Protein 5DU2 (pdb70)

CATH classification: 3.40.50.2000 (+1 more: 3.40.50.2000)

Sequence (737 aa):
AAHRIALVNVANHGSVLPTLPVVSELARRGHDVGYVTSPEYAGMVERAGATAIPYVSGFADDDPARPHLLYLAENEAILRAAHAHYGEDAPDLVLYGEVPIIAGQALAAVWKRPACRINPGFASNHVYSYSREMIEETGGVDERTRGVVDARLADLLAGYGLRDRAGEFAERVEDLNLVLIPREFQIAQDTFDERFAFVGRSATWRPPEDGSPVVLISLGTTYRQCAEAFAGTPWHVVMALGPLPPNVEAHRWVSLPAVLEHARLLVTHGGIGAVMDALTAGRPMVVVPFTFDVKPMARRVGELGLGTVVPAAEFTGARLREAVEDLAGDRAALERVLRMREHAARAGGAARAADVLEAYLARERAAAHRIALVNVANHGSVLPTLPVVSELARRGHDVGYVTSPEYAGMVERAGATAIPYVSGASGAAEAFADDDPARPHLLYLAENEAILRAAHAHYGEDAPDLVLYGEVPIIAGQALAAVWKRPACRINPGFASNHVYSYSREMIEETGGVDERTRGVVDARLADLLAGYGLRDRAGEFAERVEDLNLVLIPREFQIAQDTFDERFAFVGRSGTWRPPEDGSPVVLISLGTTFYRQCAEAFAGTPWHVVMALGPLPPNVEAHRWVSLPAVLEHARLLVTHGGIGAVMDALTAGRPMVVVPFTFDVKPMARRVGELGLGTVVPAAEFTGARLREAVEDLAGDRAALERVLRMREHAARAGGAARAADVLEAYLAR

B-factor: mean 91.64, std 27.15, range [45.05, 197.42]

Secondary structure (DSSP, 8-state):
---EEEEE--SSHHHHGGGHHHHHHHHHTT-EEEEEE-TTTHHHHHHTT-EEEE------SS-TTHHHHHHHHHHHHHHHHHHHHHTTS--SEEEEESS-HHHHHHHHHHHT--EEEEESS----SS--HHHHHHHHTT---HHHHHHHHHHHHHHHHTTT-GGGHHHHHHPPPS-EEESS-GGGSTTGGG--TTEEE----------SS---EEEEE------HHHHHHTTSS-EEEEE-----TTEEEESS--HHHHHTT-SEEEE---HHHHHHHHHHT--EEE---SGGGHHHHHHHHHHTSEEE--TTT--HHHHHHHHHHHHT-HHHHHHHHHHHHHHHHT-HHHHHHHHHHHIIIII-/----EEEEE--SSHHHHGGGHHHHHHHHHTT-EEEEEE-TTTHHHHHHTT-EEEE----TTSSHHHHSSS-TTHHHHHHHHHHHHHHHHHHHHHTTS--SEEEEESSSHHHHHHHHHHHT--EEEEESS----SS--HHHHHHHHTT---TTHHHHHHHHHHHHHHTTT-GGGHHHHHHPPPS-EEESS-GGGSTTGGG--TTEEE----------SS---EEEEE--S---HHHHHHHTTSS-EEEEE-----TTEEEESS--HHHHHTT-SEEEE---HHHHHHHHHHT--EEE---SGGGHHHHHHHHHHTSEEE--TTT--HHHHHHHHHHHHT-HHHHHHHHHHHHHHHHT-HHHHHHHHHHHHHT-

Organism: Actinomadura verrucosospora (NCBI:txid46165)

InterPro domains:
  IPR002213 UDP-glucuronosyl/UDP-glucosyltransferase [cd03784] (8-377)
  IPR006326 UDP-glycosyltransferase, MGT-like [TIGR01426] (13-397)
  IPR010610 Erythromycin biosynthesis protein CIII-like, C-terminal domain [PF06722] (262-380)
  IPR050426 Glycosyltransferase 28 [PTHR48050] (227-396)

Radius of gyration: 31.07 Å; Cα contacts (8 Å, |Δi|>4): 1378; chains: 2; bounding box: 54×93×64 Å

Structure (mmCIF, N/CA/C/O backbone):
data_5DU2
#
_entry.id   5DU2
#
_cell.length_a   51.331
_cell.length_b   178.381
_cell.length_c   189.598
_cell.angle_alpha   90.00
_cell.angle_beta   90.00
_cell.angle_gamma   90.00
#
_symmetry.space_group_name_H-M   'I 21 21 21'
#
loop_
_entity.id
_entity.type
_entity.pdbx_description
1 polymer 'EspG2 glycosyltransferase'
2 water water
#
loop_
_atom_site.group_PDB
_atom_site.id
_atom_site.type_symbol
_atom_site.label_atom_id
_atom_site.label_alt_id
_atom_site.label_comp_id
_atom_site.label_asym_id
_atom_site.label_entity_id
_atom_site.label_seq_id
_atom_site.pdbx_PDB_ins_code
_atom_site.Cartn_x
_atom_site.Cartn_y
_atom_site.Cartn_z
_atom_site.occupancy
_atom_site.B_iso_or_equiv
_atom_site.auth_seq_id
_atom_site.auth_comp_id
_atom_site.auth_asym_id
_atom_site.auth_atom_id
_atom_site.pdbx_PDB_model_num
ATOM 1 N N . ALA A 1 25 ? -8.037 115.539 120.220 1.00 116.23 5 ALA A N 1
ATOM 2 C CA . ALA A 1 25 ? -8.196 114.158 120.670 1.00 116.82 5 ALA A CA 1
ATOM 3 C C . ALA A 1 25 ? -6.853 113.411 120.538 1.00 116.32 5 ALA A C 1
ATOM 4 O O . ALA A 1 25 ? -5.842 113.902 121.051 1.00 113.06 5 ALA A O 1
ATOM 6 N N . ALA A 1 26 ? -6.839 112.241 119.871 1.00 111.98 6 ALA A N 1
ATOM 7 C CA . ALA A 1 26 ? -5.621 111.480 119.635 1.00 107.87 6 ALA A CA 1
ATOM 8 C C . ALA A 1 26 ? -4.935 112.018 118.384 1.00 108.57 6 ALA A C 1
ATOM 9 O O . ALA A 1 26 ? -5.520 112.023 117.296 1.00 109.71 6 ALA A O 1
ATOM 11 N N . HIS A 1 27 ? -3.721 112.541 118.562 1.00 100.69 7 HIS A N 1
ATOM 12 C CA . HIS A 1 27 ? -2.935 113.148 117.498 1.00 97.47 7 HIS A CA 1
ATOM 13 C C . HIS A 1 27 ? -1.922 112.170 116.909 1.00 94.79 7 HIS A C 1
ATOM 14 O O . HIS A 1 27 ? -1.653 111.120 117.494 1.00 94.53 7 HIS A O 1
ATOM 21 N N . ARG A 1 28 ? -1.345 112.537 115.757 1.00 85.85 8 ARG A N 1
ATOM 22 C CA . ARG A 1 28 ? -0.291 111.776 115.104 1.00 82.08 8 ARG A CA 1
ATOM 23 C C . ARG A 1 28 ? 1.010 112.580 115.215 1.00 82.04 8 ARG A C 1
ATOM 24 O O . ARG A 1 28 ? 1.056 113.747 114.806 1.00 82.53 8 ARG A O 1
ATOM 32 N N . ILE A 1 29 ? 2.036 112.002 115.843 1.00 73.30 9 ILE A N 1
ATOM 33 C CA . ILE A 1 29 ? 3.298 112.716 116.011 1.00 68.79 9 ILE A CA 1
ATOM 34 C C . ILE A 1 29 ? 4.404 112.023 115.237 1.00 72.45 9 ILE A C 1
ATOM 35 O O . ILE A 1 29 ? 4.571 110.808 115.333 1.00 72.39 9 ILE A O 1
ATOM 40 N N . ALA A 1 30 ? 5.190 112.799 114.513 1.00 67.79 10 ALA A N 1
ATOM 41 C CA . ALA A 1 30 ? 6.373 112.273 113.863 1.00 66.52 10 ALA A CA 1
ATOM 42 C C . ALA A 1 30 ? 7.561 112.740 114.686 1.00 67.86 10 ALA A C 1
ATOM 43 O O . ALA A 1 30 ? 7.838 113.942 114.758 1.00 67.39 10 ALA A O 1
ATOM 45 N N . LEU A 1 31 ? 8.162 111.818 115.428 1.00 63.67 11 LEU A N 1
ATOM 46 C CA . LEU A 1 31 ? 9.336 112.137 116.212 1.00 61.40 11 LEU A CA 1
ATOM 47 C C . LEU A 1 31 ? 10.538 111.873 115.329 1.00 66.72 11 LEU A C 1
ATOM 48 O O . LEU A 1 31 ? 10.840 110.726 115.017 1.00 68.79 11 LEU A O 1
ATOM 53 N N . VAL A 1 32 ? 11.164 112.937 114.855 1.00 62.60 12 VAL A N 1
ATOM 54 C CA . VAL A 1 32 ? 12.305 112.834 113.966 1.00 61.69 12 VAL A CA 1
ATOM 55 C C . VAL A 1 32 ? 13.578 113.096 114.766 1.00 64.06 12 VAL A C 1
ATOM 56 O O . VAL A 1 32 ? 13.767 114.181 115.333 1.00 63.76 12 VAL A O 1
ATOM 60 N N . ASN A 1 33 ? 14.444 112.092 114.830 1.00 58.56 13 ASN A N 1
ATOM 61 C CA . ASN A 1 33 ? 15.655 112.253 115.615 1.00 58.42 13 ASN A CA 1
ATOM 62 C C . ASN A 1 33 ? 16.841 111.539 115.001 1.00 65.39 13 ASN A C 1
ATOM 63 O O . ASN A 1 33 ? 16.664 110.623 114.195 1.00 66.37 13 ASN A O 1
ATOM 68 N N . VAL A 1 34 ? 18.060 111.943 115.401 1.00 63.29 14 VAL A N 1
ATOM 69 C CA . VAL A 1 34 ? 19.286 111.248 115.015 1.00 64.85 14 VAL A CA 1
ATOM 70 C C . VAL A 1 34 ? 19.344 109.994 115.918 1.00 72.83 14 VAL A C 1
ATOM 71 O O . VAL A 1 34 ? 18.706 109.985 116.983 1.00 73.64 14 VAL A O 1
ATOM 75 N N . ALA A 1 35 ? 20.046 108.929 115.493 1.00 70.01 15 ALA A N 1
ATOM 76 C CA . ALA A 1 35 ? 20.038 107.702 116.282 1.00 69.16 15 ALA A CA 1
ATOM 77 C C . ALA A 1 35 ? 21.353 107.433 117.047 1.00 70.01 15 ALA A C 1
ATOM 78 O O . ALA A 1 35 ? 22.281 106.785 116.554 1.00 69.60 15 ALA A O 1
ATOM 80 N N . ASN A 1 36 ? 21.386 107.924 118.286 1.00 64.94 16 ASN A N 1
ATOM 81 C CA . ASN A 1 36 ? 22.418 107.686 119.296 1.00 63.70 16 ASN A CA 1
ATOM 82 C C . ASN A 1 36 ? 21.749 107.726 120.690 1.00 66.68 16 ASN A C 1
ATOM 83 O O . ASN A 1 36 ? 20.597 108.161 120.802 1.00 63.25 16 ASN A O 1
ATOM 88 N N . HIS A 1 37 ? 22.451 107.247 121.737 1.00 66.00 17 HIS A N 1
ATOM 89 C CA . HIS A 1 37 ? 21.907 107.167 123.094 1.00 66.05 17 HIS A CA 1
ATOM 90 C C . HIS A 1 37 ? 21.518 108.519 123.661 1.00 68.38 17 HIS A C 1
ATOM 91 O O . HIS A 1 37 ? 20.421 108.653 124.194 1.00 69.78 17 HIS A O 1
ATOM 98 N N . GLY A 1 38 ? 22.390 109.506 123.505 1.00 63.10 18 GLY A N 1
ATOM 99 C CA . GLY A 1 38 ? 22.179 110.850 124.024 1.00 62.44 18 GLY A CA 1
ATOM 100 C C . GLY A 1 38 ? 20.958 111.563 123.472 1.00 66.39 18 GLY A C 1
ATOM 101 O O . GLY A 1 38 ? 20.371 112.421 124.139 1.00 65.94 18 GLY A O 1
ATOM 102 N N . SER A 1 39 ? 20.573 111.220 122.254 1.00 62.82 19 SER A N 1
ATOM 103 C CA . SER A 1 39 ? 19.438 111.832 121.583 1.00 62.57 19 SER A CA 1
ATOM 104 C C . SER A 1 39 ? 18.139 111.073 121.857 1.00 68.11 19 SER A C 1
ATOM 105 O O . SER A 1 39 ? 17.105 111.704 122.087 1.00 67.43 19 SER A O 1
ATOM 108 N N . VAL A 1 40 ? 18.199 109.717 121.827 1.00 63.76 20 VAL A N 1
ATOM 109 C CA . VAL A 1 40 ? 17.042 108.839 121.909 1.00 63.10 20 VAL A CA 1
ATOM 110 C C . VAL A 1 40 ? 16.631 108.578 123.354 1.00 69.15 20 VAL A C 1
ATOM 111 O O . VAL A 1 40 ? 15.442 108.703 123.683 1.00 69.40 20 VAL A O 1
ATOM 115 N N . LEU A 1 41 ? 17.581 108.181 124.206 1.00 66.76 21 LEU A N 1
ATOM 116 C CA . LEU A 1 41 ? 17.267 107.830 125.593 1.00 67.93 21 LEU A CA 1
ATOM 117 C C . LEU A 1 41 ? 16.414 108.906 126.328 1.00 70.32 21 LEU A C 1
ATOM 118 O O . LEU A 1 41 ? 15.338 108.548 126.817 1.00 71.31 21 LEU A O 1
ATOM 123 N N . PRO A 1 42 ? 16.776 110.218 126.336 1.00 63.53 22 PRO A N 1
ATOM 124 C CA . PRO A 1 42 ? 15.940 111.195 127.061 1.00 63.00 22 PRO A CA 1
ATOM 125 C C . PRO A 1 42 ? 14.528 111.406 126.511 1.00 66.82 22 PRO A C 1
ATOM 126 O O . PRO A 1 42 ? 13.675 111.872 127.266 1.00 69.05 22 PRO A O 1
ATOM 130 N N . THR A 1 43 ? 14.272 111.065 125.236 1.00 60.81 23 THR A N 1
ATOM 131 C CA . THR A 1 43 ? 12.964 111.248 124.602 1.00 59.94 23 THR A CA 1
ATOM 132 C C . THR A 1 43 ? 11.970 110.148 124.949 1.00 65.54 23 THR A C 1
ATOM 133 O O . THR A 1 43 ? 10.767 110.322 124.724 1.00 66.79 23 THR A O 1
ATOM 137 N N . LEU A 1 44 ? 12.476 108.983 125.398 1.00 61.68 24 LEU A N 1
ATOM 138 C CA . LEU A 1 44 ? 11.670 107.779 125.625 1.00 61.94 24 LEU A CA 1
ATOM 139 C C . LEU A 1 44 ? 10.545 107.965 126.680 1.00 66.03 24 LEU A C 1
ATOM 140 O O . LEU A 1 44 ? 9.421 107.556 126.392 1.00 64.47 24 LEU A O 1
ATOM 145 N N . PRO A 1 45 ? 10.737 108.652 127.829 1.00 64.13 25 PRO A N 1
ATOM 146 C CA . PRO A 1 45 ? 9.592 108.851 128.745 1.00 66.40 25 PRO A CA 1
ATOM 147 C C . PRO A 1 45 ? 8.476 109.715 128.111 1.00 72.40 25 PRO A C 1
ATOM 148 O O . PRO A 1 45 ? 7.286 109.495 128.390 1.00 74.92 25 PRO A O 1
ATOM 152 N N . VAL A 1 46 ? 8.866 110.672 127.226 1.00 65.72 26 VAL A N 1
ATOM 153 C CA . VAL A 1 46 ? 7.940 111.559 126.513 1.00 64.30 26 VAL A CA 1
ATOM 154 C C . VAL A 1 46 ? 7.102 110.725 125.550 1.00 66.62 26 VAL A C 1
ATOM 155 O O . VAL A 1 46 ? 5.877 110.823 125.578 1.00 68.11 26 VAL A O 1
ATOM 159 N N . VAL A 1 47 ? 7.761 109.855 124.758 1.00 60.59 27 VAL A N 1
ATOM 160 C CA . VAL A 1 47 ? 7.108 108.904 123.851 1.00 60.53 27 VAL A CA 1
ATOM 161 C C . VAL A 1 47 ? 6.042 108.095 124.628 1.00 68.32 27 VAL A C 1
ATOM 162 O O . VAL A 1 47 ? 4.873 108.061 124.230 1.00 69.42 27 VAL A O 1
ATOM 166 N N . SER A 1 48 ? 6.454 107.507 125.764 1.00 65.80 28 SER A N 1
ATOM 167 C CA . SER A 1 48 ? 5.630 106.691 126.642 1.00 69.08 28 SER A CA 1
ATOM 168 C C . SER A 1 48 ? 4.382 107.429 127.140 1.00 74.70 28 SER A C 1
ATOM 169 O O . SER A 1 48 ? 3.286 106.860 127.118 1.00 73.07 28 SER A O 1
ATOM 172 N N . GLU A 1 49 ? 4.555 108.698 127.569 1.00 73.15 29 GLU A N 1
ATOM 173 C CA . GLU A 1 49 ? 3.456 109.518 128.083 1.00 75.40 29 GLU A CA 1
ATOM 174 C C . GLU A 1 49 ? 2.443 109.797 126.973 1.00 78.73 29 GLU A C 1
ATOM 175 O O . GLU A 1 49 ? 1.226 109.646 127.187 1.00 80.84 29 GLU A O 1
ATOM 181 N N . LEU A 1 50 ? 2.962 110.155 125.779 1.00 71.20 30 LEU A N 1
ATOM 182 C CA . LEU A 1 50 ? 2.146 110.428 124.604 1.00 72.00 30 LEU A CA 1
ATOM 183 C C . LEU A 1 50 ? 1.376 109.171 124.188 1.00 79.60 30 LEU A C 1
ATOM 184 O O . LEU A 1 50 ? 0.155 109.241 124.004 1.00 81.56 30 LEU A O 1
ATOM 189 N N . ALA A 1 51 ? 2.074 108.011 124.130 1.00 75.06 31 ALA A N 1
ATOM 190 C CA . ALA A 1 51 ? 1.479 106.720 123.794 1.00 76.11 31 ALA A CA 1
ATOM 191 C C . ALA A 1 51 ? 0.376 106.337 124.795 1.00 83.37 31 ALA A C 1
ATOM 192 O O . ALA A 1 51 ? -0.702 105.909 124.366 1.00 85.75 31 ALA A O 1
ATOM 194 N N . ARG A 1 52 ? 0.622 106.544 126.111 1.00 79.37 32 ARG A N 1
ATOM 195 C CA . ARG A 1 52 ? -0.348 106.256 127.172 1.00 82.85 32 ARG A CA 1
ATOM 196 C C . ARG A 1 52 ? -1.639 107.069 126.986 1.00 89.05 32 ARG A C 1
ATOM 197 O O . ARG A 1 52 ? -2.724 106.560 127.276 1.00 91.71 32 ARG A O 1
ATOM 205 N N . ARG A 1 53 ? -1.517 108.318 126.484 1.00 83.85 33 ARG A N 1
ATOM 206 C CA . ARG A 1 53 ? -2.650 109.221 126.230 1.00 85.02 33 ARG A CA 1
ATOM 207 C C . ARG A 1 53 ? -3.371 108.896 124.898 1.00 88.79 33 ARG A C 1
ATOM 208 O O . ARG A 1 53 ? -4.363 109.552 124.563 1.00 90.48 33 ARG A O 1
ATOM 216 N N . GLY A 1 54 ? -2.869 107.892 124.173 1.00 83.50 34 GLY A N 1
ATOM 217 C CA . GLY A 1 54 ? -3.444 107.421 122.916 1.00 84.70 34 GLY A CA 1
ATOM 218 C C . GLY A 1 54 ? -2.927 108.082 121.654 1.00 86.50 34 GLY A C 1
ATOM 219 O O . GLY A 1 54 ? -3.520 107.919 120.588 1.00 87.23 34 GLY A O 1
ATOM 220 N N . HIS A 1 55 ? -1.827 108.831 121.751 1.00 80.60 35 HIS A N 1
ATOM 221 C CA . HIS A 1 55 ? -1.275 109.493 120.579 1.00 78.65 35 HIS A CA 1
ATOM 222 C C . HIS A 1 55 ? -0.449 108.499 119.743 1.00 80.11 35 HIS A C 1
ATOM 223 O O . HIS A 1 55 ? 0.200 107.612 120.302 1.00 77.97 35 HIS A O 1
ATOM 230 N N . ASP A 1 56 ? -0.544 108.604 118.402 1.00 77.04 36 ASP A N 1
ATOM 231 C CA . ASP A 1 56 ? 0.186 107.731 117.491 1.00 76.45 36 ASP A CA 1
ATOM 232 C C . ASP A 1 56 ? 1.524 108.357 117.176 1.00 77.59 36 ASP A C 1
ATOM 233 O O . ASP A 1 56 ? 1.607 109.292 116.380 1.00 76.42 36 ASP A O 1
ATOM 238 N N . VAL A 1 57 ? 2.570 107.851 117.818 1.00 73.37 37 VAL A N 1
ATOM 239 C CA . VAL A 1 57 ? 3.897 108.411 117.632 1.00 70.67 37 VAL A CA 1
ATOM 240 C C . VAL A 1 57 ? 4.703 107.551 116.672 1.00 74.25 37 VAL A C 1
ATOM 241 O O . VAL A 1 57 ? 4.849 106.348 116.881 1.00 75.78 37 VAL A O 1
ATOM 245 N N . GLY A 1 58 ? 5.186 108.191 115.614 1.00 68.86 38 GLY A N 1
ATOM 246 C CA . GLY A 1 58 ? 6.070 107.597 114.622 1.00 67.94 38 GLY A CA 1
ATOM 247 C C . GLY A 1 58 ? 7.475 108.074 114.912 1.00 68.93 38 GLY A C 1
ATOM 248 O O . GLY A 1 58 ? 7.731 109.276 114.910 1.00 66.96 38 GLY A O 1
ATOM 249 N N . TYR A 1 59 ? 8.368 107.161 115.253 1.00 65.58 39 TYR A N 1
ATOM 250 C CA . TYR A 1 59 ? 9.730 107.539 115.612 1.00 63.55 39 TYR A CA 1
ATOM 251 C C . TYR A 1 59 ? 10.699 107.249 114.479 1.00 66.91 39 TYR A C 1
ATOM 252 O O . TYR A 1 59 ? 10.996 106.088 114.210 1.00 68.90 39 TYR A O 1
ATOM 261 N N . VAL A 1 60 ? 11.223 108.283 113.834 1.00 62.33 40 VAL A N 1
ATOM 262 C CA . VAL A 1 60 ? 12.220 108.050 112.785 1.00 62.95 40 VAL A CA 1
ATOM 263 C C . VAL A 1 60 ? 13.557 107.759 113.462 1.00 64.54 40 VAL A C 1
ATOM 264 O O . VAL A 1 60 ? 14.085 108.635 114.145 1.00 61.78 40 VAL A O 1
ATOM 268 N N . THR A 1 61 ? 14.054 106.511 113.344 1.00 61.85 41 THR A N 1
ATOM 269 C CA . THR A 1 61 ? 15.309 106.101 113.993 1.00 61.50 41 THR A CA 1
ATOM 270 C C . THR A 1 61 ? 16.036 105.010 113.195 1.00 65.85 41 THR A C 1
ATOM 271 O O . THR A 1 61 ? 15.550 104.589 112.145 1.00 68.02 41 THR A O 1
ATOM 275 N N . SER A 1 62 ? 17.212 104.584 113.668 1.00 61.00 42 SER A N 1
ATOM 276 C CA . SER A 1 62 ? 17.968 103.544 112.979 1.00 63.05 42 SER A CA 1
ATOM 277 C C . SER A 1 62 ? 17.451 102.170 113.404 1.00 69.81 42 SER A C 1
ATOM 278 O O . SER A 1 62 ? 16.786 102.081 114.435 1.00 70.12 42 SER A O 1
ATOM 281 N N . PRO A 1 63 ? 17.755 101.083 112.659 1.00 68.17 43 PRO A N 1
ATOM 282 C CA . PRO A 1 63 ? 17.281 99.747 113.072 1.00 69.69 43 PRO A CA 1
ATOM 283 C C . PRO A 1 63 ? 17.771 99.306 114.450 1.00 71.39 43 PRO A C 1
ATOM 284 O O . PRO A 1 63 ? 17.089 98.523 115.107 1.00 72.67 43 PRO A O 1
ATOM 288 N N . GLU A 1 64 ? 18.929 99.816 114.892 1.00 64.11 44 GLU A N 1
ATOM 289 C CA . GLU A 1 64 ? 19.502 99.452 116.183 1.00 63.79 44 GLU A CA 1
ATOM 290 C C . GLU A 1 64 ? 18.682 99.994 117.342 1.00 69.07 44 GLU A C 1
ATOM 291 O O . GLU A 1 64 ? 18.616 99.342 118.391 1.00 72.57 44 GLU A O 1
ATOM 297 N N . TYR A 1 65 ? 18.048 101.164 117.163 1.00 62.34 45 TYR A N 1
ATOM 298 C CA . TYR A 1 65 ? 17.227 101.773 118.211 1.00 61.58 45 TYR A CA 1
ATOM 299 C C . TYR A 1 65 ? 15.721 101.512 117.963 1.00 64.77 45 TYR A C 1
ATOM 300 O O . TYR A 1 65 ? 14.888 101.989 118.740 1.00 64.92 45 TYR A O 1
ATOM 309 N N . ALA A 1 66 ? 15.382 100.723 116.926 1.00 60.71 46 ALA A N 1
ATOM 310 C CA . ALA A 1 66 ? 13.992 100.439 116.551 1.00 62.74 46 ALA A CA 1
ATOM 311 C C . ALA A 1 66 ? 13.175 99.719 117.653 1.00 70.57 46 ALA A C 1
ATOM 312 O O . ALA A 1 66 ? 12.046 100.125 117.912 1.00 71.14 46 ALA A O 1
ATOM 314 N N . GLY A 1 67 ? 13.739 98.685 118.282 1.00 68.30 47 GLY A N 1
ATOM 315 C CA . GLY A 1 67 ? 13.057 97.980 119.362 1.00 70.02 47 GLY A CA 1
ATOM 316 C C . GLY A 1 67 ? 12.885 98.825 120.612 1.00 75.56 47 GLY A C 1
ATOM 317 O O . GLY A 1 67 ? 11.853 98.762 121.283 1.00 75.06 47 GLY A O 1
ATOM 318 N N . MET A 1 68 ? 13.900 99.646 120.916 1.00 73.69 48 MET A N 1
ATOM 319 C CA . MET A 1 68 ? 13.921 100.568 122.044 1.00 73.04 48 MET A CA 1
ATOM 320 C C . MET A 1 68 ? 12.733 101.551 121.996 1.00 76.04 48 MET A C 1
ATOM 321 O O . MET A 1 68 ? 11.982 101.655 122.970 1.00 77.74 48 MET A O 1
ATOM 326 N N . VAL A 1 69 ? 12.537 102.229 120.848 1.00 69.02 49 VAL A N 1
ATOM 327 C CA . VAL A 1 69 ? 11.491 103.239 120.687 1.00 66.94 49 VAL A CA 1
ATOM 328 C C . VAL A 1 69 ? 10.093 102.586 120.652 1.00 72.72 49 VAL A C 1
ATOM 329 O O . VAL A 1 69 ? 9.120 103.219 121.052 1.00 72.84 49 VAL A O 1
ATOM 333 N N . GLU A 1 70 ? 10.007 101.324 120.206 1.00 70.61 50 GLU A N 1
ATOM 334 C CA . GLU A 1 70 ? 8.751 100.576 120.122 1.00 72.60 50 GLU A CA 1
ATOM 335 C C . GLU A 1 70 ? 8.315 100.064 121.502 1.00 76.17 50 GLU A C 1
ATOM 336 O O . GLU A 1 70 ? 7.122 100.107 121.817 1.00 75.96 50 GLU A O 1
ATOM 342 N N . ARG A 1 71 ? 9.281 99.627 122.337 1.00 71.80 51 ARG A N 1
ATOM 343 C CA . ARG A 1 71 ? 9.009 99.241 123.719 1.00 72.98 51 ARG A CA 1
ATOM 344 C C . ARG A 1 71 ? 8.472 100.466 124.464 1.00 77.18 51 ARG A C 1
ATOM 345 O O . ARG A 1 71 ? 7.564 100.323 125.288 1.00 79.92 51 ARG A O 1
ATOM 353 N N . ALA A 1 72 ? 8.962 101.682 124.091 1.00 69.70 52 ALA A N 1
ATOM 354 C CA . ALA A 1 72 ? 8.496 102.954 124.656 1.00 68.40 52 ALA A CA 1
ATOM 355 C C . ALA A 1 72 ? 7.060 103.327 124.204 1.00 73.63 52 ALA A C 1
ATOM 356 O O . ALA A 1 72 ? 6.486 104.257 124.768 1.00 75.09 52 ALA A O 1
ATOM 358 N N . GLY A 1 73 ? 6.504 102.618 123.212 1.00 67.44 53 GLY A N 1
ATOM 359 C CA . GLY A 1 73 ? 5.151 102.863 122.728 1.00 67.72 53 GLY A CA 1
ATOM 360 C C . GLY A 1 73 ? 5.045 103.499 121.356 1.00 70.96 53 GLY A C 1
ATOM 361 O O . GLY A 1 73 ? 3.937 103.821 120.906 1.00 72.40 53 GLY A O 1
ATOM 362 N N . ALA A 1 74 ? 6.184 103.714 120.682 1.00 65.05 54 ALA A N 1
ATOM 363 C CA . ALA A 1 74 ? 6.183 104.322 119.358 1.00 63.59 54 ALA A CA 1
ATOM 364 C C . ALA A 1 74 ? 6.129 103.241 118.263 1.00 71.75 54 ALA A C 1
ATOM 365 O O . ALA A 1 74 ? 6.162 102.036 118.551 1.00 72.72 54 ALA A O 1
ATOM 367 N N . THR A 1 75 ? 6.000 103.702 117.010 1.00 69.01 55 THR A N 1
ATOM 368 C CA . THR A 1 75 ? 6.050 102.922 115.784 1.00 70.60 55 THR A CA 1
ATOM 369 C C . THR A 1 75 ? 7.369 103.325 115.129 1.00 73.90 55 THR A C 1
ATOM 370 O O . THR A 1 75 ? 7.531 104.499 114.801 1.00 72.94 55 THR A O 1
ATOM 374 N N . ALA A 1 76 ? 8.332 102.401 115.015 1.00 70.59 56 ALA A N 1
ATOM 375 C CA . ALA A 1 76 ? 9.649 102.718 114.467 1.00 68.27 56 ALA A CA 1
ATOM 376 C C . ALA A 1 76 ? 9.597 102.968 112.977 1.00 73.03 56 ALA A C 1
ATOM 377 O O . ALA A 1 76 ? 8.932 102.236 112.245 1.00 76.22 56 ALA A O 1
ATOM 379 N N . ILE A 1 77 ? 10.304 104.006 112.526 1.00 66.77 57 ILE A N 1
ATOM 380 C CA . ILE A 1 77 ? 10.442 104.328 111.101 1.00 65.60 57 ILE A CA 1
ATOM 381 C C . ILE A 1 77 ? 11.952 104.249 110.802 1.00 70.09 57 ILE A C 1
ATOM 382 O O . ILE A 1 77 ? 12.693 105.174 111.142 1.00 68.97 57 ILE A O 1
ATOM 387 N N . PRO A 1 78 ? 12.459 103.087 110.326 1.00 68.02 58 PRO A N 1
ATOM 388 C CA . PRO A 1 78 ? 13.915 102.956 110.132 1.00 67.49 58 PRO A CA 1
ATOM 389 C C . PRO A 1 78 ? 14.476 103.825 109.000 1.00 72.79 58 PRO A C 1
ATOM 390 O O . PRO A 1 78 ? 13.801 104.077 108.003 1.00 74.51 58 PRO A O 1
ATOM 394 N N . TYR A 1 79 ? 15.710 104.295 109.177 1.00 68.18 59 TYR A N 1
ATOM 395 C CA . TYR A 1 79 ? 16.434 105.068 108.182 1.00 67.73 59 TYR A CA 1
ATOM 396 C C . TYR A 1 79 ? 17.862 104.544 108.127 1.00 76.86 59 TYR A C 1
ATOM 397 O O . TYR A 1 79 ? 18.432 104.166 109.159 1.00 75.41 59 TYR A O 1
ATOM 406 N N . VAL A 1 80 ? 18.372 104.378 106.901 1.00 80.22 60 VAL A N 1
ATOM 407 C CA . VAL A 1 80 ? 19.716 103.859 106.628 1.00 83.85 60 VAL A CA 1
ATOM 408 C C . VAL A 1 80 ? 20.399 104.710 105.559 1.00 95.89 60 VAL A C 1
ATOM 409 O O . VAL A 1 80 ? 19.745 105.134 104.599 1.00 98.43 60 VAL A O 1
ATOM 413 N N . SER A 1 81 ? 21.697 104.999 105.746 1.00 95.95 61 SER A N 1
ATOM 414 C CA . SER A 1 81 ? 22.485 105.788 104.787 1.00 98.46 61 SER A CA 1
ATOM 415 C C . SER A 1 81 ? 23.841 105.097 104.525 1.00 105.11 61 SER A C 1
ATOM 416 O O . SER A 1 81 ? 24.835 105.395 105.202 1.00 104.05 61 SER A O 1
ATOM 419 N N . GLY A 1 82 ? 23.843 104.148 103.580 1.00 103.91 62 GLY A N 1
ATOM 420 C CA . GLY A 1 82 ? 25.021 103.352 103.242 1.00 134.11 62 GLY A CA 1
ATOM 421 C C . GLY A 1 82 ? 25.190 102.122 104.122 1.00 149.43 62 GLY A C 1
ATOM 422 O O . GLY A 1 82 ? 26.141 102.013 104.906 1.00 96.74 62 GLY A O 1
ATOM 423 N N . PHE A 1 90 ? 34.128 112.134 99.602 1.00 140.12 70 PHE A N 1
ATOM 424 C CA . PHE A 1 90 ? 35.154 112.513 98.632 1.00 143.78 70 PHE A CA 1
ATOM 425 C C . PHE A 1 90 ? 36.531 112.583 99.308 1.00 149.03 70 PHE A C 1
ATOM 426 O O . PHE A 1 90 ? 37.425 111.816 98.940 1.00 151.79 70 PHE A O 1
ATOM 428 N N . ALA A 1 91 ? 36.692 113.485 100.303 1.00 142.81 71 ALA A N 1
ATOM 429 C CA . ALA A 1 91 ? 37.932 113.660 101.068 1.00 142.99 71 ALA A CA 1
ATOM 430 C C . ALA A 1 91 ? 37.770 113.082 102.478 1.00 142.08 71 ALA A C 1
ATOM 431 O O . ALA A 1 91 ? 36.653 112.714 102.854 1.00 138.24 71 ALA A O 1
ATOM 433 N N . ASP A 1 92 ? 38.874 112.971 103.248 1.00 139.10 72 ASP A N 1
ATOM 434 C CA . ASP A 1 92 ? 38.819 112.383 104.592 1.00 136.48 72 ASP A CA 1
ATOM 435 C C . ASP A 1 92 ? 39.294 113.355 105.700 1.00 136.77 72 ASP A C 1
ATOM 436 O O . ASP A 1 92 ? 38.638 113.448 106.741 1.00 132.84 72 ASP A O 1
ATOM 441 N N . ASP A 1 93 ? 40.418 114.074 105.477 1.00 133.81 73 ASP A N 1
ATOM 442 C CA . ASP A 1 93 ? 40.970 115.037 106.446 1.00 131.46 73 ASP A CA 1
ATOM 443 C C . ASP A 1 93 ? 40.235 116.386 106.395 1.00 127.85 73 ASP A C 1
ATOM 444 O O . ASP A 1 93 ? 40.399 117.213 107.296 1.00 126.35 73 ASP A O 1
ATOM 449 N N . ASP A 1 94 ? 39.437 116.597 105.334 1.00 119.58 74 ASP A N 1
ATOM 450 C CA . ASP A 1 94 ? 38.666 117.803 105.042 1.00 115.49 74 ASP A CA 1
ATOM 451 C C . ASP A 1 94 ? 37.856 118.325 106.241 1.00 111.41 74 ASP A C 1
ATOM 452 O O . ASP A 1 94 ? 37.048 117.592 106.816 1.00 108.12 74 ASP A O 1
ATOM 457 N N . PRO A 1 95 ? 38.013 119.624 106.575 1.00 105.21 75 PRO A N 1
ATOM 458 C CA . PRO A 1 95 ? 37.213 120.217 107.664 1.00 100.90 75 PRO A CA 1
ATOM 459 C C . PRO A 1 95 ? 35.708 120.258 107.358 1.00 100.41 75 PRO A C 1
ATOM 460 O O . PRO A 1 95 ? 34.907 120.445 108.282 1.00 97.40 75 PRO A O 1
ATOM 464 N N . ALA A 1 96 ? 35.320 120.064 106.079 1.00 96.44 76 ALA A N 1
ATOM 465 C CA . ALA A 1 96 ? 33.916 120.060 105.668 1.00 93.61 76 ALA A CA 1
ATOM 466 C C . ALA A 1 96 ? 33.249 118.694 105.897 1.00 95.27 76 ALA A C 1
ATOM 467 O O . ALA A 1 96 ? 32.021 118.635 106.029 1.00 92.82 76 ALA A O 1
ATOM 469 N N . ARG A 1 97 ? 34.057 117.611 105.983 1.00 92.27 77 ARG A N 1
ATOM 470 C CA . ARG A 1 97 ? 33.597 116.229 106.191 1.00 90.89 77 ARG A CA 1
ATOM 471 C C . ARG A 1 97 ? 32.547 116.095 107.323 1.00 88.52 77 ARG A C 1
ATOM 472 O O . ARG A 1 97 ? 31.492 115.526 107.043 1.00 86.94 77 ARG A O 1
ATOM 480 N N . PRO A 1 98 ? 32.758 116.601 108.570 1.00 81.48 78 PRO A N 1
ATOM 481 C CA . PRO A 1 98 ? 31.717 116.438 109.599 1.00 77.57 78 PRO A CA 1
ATOM 482 C C . PRO A 1 98 ? 30.382 117.096 109.225 1.00 80.16 78 PRO A C 1
ATOM 483 O O . PRO A 1 98 ? 29.331 116.521 109.501 1.00 78.65 78 PRO A O 1
ATOM 487 N N . HIS A 1 99 ? 30.419 118.279 108.582 1.00 76.51 79 HIS A N 1
ATOM 488 C CA . HIS A 1 99 ? 29.204 118.990 108.185 1.00 75.02 79 HIS A CA 1
ATOM 489 C C . HIS A 1 99 ? 28.455 118.273 107.063 1.00 78.65 79 HIS A C 1
ATOM 490 O O . HIS A 1 99 ? 27.222 118.322 107.026 1.00 76.07 79 HIS A O 1
ATOM 497 N N . LEU A 1 100 ? 29.194 117.639 106.131 1.00 77.05 80 LEU A N 1
ATOM 498 C CA . LEU A 1 100 ? 28.580 116.920 105.017 1.00 77.78 80 LEU A CA 1
ATOM 499 C C . LEU A 1 100 ? 27.916 115.638 105.511 1.00 80.24 80 LEU A C 1
ATOM 500 O O . LEU A 1 100 ? 26.799 115.339 105.096 1.00 80.14 80 LEU A O 1
ATOM 505 N N . LEU A 1 101 ? 28.555 114.940 106.455 1.00 75.83 81 LEU A N 1
ATOM 506 C CA . LEU A 1 101 ? 27.997 113.742 107.079 1.00 74.77 81 LEU A CA 1
ATOM 507 C C . LEU A 1 101 ? 26.713 114.108 107.855 1.00 75.48 81 LEU A C 1
ATOM 508 O O . LEU A 1 101 ? 25.727 113.369 107.809 1.00 75.82 81 LEU A O 1
ATOM 513 N N . TYR A 1 102 ? 26.719 115.282 108.510 1.00 68.26 82 TYR A N 1
ATOM 514 C CA . TYR A 1 102 ? 25.578 115.840 109.230 1.00 65.23 82 TYR A CA 1
ATOM 515 C C . TYR A 1 102 ? 24.406 116.067 108.253 1.00 67.17 82 TYR A C 1
ATOM 516 O O . TYR A 1 102 ? 23.272 115.687 108.543 1.00 62.87 82 TYR A O 1
ATOM 525 N N . LEU A 1 103 ? 24.698 116.660 107.087 1.00 67.60 83 LEU A N 1
ATOM 526 C CA . LEU A 1 103 ? 23.684 116.907 106.063 1.00 69.13 83 LEU A CA 1
ATOM 527 C C . LEU A 1 103 ? 23.192 115.585 105.445 1.00 72.99 83 LEU A C 1
ATOM 528 O O . LEU A 1 103 ? 22.005 115.469 105.133 1.00 71.29 83 LEU A O 1
ATOM 533 N N . ALA A 1 104 ? 24.088 114.587 105.315 1.00 70.58 84 ALA A N 1
ATOM 534 C CA . ALA A 1 104 ? 23.745 113.269 104.785 1.00 72.10 84 ALA A CA 1
ATOM 535 C C . ALA A 1 104 ? 22.748 112.592 105.715 1.00 76.77 84 ALA A C 1
ATOM 536 O O . ALA A 1 104 ? 21.736 112.081 105.243 1.00 78.54 84 ALA A O 1
ATOM 538 N N . GLU A 1 105 ? 22.990 112.670 107.034 1.00 72.11 85 GLU A N 1
ATOM 539 C CA . GLU A 1 105 ? 22.107 112.107 108.048 1.00 70.76 85 GLU A CA 1
ATOM 540 C C . GLU A 1 105 ? 20.757 112.825 108.032 1.00 74.59 85 GLU A C 1
ATOM 541 O O . GLU A 1 105 ? 19.724 112.154 108.054 1.00 75.91 85 GLU A O 1
ATOM 547 N N . ASN A 1 106 ? 20.765 114.174 107.932 1.00 68.24 86 ASN A N 1
ATOM 548 C CA . ASN A 1 106 ? 19.545 114.976 107.847 1.00 66.41 86 ASN A CA 1
ATOM 549 C C . ASN A 1 106 ? 18.719 114.570 106.619 1.00 71.51 86 ASN A C 1
ATOM 550 O O . ASN A 1 106 ? 17.508 114.432 106.729 1.00 71.96 86 ASN A O 1
ATOM 555 N N . GLU A 1 107 ? 19.376 114.330 105.471 1.00 68.80 87 GLU A N 1
ATOM 556 C CA . GLU A 1 107 ? 18.732 113.896 104.225 1.00 70.43 87 GLU A CA 1
ATOM 557 C C . GLU A 1 107 ? 18.095 112.509 104.376 1.00 72.27 87 GLU A C 1
ATOM 558 O O . GLU A 1 107 ? 16.935 112.324 104.004 1.00 72.51 87 GLU A O 1
ATOM 564 N N . ALA A 1 108 ? 18.857 111.548 104.926 1.00 66.49 88 ALA A N 1
ATOM 565 C CA . ALA A 1 108 ? 18.422 110.171 105.164 1.00 66.64 88 ALA A CA 1
ATOM 566 C C . ALA A 1 108 ? 17.182 110.115 106.059 1.00 71.69 88 ALA A C 1
ATOM 567 O O . ALA A 1 108 ? 16.255 109.349 105.762 1.00 73.76 88 ALA A O 1
ATOM 569 N N . ILE A 1 109 ? 17.152 110.961 107.123 1.00 65.28 89 ILE A N 1
ATOM 570 C CA . ILE A 1 109 ? 16.048 111.077 108.077 1.00 63.90 89 ILE A CA 1
ATOM 571 C C . ILE A 1 109 ? 14.830 111.628 107.341 1.00 70.63 89 ILE A C 1
ATOM 572 O O . ILE A 1 109 ? 13.755 111.024 107.381 1.00 71.57 89 ILE A O 1
ATOM 577 N N . LEU A 1 110 ? 15.030 112.754 106.634 1.00 67.93 90 LEU A N 1
ATOM 578 C CA . LEU A 1 110 ? 14.027 113.476 105.862 1.00 69.10 90 LEU A CA 1
ATOM 579 C C . LEU A 1 110 ? 13.342 112.556 104.844 1.00 76.52 90 LEU A C 1
ATOM 580 O O . LEU A 1 110 ? 12.126 112.620 104.688 1.00 77.88 90 LEU A O 1
ATOM 585 N N . ARG A 1 111 ? 14.112 111.675 104.200 1.00 73.56 91 ARG A N 1
ATOM 586 C CA . ARG A 1 111 ? 13.588 110.757 103.201 1.00 76.20 91 ARG A CA 1
ATOM 587 C C . ARG A 1 111 ? 12.664 109.728 103.833 1.00 79.18 91 ARG A C 1
ATOM 588 O O . ARG A 1 111 ? 11.547 109.546 103.339 1.00 80.58 91 ARG A O 1
ATOM 596 N N . ALA A 1 112 ? 13.112 109.079 104.946 1.00 72.18 92 ALA A N 1
ATOM 597 C CA . ALA A 1 112 ? 12.355 108.042 105.645 1.00 69.80 92 ALA A CA 1
ATOM 598 C C . ALA A 1 112 ? 11.001 108.554 106.122 1.00 72.08 92 ALA A C 1
ATOM 599 O O . ALA A 1 112 ? 9.979 107.927 105.830 1.00 75.00 92 ALA A O 1
ATOM 601 N N . ALA A 1 113 ? 10.985 109.726 106.774 1.00 65.17 93 ALA A N 1
ATOM 602 C CA . ALA A 1 113 ? 9.772 110.348 107.296 1.00 64.79 93 ALA A CA 1
ATOM 603 C C . ALA A 1 113 ? 8.783 110.696 106.171 1.00 72.37 93 ALA A C 1
ATOM 604 O O . ALA A 1 113 ? 7.621 110.278 106.230 1.00 73.84 93 ALA A O 1
ATOM 606 N N . HIS A 1 114 ? 9.257 111.417 105.132 1.00 69.05 94 HIS A N 1
ATOM 607 C CA . HIS A 1 114 ? 8.435 111.831 103.999 1.00 71.39 94 HIS A CA 1
ATOM 608 C C . HIS A 1 114 ? 7.795 110.620 103.308 1.00 76.36 94 HIS A C 1
ATOM 609 O O . HIS A 1 114 ? 6.586 110.640 103.042 1.00 78.19 94 HIS A O 1
ATOM 616 N N . ALA A 1 115 ? 8.594 109.556 103.073 1.00 70.44 95 ALA A N 1
ATOM 617 C CA . ALA A 1 115 ? 8.126 108.341 102.418 1.00 72.45 95 ALA A CA 1
ATOM 618 C C . ALA A 1 115 ? 7.138 107.558 103.287 1.00 77.60 95 ALA A C 1
ATOM 619 O O . ALA A 1 115 ? 6.142 107.081 102.768 1.00 78.90 95 ALA A O 1
ATOM 621 N N . HIS A 1 116 ? 7.394 107.443 104.601 1.00 73.75 96 HIS A N 1
ATOM 622 C CA . HIS A 1 116 ? 6.532 106.681 105.510 1.00 74.42 96 HIS A CA 1
ATOM 623 C C . HIS A 1 116 ? 5.081 107.194 105.551 1.00 78.65 96 HIS A C 1
ATOM 624 O O . HIS A 1 116 ? 4.150 106.388 105.513 1.00 78.74 96 HIS A O 1
ATOM 631 N N . TYR A 1 117 ? 4.902 108.517 105.704 1.00 75.10 97 TYR A N 1
ATOM 632 C CA . TYR A 1 117 ? 3.589 109.139 105.838 1.00 76.66 97 TYR A CA 1
ATOM 633 C C . TYR A 1 117 ? 2.903 109.309 104.491 1.00 89.50 97 TYR A C 1
ATOM 634 O O . TYR A 1 117 ? 1.685 109.125 104.406 1.00 91.67 97 TYR A O 1
ATOM 643 N N . GLY A 1 118 ? 3.688 109.636 103.460 1.00 90.21 98 GLY A N 1
ATOM 644 C CA . GLY A 1 118 ? 3.198 109.821 102.100 1.00 95.03 98 GLY A CA 1
ATOM 645 C C . GLY A 1 118 ? 2.242 110.987 101.964 1.00 105.19 98 GLY A C 1
ATOM 646 O 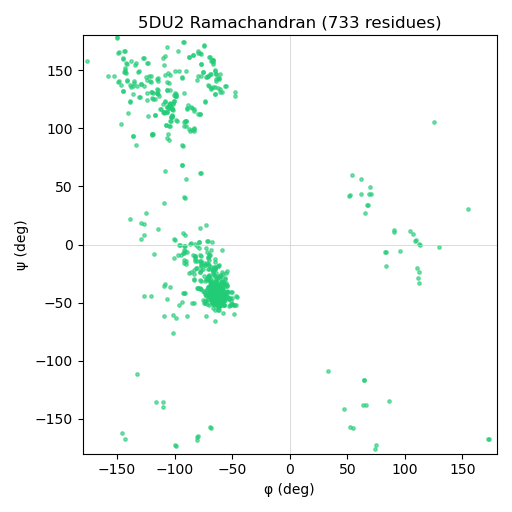O . GLY A 1 118 ? 2.615 112.139 102.227 1.00 103.77 98 GLY A O 1
ATOM 647 N N . GLU A 1 119 ? 0.987 110.682 101.592 1.00 107.74 99 GLU A N 1
ATOM 648 C CA . GLU A 1 119 ? -0.057 111.680 101.387 1.00 110.73 99 GLU A CA 1
ATOM 649 C C . GLU A 1 119 ? -0.652 112.177 102.712 1.00 114.32 99 GLU A C 1
ATOM 650 O O . GLU A 1 119 ? -0.941 113.369 102.836 1.00 114.99 99 GLU A O 1
ATOM 656 N N . ASP A 1 120 ? -0.826 111.276 103.694 1.00 109.52 100 ASP A N 1
ATOM 657 C CA . ASP A 1 120 ? -1.395 111.611 105.000 1.00 107.98 100 ASP A CA 1
ATOM 658 C C . ASP A 1 120 ? -0.294 112.076 105.969 1.00 104.97 100 ASP A C 1
ATOM 659 O O . ASP A 1 120 ? 0.418 111.260 106.562 1.00 102.62 100 ASP A O 1
ATOM 664 N N . ALA A 1 121 ? -0.168 113.400 106.125 1.00 98.24 101 ALA A N 1
ATOM 665 C CA . ALA A 1 121 ? 0.829 114.015 107.005 1.00 92.88 101 ALA A CA 1
ATOM 666 C C . ALA A 1 121 ? 0.437 113.894 108.473 1.00 92.62 101 ALA A C 1
ATOM 667 O O . ALA A 1 121 ? -0.752 113.950 108.791 1.00 94.53 101 ALA A O 1
ATOM 669 N N . PRO A 1 122 ? 1.421 113.795 109.396 1.00 84.10 102 PRO A N 1
ATOM 670 C CA . PRO A 1 122 ? 1.079 113.737 110.826 1.00 82.81 102 PRO A CA 1
ATOM 671 C C . PRO A 1 122 ? 0.644 115.111 111.326 1.00 86.92 102 PRO A C 1
ATOM 672 O O . PRO A 1 122 ? 0.767 116.083 110.583 1.00 87.76 102 PRO A O 1
ATOM 676 N N . ASP A 1 123 ? 0.135 115.203 112.562 1.00 81.62 103 ASP A N 1
ATOM 677 C CA . ASP A 1 123 ? -0.329 116.475 113.116 1.00 80.23 103 ASP A CA 1
ATOM 678 C C . ASP A 1 123 ? 0.812 117.374 113.599 1.00 79.04 103 ASP A C 1
ATOM 679 O O . ASP A 1 123 ? 0.692 118.598 113.539 1.00 79.90 103 ASP A O 1
ATOM 684 N N . LEU A 1 124 ? 1.910 116.785 114.064 1.00 70.86 104 LEU A N 1
ATOM 685 C CA . LEU A 1 124 ? 3.032 117.543 114.603 1.00 66.93 104 LEU A CA 1
ATOM 686 C C . LEU A 1 124 ? 4.368 116.925 114.241 1.00 63.46 104 LEU A C 1
ATOM 687 O O . LEU A 1 124 ? 4.490 115.707 114.121 1.00 60.70 104 LEU A O 1
ATOM 692 N N . VAL A 1 125 ? 5.373 117.782 114.091 1.00 58.93 105 VAL A N 1
ATOM 693 C CA . VAL A 1 125 ? 6.741 117.375 113.809 1.00 57.27 105 VAL A CA 1
ATOM 694 C C . VAL A 1 125 ? 7.561 117.604 115.071 1.00 60.86 105 VAL A C 1
ATOM 695 O O . VAL A 1 125 ? 7.866 118.742 115.419 1.00 60.95 105 VAL A O 1
ATOM 699 N N . LEU A 1 126 ? 7.856 116.531 115.788 1.00 57.13 106 LEU A N 1
ATOM 700 C CA . LEU A 1 126 ? 8.675 116.622 116.995 1.00 56.98 106 LEU A CA 1
ATOM 701 C C . LEU A 1 126 ? 10.110 116.234 116.616 1.00 61.01 106 LEU A C 1
ATOM 702 O O . LEU A 1 126 ? 10.352 115.079 116.274 1.00 61.53 106 LEU A O 1
ATOM 707 N N . TYR A 1 127 ? 11.030 117.203 116.558 1.00 54.90 107 TYR A N 1
ATOM 708 C CA . TYR A 1 127 ? 12.378 116.885 116.104 1.00 53.21 107 TYR A CA 1
ATOM 709 C C . TYR A 1 127 ? 13.445 117.218 117.111 1.00 56.44 107 TYR A C 1
ATOM 710 O O . TYR A 1 127 ? 13.357 118.231 117.800 1.00 56.51 107 TYR A O 1
ATOM 719 N N . GLY A 1 128 ? 14.481 116.390 117.137 1.00 54.52 108 GLY A N 1
ATOM 720 C CA . GLY A 1 128 ? 15.643 116.578 118.006 1.00 54.61 108 GLY A CA 1
ATOM 721 C C . GLY A 1 128 ? 16.472 117.786 117.607 1.00 59.63 108 GLY A C 1
ATOM 722 O O . GLY A 1 128 ? 16.399 118.219 116.450 1.00 58.19 108 GLY A O 1
ATOM 723 N N . GLU A 1 129 ? 17.281 118.327 118.561 1.00 58.90 109 GLU A N 1
ATOM 724 C CA . GLU A 1 129 ? 18.087 119.524 118.321 1.00 60.56 109 GLU A CA 1
ATOM 725 C C . GLU A 1 129 ? 19.272 119.284 117.358 1.00 64.46 109 GLU A C 1
ATOM 726 O O . GLU A 1 129 ? 19.998 120.235 117.079 1.00 66.81 109 GLU A O 1
ATOM 732 N N . VAL A 1 130 ? 19.425 118.063 116.797 1.00 57.99 110 VAL A N 1
ATOM 733 C CA . VAL A 1 130 ? 20.453 117.744 115.779 1.00 56.46 110 VAL A CA 1
ATOM 734 C C . VAL A 1 130 ? 19.810 117.727 114.358 1.00 61.54 110 VAL A C 1
ATOM 735 O O . VAL A 1 130 ? 20.221 118.543 113.529 1.00 63.04 110 VAL A O 1
ATOM 739 N N . PRO A 1 131 ? 18.799 116.861 114.031 1.00 56.32 111 PRO A N 1
ATOM 740 C CA . PRO A 1 131 ? 18.236 116.903 112.664 1.00 56.48 111 PRO A CA 1
ATOM 741 C C . PRO A 1 131 ? 17.252 118.080 112.480 1.00 60.27 111 PRO A C 1
ATOM 742 O O . PRO A 1 131 ? 16.060 117.891 112.194 1.00 61.91 111 PRO A O 1
ATOM 746 N N . ILE A 1 132 ? 17.753 119.302 112.633 1.00 54.72 112 ILE A N 1
ATOM 747 C CA . ILE A 1 132 ? 16.895 120.481 112.545 1.00 55.50 112 ILE A CA 1
ATOM 748 C C . ILE A 1 132 ? 16.578 120.825 111.081 1.00 63.29 112 ILE A C 1
ATOM 749 O O . ILE A 1 132 ? 15.548 121.437 110.813 1.00 64.15 112 ILE A O 1
ATOM 754 N N . ILE A 1 133 ? 17.427 120.395 110.133 1.00 60.85 113 ILE A N 1
ATOM 755 C CA . ILE A 1 133 ? 17.176 120.655 108.722 1.00 61.02 113 ILE A CA 1
ATOM 756 C C . ILE A 1 133 ? 16.025 119.734 108.288 1.00 65.33 113 ILE A C 1
ATOM 757 O O . ILE A 1 133 ? 15.029 120.215 107.746 1.00 65.67 113 ILE A O 1
ATOM 762 N N . ALA A 1 134 ? 16.124 118.440 108.638 1.00 60.69 114 ALA A N 1
ATOM 763 C CA . ALA A 1 134 ? 15.113 117.420 108.374 1.00 59.70 114 ALA A CA 1
ATOM 764 C C . ALA A 1 134 ? 13.760 117.797 109.012 1.00 61.92 114 ALA A C 1
ATOM 765 O O . ALA A 1 134 ? 12.721 117.684 108.358 1.00 61.89 114 ALA A O 1
ATOM 767 N N . GLY A 1 135 ? 13.796 118.227 110.280 1.00 56.72 115 GLY A N 1
ATOM 768 C CA . GLY A 1 135 ? 12.607 118.572 111.049 1.00 56.77 115 GLY A CA 1
ATOM 769 C C . GLY A 1 135 ? 11.827 119.731 110.470 1.00 64.02 115 GLY A C 1
ATOM 770 O O . GLY A 1 135 ? 10.603 119.648 110.308 1.00 65.30 115 GLY A O 1
ATOM 771 N N . GLN A 1 136 ? 12.544 120.823 110.159 1.00 59.98 116 GLN A N 1
ATOM 772 C CA . GLN A 1 136 ? 11.970 122.039 109.604 1.00 60.90 116 GLN A CA 1
ATOM 773 C C . GLN A 1 136 ? 11.518 121.844 108.169 1.00 67.54 116 GLN A C 1
ATOM 774 O O . GLN A 1 136 ? 10.476 122.389 107.808 1.00 70.83 116 GLN A O 1
ATOM 780 N N . ALA A 1 137 ? 12.260 121.046 107.363 1.00 62.57 117 ALA A N 1
ATOM 781 C CA . ALA A 1 137 ? 11.877 120.752 105.974 1.00 64.26 117 ALA A CA 1
ATOM 782 C C . ALA A 1 137 ? 10.549 120.003 105.938 1.00 68.53 117 ALA A C 1
ATOM 783 O O . ALA A 1 137 ? 9.669 120.353 105.144 1.00 70.13 117 ALA A O 1
ATOM 785 N N . LEU A 1 138 ? 10.397 119.000 106.828 1.00 63.20 118 LEU A N 1
ATOM 786 C CA . LEU A 1 138 ? 9.187 118.186 106.945 1.00 64.98 118 LEU A CA 1
ATOM 787 C C . LEU A 1 138 ? 7.988 119.042 107.320 1.00 69.76 118 LEU A C 1
ATOM 788 O O . LEU A 1 138 ? 6.946 118.956 106.666 1.00 71.22 118 LEU A O 1
ATOM 793 N N . ALA A 1 139 ? 8.156 119.884 108.352 1.00 65.22 119 ALA A N 1
ATOM 794 C CA . ALA A 1 139 ? 7.123 120.792 108.844 1.00 67.07 119 ALA A CA 1
ATOM 795 C C . ALA A 1 139 ? 6.628 121.710 107.724 1.00 73.47 119 ALA A C 1
ATOM 796 O O . ALA A 1 139 ? 5.419 121.868 107.562 1.00 73.92 119 ALA A O 1
ATOM 798 N N . ALA A 1 140 ? 7.569 122.254 106.919 1.00 70.75 120 ALA A N 1
ATOM 799 C CA . ALA A 1 140 ? 7.303 123.150 105.792 1.00 72.65 120 ALA A CA 1
ATOM 800 C C . ALA A 1 140 ? 6.594 122.417 104.649 1.00 80.95 120 ALA A C 1
ATOM 801 O O . ALA A 1 140 ? 5.621 122.954 104.101 1.00 84.22 120 ALA A O 1
ATOM 803 N N . VAL A 1 141 ? 7.079 121.201 104.292 1.00 77.07 121 VAL A N 1
ATOM 804 C CA . VAL A 1 141 ? 6.503 120.365 103.235 1.00 80.46 121 VAL A CA 1
ATOM 805 C C . VAL A 1 141 ? 5.049 119.992 103.616 1.00 85.37 121 VAL A C 1
ATOM 806 O O . VAL A 1 141 ? 4.117 120.306 102.872 1.00 87.36 121 VAL A O 1
ATOM 810 N N . TRP A 1 142 ? 4.870 119.367 104.802 1.00 79.29 122 TRP A N 1
ATOM 811 C CA . TRP A 1 142 ? 3.584 118.917 105.320 1.00 79.61 122 TRP A CA 1
ATOM 812 C C . TRP A 1 142 ? 2.676 120.069 105.745 1.00 83.64 122 TRP A C 1
ATOM 813 O O . TRP A 1 142 ? 1.471 119.850 105.923 1.00 86.34 122 TRP A O 1
ATOM 824 N N . LYS A 1 143 ? 3.245 121.284 105.925 1.00 76.98 123 LYS A N 1
ATOM 825 C CA . LYS A 1 143 ? 2.531 122.497 106.362 1.00 76.89 123 LYS A CA 1
ATOM 826 C C . LYS A 1 143 ? 1.978 122.200 107.753 1.00 78.46 123 LYS A C 1
ATOM 827 O O . LYS A 1 143 ? 0.771 122.1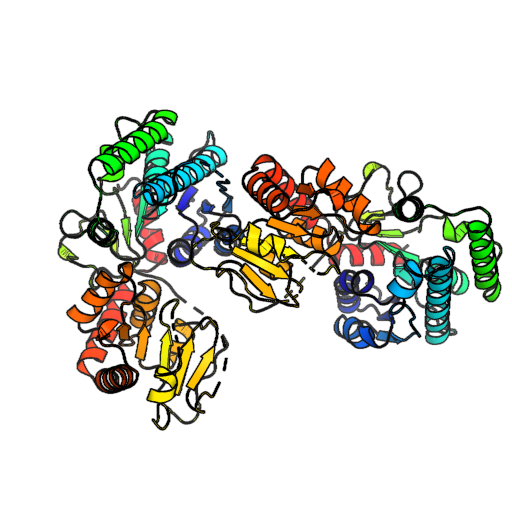79 107.966 1.00 82.15 123 LYS A O 1
ATOM 833 N N . ARG A 1 144 ? 2.867 121.832 108.658 1.00 70.73 124 ARG A N 1
ATOM 834 C CA . ARG A 1 144 ? 2.493 121.372 109.991 1.00 69.58 124 ARG A CA 1
ATOM 835 C C . ARG A 1 144 ? 3.286 122.047 111.102 1.00 72.75 124 ARG A C 1
ATOM 836 O O . ARG A 1 144 ? 4.475 122.328 110.913 1.00 70.93 124 ARG A O 1
ATOM 844 N N . PRO A 1 145 ? 2.679 122.243 112.296 1.00 69.86 125 PRO A N 1
ATOM 845 C CA . PRO A 1 145 ? 3.441 122.824 113.412 1.00 68.09 125 PRO A CA 1
ATOM 846 C C . PRO A 1 145 ? 4.583 121.913 113.835 1.00 68.31 125 PRO A C 1
ATOM 847 O O . PRO A 1 145 ? 4.486 120.702 113.690 1.00 67.87 125 PRO A O 1
ATOM 851 N N . ALA A 1 146 ? 5.686 122.495 114.275 1.00 64.17 126 ALA A N 1
ATOM 852 C CA . ALA A 1 146 ? 6.827 121.699 114.707 1.00 62.33 126 ALA A CA 1
ATOM 853 C C . ALA A 1 146 ? 7.266 122.097 116.107 1.00 68.34 126 ALA A C 1
ATOM 854 O O . ALA A 1 146 ? 6.884 123.165 116.599 1.00 69.40 126 ALA A O 1
ATOM 856 N N . CYS A 1 147 ? 8.013 121.202 116.769 1.00 64.42 127 CYS A N 1
ATOM 857 C CA . CYS A 1 147 ? 8.535 121.392 118.113 1.00 63.56 127 CYS A CA 1
ATOM 858 C C . CYS A 1 147 ? 9.900 120.733 118.199 1.00 64.23 127 CYS A C 1
ATOM 859 O O . CYS A 1 147 ? 10.076 119.612 117.722 1.00 62.10 127 CYS A O 1
ATOM 862 N N . ARG A 1 148 ? 10.883 121.462 118.743 1.00 59.38 128 ARG A N 1
ATOM 863 C CA . ARG A 1 148 ? 12.239 120.963 118.898 1.00 56.61 128 ARG A CA 1
ATOM 864 C C . ARG A 1 148 ? 12.401 120.354 120.286 1.00 63.17 128 ARG A C 1
ATOM 865 O O . ARG A 1 148 ? 11.787 120.853 121.229 1.00 64.78 128 ARG A O 1
ATOM 873 N N . ILE A 1 149 ? 13.197 119.265 120.413 1.00 60.32 129 ILE A N 1
ATOM 874 C CA . ILE A 1 149 ? 13.489 118.675 121.717 1.00 61.30 129 ILE A CA 1
ATOM 875 C C . ILE A 1 149 ? 14.969 118.880 122.017 1.00 66.80 129 ILE A C 1
ATOM 876 O O . ILE A 1 149 ? 15.837 118.409 121.269 1.00 65.28 129 ILE A O 1
ATOM 881 N N . ASN A 1 150 ? 15.240 119.652 123.093 1.00 65.32 130 ASN A N 1
ATOM 882 C CA . ASN A 1 150 ? 16.584 119.956 123.605 1.00 64.25 130 ASN A CA 1
ATOM 883 C C . ASN A 1 150 ? 16.796 119.124 124.863 1.00 66.38 130 ASN A C 1
ATOM 884 O O . ASN A 1 150 ? 16.207 119.441 125.905 1.00 67.18 130 ASN A O 1
ATOM 889 N N . PRO A 1 151 ? 17.552 118.006 124.782 1.00 59.91 131 PRO A N 1
ATOM 890 C CA . PRO A 1 151 ? 17.752 117.171 125.984 1.00 60.86 131 PRO A CA 1
ATOM 891 C C . PRO A 1 151 ? 18.547 117.906 127.068 1.00 63.97 131 PRO A C 1
ATOM 892 O O . PRO A 1 151 ? 18.281 117.720 128.256 1.00 66.55 131 PRO A O 1
ATOM 896 N N . GLY A 1 152 ? 19.486 118.746 126.642 1.00 57.63 132 GLY A N 1
ATOM 897 C CA . GLY A 1 152 ? 20.295 119.578 127.514 1.00 57.52 132 GLY A CA 1
ATOM 898 C C . GLY A 1 152 ? 19.935 121.047 127.378 1.00 62.67 132 GLY A C 1
ATOM 899 O O . GLY A 1 152 ? 18.744 121.381 127.321 1.00 61.97 132 GLY A O 1
ATOM 900 N N . PHE A 1 153 ? 20.957 121.950 127.292 1.00 59.16 133 PHE A N 1
ATOM 901 C CA . PHE A 1 153 ? 20.729 123.400 127.191 1.00 58.09 133 PHE A CA 1
ATOM 902 C C . PHE A 1 153 ? 19.939 123.806 125.951 1.00 62.33 133 PHE A C 1
ATOM 903 O O . PHE A 1 153 ? 20.027 123.165 124.905 1.00 64.12 133 PHE A O 1
ATOM 911 N N . ALA A 1 154 ? 19.136 124.855 126.099 1.00 58.28 134 ALA A N 1
ATOM 912 C CA . ALA A 1 154 ? 18.402 125.506 125.019 1.00 57.02 134 ALA A CA 1
ATOM 913 C C . ALA A 1 154 ? 19.215 126.703 124.556 1.00 63.39 134 ALA A C 1
ATOM 914 O O . ALA A 1 154 ? 19.979 127.262 125.344 1.00 66.02 134 ALA A O 1
ATOM 916 N N . SER A 1 155 ? 19.105 127.055 123.271 1.00 59.47 135 SER A N 1
ATOM 917 C CA . SER A 1 155 ? 19.839 128.161 122.653 1.00 58.99 135 SER A CA 1
ATOM 918 C C . SER A 1 155 ? 18.907 129.295 122.190 1.00 61.55 135 SER A C 1
ATOM 919 O O . SER A 1 155 ? 17.827 129.048 121.645 1.00 61.67 135 SER A O 1
ATOM 922 N N . ASN A 1 156 ? 19.352 130.535 122.381 1.00 55.84 136 ASN A N 1
ATOM 923 C CA . ASN A 1 156 ? 18.684 131.742 121.905 1.00 54.28 136 ASN A CA 1
ATOM 924 C C . ASN A 1 156 ? 19.786 132.761 121.527 1.00 56.46 136 ASN A C 1
ATOM 925 O O . ASN A 1 156 ? 20.952 132.382 121.401 1.00 55.53 136 ASN A O 1
ATOM 930 N N . HIS A 1 157 ? 19.432 134.040 121.421 1.00 52.63 137 HIS A N 1
ATOM 931 C CA . HIS A 1 157 ? 20.292 135.150 121.029 1.00 52.12 137 HIS A CA 1
ATOM 932 C C . HIS A 1 157 ? 21.256 135.571 122.120 1.00 59.92 137 HIS A C 1
ATOM 933 O O . HIS A 1 157 ? 22.176 136.348 121.878 1.00 61.71 137 HIS A O 1
ATOM 940 N N . VAL A 1 158 ? 20.994 135.143 123.330 1.00 56.81 138 VAL A N 1
ATOM 941 C CA . VAL A 1 158 ? 21.796 135.532 124.484 1.00 58.26 138 VAL A CA 1
ATOM 942 C C . VAL A 1 158 ? 22.828 134.444 124.761 1.00 65.35 138 VAL A C 1
ATOM 943 O O . VAL A 1 158 ? 24.027 134.738 124.862 1.00 68.18 138 VAL A O 1
ATOM 947 N N . TYR A 1 159 ? 22.368 133.190 124.881 1.00 59.79 139 TYR A N 1
ATOM 948 C CA . TYR A 1 159 ? 23.228 132.016 125.000 1.00 58.64 139 TYR A CA 1
ATOM 949 C C . TYR A 1 159 ? 22.870 130.963 123.951 1.00 64.02 139 TYR A C 1
ATOM 950 O O . TYR A 1 159 ? 21.690 130.646 123.789 1.00 64.76 139 TYR A O 1
ATOM 959 N N . SER A 1 160 ? 23.877 130.346 123.301 1.00 57.87 140 SER A N 1
ATOM 960 C CA . SER A 1 160 ? 23.609 129.277 122.336 1.00 55.95 140 SER A CA 1
ATOM 961 C C . SER A 1 160 ? 24.632 128.167 122.468 1.00 61.19 140 SER A C 1
ATOM 962 O O . SER A 1 160 ? 25.826 128.341 122.158 1.00 60.82 140 SER A O 1
ATOM 965 N N . TYR A 1 161 ? 24.142 127.005 122.915 1.00 58.72 141 TYR A N 1
ATOM 966 C CA . TYR A 1 161 ? 24.959 125.820 123.117 1.00 58.84 141 TYR A CA 1
ATOM 967 C C . TYR A 1 161 ? 25.638 125.412 121.784 1.00 63.13 141 TYR A C 1
ATOM 968 O O . TYR A 1 161 ? 26.845 125.181 121.763 1.00 63.21 141 TYR A O 1
ATOM 977 N N . SER A 1 162 ? 24.914 125.553 120.658 1.00 60.75 142 SER A N 1
ATOM 978 C CA . SER A 1 162 ? 25.405 125.318 119.279 1.00 59.44 142 SER A CA 1
ATOM 979 C C . SER A 1 162 ? 26.560 126.263 118.896 1.00 62.15 142 SER A C 1
ATOM 980 O O . SER A 1 162 ? 27.559 125.793 118.349 1.00 61.93 142 SER A O 1
ATOM 983 N N . ARG A 1 163 ? 26.418 127.589 119.159 1.00 56.98 143 ARG A N 1
ATOM 984 C CA . ARG A 1 163 ? 27.464 128.570 118.868 1.00 57.22 143 ARG A CA 1
ATOM 985 C C . ARG A 1 163 ? 28.735 128.274 119.657 1.00 63.03 143 ARG A C 1
ATOM 986 O O . ARG A 1 163 ? 29.840 128.473 119.141 1.00 63.63 143 ARG A O 1
ATOM 994 N N . GLU A 1 164 ? 28.582 127.813 120.918 1.00 60.10 144 GLU A N 1
ATOM 995 C CA . GLU A 1 164 ? 29.724 127.459 121.752 1.00 60.04 144 GLU A CA 1
ATOM 996 C C . GLU A 1 164 ? 30.341 126.182 121.204 1.00 64.08 144 GLU A C 1
ATOM 997 O O . GLU A 1 164 ? 31.569 126.097 121.058 1.00 62.45 144 GLU A O 1
ATOM 1003 N N . MET A 1 165 ? 29.473 125.223 120.827 1.00 63.01 145 MET A N 1
ATOM 1004 C CA . MET A 1 165 ? 29.908 123.952 120.250 1.00 64.46 145 MET A CA 1
ATOM 1005 C C . MET A 1 165 ? 30.694 124.157 118.954 1.00 64.93 145 MET A C 1
ATOM 1006 O O . MET A 1 165 ? 31.822 123.670 118.876 1.00 65.15 145 MET A O 1
ATOM 1011 N N . ILE A 1 166 ? 30.150 124.937 117.993 1.00 58.48 146 ILE A N 1
ATOM 1012 C CA . ILE A 1 166 ? 30.823 125.260 116.732 1.00 58.94 146 ILE A CA 1
ATOM 1013 C C . ILE A 1 166 ? 32.253 125.800 116.978 1.00 67.01 146 ILE A C 1
ATOM 1014 O O . ILE A 1 166 ? 33.187 125.330 116.330 1.00 68.53 146 ILE A O 1
ATOM 1019 N N . GLU A 1 167 ? 32.427 126.764 117.889 1.00 65.62 147 GLU A N 1
ATOM 1020 C CA . GLU A 1 167 ? 33.763 127.299 118.154 1.00 68.28 147 GLU A CA 1
ATOM 1021 C C . GLU A 1 167 ? 34.718 126.237 118.731 1.00 75.20 147 GLU A C 1
ATOM 1022 O O . GLU A 1 167 ? 35.879 126.183 118.321 1.00 74.89 147 GLU A O 1
ATOM 1028 N N . GLU A 1 168 ? 34.235 125.409 119.675 1.00 74.25 148 GLU A N 1
ATOM 1029 C CA . GLU A 1 168 ? 35.046 124.338 120.271 1.00 75.90 148 GLU A CA 1
ATOM 1030 C C . GLU A 1 168 ? 35.506 123.326 119.190 1.00 82.19 148 GLU A C 1
ATOM 1031 O O . GLU A 1 168 ? 36.674 122.914 119.206 1.00 84.50 148 GLU A O 1
ATOM 1037 N N . THR A 1 169 ? 34.631 123.019 118.202 1.00 76.76 149 THR A N 1
ATOM 1038 C CA . THR A 1 169 ? 34.973 122.156 117.064 1.00 76.85 149 THR A CA 1
ATOM 1039 C C . THR A 1 169 ? 35.808 122.925 115.994 1.00 83.28 149 THR A C 1
ATOM 1040 O O . THR A 1 169 ? 35.953 122.439 114.875 1.00 84.56 149 THR A O 1
ATOM 1044 N N . GLY A 1 170 ? 36.343 124.094 116.360 1.00 81.14 150 GLY A N 1
ATOM 1045 C CA . GLY A 1 170 ? 37.256 124.894 115.556 1.00 83.62 150 GLY A CA 1
ATOM 1046 C C . GLY A 1 170 ? 36.670 126.019 114.727 1.00 92.85 150 GLY A C 1
ATOM 1047 O O . GLY A 1 170 ? 37.428 126.755 114.081 1.00 94.53 150 GLY A O 1
ATOM 1048 N N . GLY A 1 171 ? 35.337 126.137 114.705 1.00 90.99 151 GLY A N 1
ATOM 1049 C CA . GLY A 1 171 ? 34.646 127.142 113.892 1.00 92.25 151 GLY A CA 1
ATOM 1050 C C . GLY A 1 171 ? 34.642 126.771 112.421 1.00 99.69 151 GLY A C 1
ATOM 1051 O O . GLY A 1 171 ? 35.062 125.662 112.077 1.00 99.94 151 GLY A O 1
ATOM 1052 N N . VAL A 1 172 ? 34.174 127.676 111.529 1.00 98.88 152 VAL A N 1
ATOM 1053 C CA . VAL A 1 172 ? 34.145 127.358 110.085 1.00 100.60 152 VAL A CA 1
ATOM 1054 C C . VAL A 1 172 ? 34.906 128.394 109.232 1.00 106.46 152 VAL A C 1
ATOM 1055 O O . VAL A 1 172 ? 34.661 129.598 109.345 1.00 105.99 152 VAL A O 1
ATOM 1059 N N . ASP A 1 173 ? 35.790 127.912 108.342 1.00 104.98 153 ASP A N 1
ATOM 1060 C CA . ASP A 1 173 ? 36.499 128.786 107.400 1.00 107.18 153 ASP A CA 1
ATOM 1061 C C . ASP A 1 173 ? 35.564 129.123 106.223 1.00 109.78 153 ASP A C 1
ATOM 1062 O O . ASP A 1 173 ? 34.513 128.492 106.076 1.00 107.89 153 ASP A O 1
ATOM 1067 N N . GLU A 1 174 ? 35.920 130.148 105.424 1.00 107.05 154 GLU A N 1
ATOM 1068 C CA . GLU A 1 174 ? 35.099 130.636 104.316 1.00 107.21 154 GLU A CA 1
ATOM 1069 C C . GLU A 1 174 ? 34.881 129.552 103.255 1.00 110.44 154 GLU A C 1
ATOM 1070 O O . GLU A 1 174 ? 33.750 129.354 102.823 1.00 110.11 154 GLU A O 1
ATOM 1076 N N . ARG A 1 175 ? 35.944 128.817 102.893 1.00 107.08 155 ARG A N 1
ATOM 1077 C CA . ARG A 1 175 ? 35.914 127.742 101.909 1.00 107.48 155 ARG A CA 1
ATOM 1078 C C . ARG A 1 175 ? 34.922 126.646 102.335 1.00 108.48 155 ARG A C 1
ATOM 1079 O O . ARG A 1 175 ? 34.029 126.317 101.557 1.00 109.63 155 ARG A O 1
ATOM 1087 N N . THR A 1 176 ? 35.030 126.154 103.594 1.00 100.95 156 THR A N 1
ATOM 1088 C CA . THR A 1 176 ? 34.145 125.150 104.204 1.00 97.60 156 THR A CA 1
ATOM 1089 C C . THR A 1 176 ? 32.684 125.670 104.234 1.00 98.50 156 THR A C 1
ATOM 1090 O O . THR A 1 176 ? 31.753 124.910 103.944 1.00 96.68 156 THR A O 1
ATOM 1094 N N . ARG A 1 177 ? 32.497 126.967 104.552 1.00 93.79 157 ARG A N 1
ATOM 1095 C CA . ARG A 1 177 ? 31.175 127.584 104.590 1.00 91.99 157 ARG A CA 1
ATOM 1096 C C . ARG A 1 177 ? 30.494 127.493 103.229 1.00 96.44 157 ARG A C 1
ATOM 1097 O O . ARG A 1 177 ? 29.335 127.103 103.179 1.00 96.29 157 ARG A O 1
ATOM 1105 N N . GLY A 1 178 ? 31.237 127.770 102.151 1.00 93.37 158 GLY A N 1
ATOM 1106 C CA . GLY A 1 178 ? 30.745 127.711 100.773 1.00 94.33 158 GLY A CA 1
ATOM 1107 C C . GLY A 1 178 ? 30.310 126.325 100.338 1.00 95.72 158 GLY A C 1
ATOM 1108 O O . GLY A 1 178 ? 29.244 126.163 99.741 1.00 95.09 158 GLY A O 1
ATOM 1109 N N . VAL A 1 179 ? 31.118 125.313 100.686 1.00 90.90 159 VAL A N 1
ATOM 1110 C CA . VAL A 1 179 ? 30.871 123.897 100.405 1.00 90.15 159 VAL A CA 1
ATOM 1111 C C . VAL A 1 179 ? 29.553 123.450 101.076 1.00 89.02 159 VAL A C 1
ATOM 1112 O O . VAL A 1 179 ? 28.672 122.893 100.421 1.00 88.76 159 VAL A O 1
ATOM 1116 N N . VAL A 1 180 ? 29.436 123.720 102.376 1.00 81.41 160 VAL A N 1
ATOM 1117 C CA . VAL A 1 180 ? 28.306 123.337 103.222 1.00 78.54 160 VAL A CA 1
ATOM 1118 C C . VAL A 1 180 ? 27.030 124.122 102.831 1.00 84.41 160 VAL A C 1
ATOM 1119 O O . VAL A 1 180 ? 25.945 123.527 102.791 1.00 84.32 160 VAL A O 1
ATOM 1123 N N . ASP A 1 181 ? 27.163 125.431 102.523 1.00 81.53 161 ASP A N 1
ATOM 1124 C CA . ASP A 1 181 ? 26.030 126.288 102.163 1.00 82.49 161 ASP A CA 1
ATOM 1125 C C . ASP A 1 181 ? 25.365 125.831 100.866 1.00 89.48 161 ASP A C 1
ATOM 1126 O O . ASP A 1 181 ? 24.143 125.921 100.726 1.00 89.15 161 ASP A O 1
ATOM 1131 N N . ALA A 1 182 ? 26.174 125.328 99.929 1.00 87.92 162 ALA A N 1
ATOM 1132 C CA . ALA A 1 182 ? 25.709 124.851 98.636 1.00 89.69 162 ALA A CA 1
ATOM 1133 C C . ALA A 1 182 ? 25.003 123.511 98.767 1.00 92.05 162 ALA A C 1
ATOM 1134 O O . ALA A 1 182 ? 23.880 123.371 98.276 1.00 92.81 162 ALA A O 1
ATOM 1136 N N . ARG A 1 183 ? 25.641 122.537 99.443 1.00 85.84 163 ARG A N 1
ATOM 1137 C CA . ARG A 1 183 ? 25.097 121.196 99.633 1.00 84.04 163 ARG A CA 1
ATOM 1138 C C . ARG A 1 183 ? 23.787 121.246 100.454 1.00 84.05 163 ARG A C 1
ATOM 1139 O O . ARG A 1 183 ? 22.891 120.431 100.201 1.00 84.10 163 ARG A O 1
ATOM 1147 N N . LEU A 1 184 ? 23.644 122.247 101.362 1.00 76.26 164 LEU A N 1
ATOM 1148 C CA . LEU A 1 184 ? 22.406 122.465 102.115 1.00 73.79 164 LEU A CA 1
ATOM 1149 C C . LEU A 1 184 ? 21.282 122.926 101.163 1.00 82.19 164 LEU A C 1
ATOM 1150 O O . LEU A 1 184 ? 20.176 122.385 101.202 1.00 82.18 164 LEU A O 1
ATOM 1155 N N . ALA A 1 185 ? 21.590 123.900 100.292 1.00 81.71 165 ALA A N 1
ATOM 1156 C CA . ALA A 1 185 ? 20.658 124.447 99.313 1.00 84.07 165 ALA A CA 1
ATOM 1157 C C . ALA A 1 185 ? 20.241 123.384 98.292 1.00 89.07 165 ALA A C 1
ATOM 1158 O O . ALA A 1 185 ? 19.086 123.368 97.860 1.00 88.20 165 ALA A O 1
ATOM 1160 N N . ASP A 1 186 ? 21.185 122.483 97.946 1.00 86.88 166 ASP A N 1
ATOM 1161 C CA . ASP A 1 186 ? 21.007 121.361 97.021 1.00 88.68 166 ASP A CA 1
ATOM 1162 C C . ASP A 1 186 ? 20.087 120.340 97.678 1.00 88.15 166 ASP A C 1
ATOM 1163 O O . ASP A 1 186 ? 19.202 119.790 97.017 1.00 89.89 166 ASP A O 1
ATOM 1168 N N . LEU A 1 187 ? 20.267 120.123 98.991 1.00 78.82 167 LEU A N 1
ATOM 1169 C CA . LEU A 1 187 ? 19.449 119.198 99.766 1.00 75.66 167 LEU A CA 1
ATOM 1170 C C . LEU A 1 187 ? 18.004 119.732 99.842 1.00 79.03 167 LEU A C 1
ATOM 1171 O O . LEU A 1 187 ? 17.070 118.981 99.546 1.00 79.98 167 LEU A O 1
ATOM 1176 N N . LEU A 1 188 ? 17.830 121.035 100.134 1.00 73.23 168 LEU A N 1
ATOM 1177 C CA . LEU A 1 188 ? 16.496 121.633 100.257 1.00 72.62 168 LEU A CA 1
ATOM 1178 C C . LEU A 1 188 ? 15.842 121.894 98.884 1.00 78.73 168 LEU A C 1
ATOM 1179 O O . LEU A 1 188 ? 14.607 121.963 98.798 1.00 79.29 168 LEU A O 1
ATOM 1184 N N . ALA A 1 189 ? 16.654 121.989 97.809 1.00 75.54 169 ALA A N 1
ATOM 1185 C CA . ALA A 1 189 ? 16.133 122.186 96.450 1.00 77.46 169 ALA A CA 1
ATOM 1186 C C . ALA A 1 189 ? 15.173 121.061 96.038 1.00 79.84 169 ALA A C 1
ATOM 1187 O O . ALA A 1 189 ? 14.165 121.344 95.392 1.00 81.43 169 ALA A O 1
ATOM 1189 N N . GLY A 1 190 ? 15.469 119.825 96.459 1.00 73.20 170 GLY A N 1
ATOM 1190 C CA . GLY A 1 190 ? 14.670 118.639 96.162 1.00 74.20 170 GLY A CA 1
ATOM 1191 C C . GLY A 1 190 ? 13.306 118.601 96.828 1.00 78.73 170 GLY A C 1
ATOM 1192 O O . GLY A 1 190 ? 12.509 117.678 96.591 1.00 79.75 170 GLY A O 1
ATOM 1193 N N . TYR A 1 191 ? 13.043 119.608 97.685 1.00 73.62 171 TYR A N 1
ATOM 1194 C CA . TYR A 1 191 ? 11.795 119.799 98.413 1.00 73.12 171 TYR A CA 1
ATOM 1195 C C . TYR A 1 191 ? 11.257 121.215 98.161 1.00 81.52 171 TYR A C 1
ATOM 1196 O O . TYR A 1 191 ? 10.235 121.607 98.732 1.00 81.23 171 TYR A O 1
ATOM 1205 N N . GLY A 1 192 ? 11.900 121.915 97.221 1.00 80.74 172 GLY A N 1
ATOM 1206 C CA . GLY A 1 192 ? 11.565 123.275 96.814 1.00 81.59 172 GLY A CA 1
ATOM 1207 C C . GLY A 1 192 ? 11.708 124.264 97.945 1.00 83.37 172 GLY A C 1
ATOM 1208 O O . GLY A 1 192 ? 10.818 125.097 98.129 1.00 84.98 172 GLY A O 1
ATOM 1209 N N . LEU A 1 193 ? 12.819 124.147 98.741 1.00 75.24 173 LEU A N 1
ATOM 1210 C CA . LEU A 1 193 ? 13.055 124.978 99.930 1.00 72.88 173 LEU A CA 1
ATOM 1211 C C . LEU A 1 193 ? 14.438 125.653 99.972 1.00 79.49 173 LEU A C 1
ATOM 1212 O O . LEU A 1 193 ? 14.833 126.114 101.044 1.00 77.41 173 LEU A O 1
ATOM 1217 N N . ARG A 1 194 ? 15.141 125.752 98.823 1.00 79.70 174 ARG A N 1
ATOM 1218 C CA . ARG A 1 194 ? 16.478 126.347 98.647 1.00 80.74 174 ARG A CA 1
ATOM 1219 C C . ARG A 1 194 ? 16.583 127.757 99.268 1.00 86.34 174 ARG A C 1
ATOM 1220 O O . ARG A 1 194 ? 17.591 128.093 99.905 1.00 83.28 174 ARG A O 1
ATOM 1228 N N . ASP A 1 195 ? 15.522 128.568 99.088 1.00 86.19 175 ASP A N 1
ATOM 1229 C CA . ASP A 1 195 ? 15.433 129.953 99.558 1.00 86.56 175 ASP A CA 1
ATOM 1230 C C . ASP A 1 195 ? 15.245 130.053 101.087 1.00 85.67 175 ASP A C 1
ATOM 1231 O O . ASP A 1 195 ? 15.258 131.161 101.614 1.00 84.70 175 ASP A O 1
ATOM 1236 N N . ARG A 1 196 ? 15.114 128.904 101.794 1.00 79.32 176 ARG A N 1
ATOM 1237 C CA . ARG A 1 196 ? 14.907 128.840 103.251 1.00 75.68 176 ARG A CA 1
ATOM 1238 C C . ARG A 1 196 ? 16.078 128.207 103.994 1.00 74.90 176 ARG A C 1
ATOM 1239 O O . ARG A 1 196 ? 15.940 127.937 105.179 1.00 73.69 176 ARG A O 1
ATOM 1247 N N . ALA A 1 197 ? 17.242 128.038 103.339 1.00 71.13 177 ALA A N 1
ATOM 1248 C CA . ALA A 1 197 ? 18.448 127.462 103.959 1.00 69.50 177 ALA A CA 1
ATOM 1249 C C . ALA A 1 197 ? 18.925 128.313 105.145 1.00 75.00 177 ALA A C 1
ATOM 1250 O O . ALA A 1 197 ? 19.275 127.766 106.193 1.00 72.41 177 ALA A O 1
ATOM 1252 N N . GLY A 1 198 ? 18.879 129.638 104.973 1.00 74.16 178 GLY A N 1
ATOM 1253 C CA . GLY A 1 198 ? 19.296 130.609 105.979 1.00 72.79 178 GLY A CA 1
ATOM 1254 C C . GLY A 1 198 ? 18.504 130.552 107.263 1.00 73.28 178 GLY A C 1
ATOM 1255 O O . GLY A 1 198 ? 19.096 130.424 108.337 1.00 72.11 178 GLY A O 1
ATOM 1256 N N . GLU A 1 199 ? 17.160 130.623 107.162 1.00 68.85 179 GLU A N 1
ATOM 1257 C CA . GLU A 1 199 ? 16.297 130.581 108.337 1.00 68.09 179 GLU A CA 1
ATOM 1258 C C . GLU A 1 199 ? 16.365 129.214 109.015 1.00 72.28 179 GLU A C 1
ATOM 1259 O O . GLU A 1 199 ? 16.592 129.165 110.221 1.00 70.95 179 GLU A O 1
ATOM 1265 N N . PHE A 1 200 ? 16.306 128.105 108.249 1.00 68.81 180 PHE A N 1
ATOM 1266 C CA . PHE A 1 200 ? 16.397 126.765 108.852 1.00 65.65 180 PHE A CA 1
ATOM 1267 C C . PHE A 1 200 ? 17.650 126.580 109.708 1.00 68.36 180 PHE A C 1
ATOM 1268 O O . PHE A 1 200 ? 17.574 125.933 110.746 1.00 67.50 180 PHE A O 1
ATOM 1276 N N . ALA A 1 201 ? 18.771 127.197 109.320 1.00 66.63 181 ALA A N 1
ATOM 1277 C CA . ALA A 1 201 ? 20.032 127.077 110.047 1.00 66.73 181 ALA A CA 1
ATOM 1278 C C . ALA A 1 201 ? 20.134 128.046 111.249 1.00 72.70 181 ALA A C 1
ATOM 1279 O O . ALA A 1 201 ? 20.855 127.757 112.196 1.00 71.11 181 ALA A O 1
ATOM 1281 N N . GLU A 1 202 ? 19.417 129.174 111.215 1.00 71.40 182 GLU A N 1
ATOM 1282 C CA . GLU A 1 202 ? 19.529 130.230 112.217 1.00 70.71 182 GLU A CA 1
ATOM 1283 C C . GLU A 1 202 ? 18.315 130.370 113.166 1.00 72.04 182 GLU A C 1
ATOM 1284 O O . GLU A 1 202 ? 18.510 130.740 114.327 1.00 72.03 182 GLU A O 1
ATOM 1290 N N . ARG A 1 203 ? 17.082 130.152 112.672 1.00 66.28 183 ARG A N 1
ATOM 1291 C CA . ARG A 1 203 ? 15.847 130.436 113.413 1.00 65.89 183 ARG A CA 1
ATOM 1292 C C . ARG A 1 203 ? 15.590 129.567 114.654 1.00 68.38 183 ARG A C 1
ATOM 1293 O O . ARG A 1 203 ? 16.085 128.435 114.782 1.00 69.80 183 ARG A O 1
ATOM 1301 N N . VAL A 1 204 ? 14.763 130.130 115.547 1.00 59.94 184 VAL A N 1
ATOM 1302 C CA . VAL A 1 204 ? 14.313 129.536 116.792 1.00 56.97 184 VAL A CA 1
ATOM 1303 C C . VAL A 1 204 ? 12.903 128.967 116.546 1.00 60.21 184 VAL A C 1
ATOM 1304 O O . VAL A 1 204 ? 12.027 129.673 116.021 1.00 60.65 184 VAL A O 1
ATOM 1308 N N . GLU A 1 205 ? 12.690 127.698 116.948 1.00 55.14 185 GLU A N 1
ATOM 1309 C CA . GLU A 1 205 ? 11.404 127.016 116.778 1.00 55.16 185 GLU A CA 1
ATOM 1310 C C . GLU A 1 205 ? 10.295 127.679 117.609 1.00 61.46 185 GLU A C 1
ATOM 1311 O O . GLU A 1 205 ? 10.578 128.287 118.647 1.00 59.95 185 GLU A O 1
ATOM 1317 N N . ASP A 1 206 ? 9.030 127.590 117.114 1.00 60.91 186 ASP A N 1
ATOM 1318 C CA . ASP A 1 206 ? 7.849 128.183 117.753 1.00 63.68 186 ASP A CA 1
ATOM 1319 C C . ASP A 1 206 ? 7.546 127.527 119.097 1.00 67.19 186 ASP A C 1
ATOM 1320 O O . ASP A 1 206 ? 6.850 128.122 119.929 1.00 69.13 186 ASP A O 1
ATOM 1325 N N . LEU A 1 207 ? 8.085 126.317 119.316 1.00 59.14 187 LEU A N 1
ATOM 1326 C CA . LEU A 1 207 ? 7.986 125.607 120.580 1.00 56.95 187 LEU A CA 1
ATOM 1327 C C . LEU A 1 207 ? 9.227 124.754 120.780 1.00 55.38 187 LEU A C 1
ATOM 1328 O O . LEU A 1 207 ? 9.734 124.170 119.825 1.00 51.44 187 LEU A O 1
ATOM 1333 N N . ASN A 1 208 ? 9.724 124.698 122.021 1.00 54.39 188 ASN A N 1
ATOM 1334 C CA . ASN A 1 208 ? 10.893 123.887 122.365 1.00 53.43 188 ASN A CA 1
ATOM 1335 C C . ASN A 1 208 ? 10.695 123.178 123.688 1.00 57.53 188 ASN A C 1
ATOM 1336 O O . ASN A 1 208 ? 10.455 123.849 124.699 1.00 58.85 188 ASN A O 1
ATOM 1341 N N . LEU A 1 209 ? 10.804 121.832 123.691 1.00 51.89 189 LEU A N 1
ATOM 1342 C CA . LEU A 1 209 ? 10.792 121.062 124.929 1.00 52.00 189 LEU A CA 1
ATOM 1343 C C . LEU A 1 209 ? 12.215 120.979 125.387 1.00 56.70 189 LEU A C 1
ATOM 1344 O O . LEU A 1 209 ? 13.084 120.500 124.640 1.00 54.23 189 LEU A O 1
ATOM 1349 N N . VAL A 1 210 ? 12.485 121.546 126.567 1.00 54.90 190 VAL A N 1
ATOM 1350 C CA . VAL A 1 210 ? 13.821 121.537 127.122 1.00 52.87 190 VAL A CA 1
ATOM 1351 C C . VAL A 1 210 ? 13.795 120.571 128.283 1.00 57.26 190 VAL A C 1
ATOM 1352 O O . VAL A 1 210 ? 12.929 120.685 129.172 1.00 58.33 190 VAL A O 1
ATOM 1356 N N . LEU A 1 211 ? 14.693 119.556 128.217 1.00 51.22 191 LEU A N 1
ATOM 1357 C CA . LEU A 1 211 ? 14.691 118.465 129.172 1.00 51.39 191 LEU A CA 1
ATOM 1358 C C . LEU A 1 211 ? 15.595 118.702 130.375 1.00 52.93 191 LEU A C 1
ATOM 1359 O O . LEU A 1 211 ? 16.157 117.757 130.936 1.00 51.77 191 LEU A O 1
ATOM 1364 N N . ILE A 1 212 ? 15.583 119.931 130.877 1.00 49.75 192 ILE A N 1
ATOM 1365 C CA . ILE A 1 212 ? 16.296 120.335 132.101 1.00 50.43 192 ILE A CA 1
ATOM 1366 C C . ILE A 1 212 ? 15.402 121.337 132.851 1.00 57.91 192 ILE A C 1
ATOM 1367 O O . ILE A 1 212 ? 14.542 121.958 132.213 1.00 58.38 192 ILE A O 1
ATOM 1372 N N . PRO A 1 213 ? 15.534 121.515 134.188 1.00 57.55 193 PRO A N 1
ATOM 1373 C CA . PRO A 1 213 ? 14.727 122.553 134.853 1.00 58.58 193 PRO A CA 1
ATOM 1374 C C . PRO A 1 213 ? 15.220 123.964 134.466 1.00 61.91 193 PRO A C 1
ATOM 1375 O O . PRO A 1 213 ? 16.439 124.171 134.243 1.00 60.27 193 PRO A O 1
ATOM 1379 N N . ARG A 1 214 ? 14.275 124.932 134.356 1.00 57.53 194 ARG A N 1
ATOM 1380 C CA . ARG A 1 214 ? 14.587 126.313 133.981 1.00 56.97 194 ARG A CA 1
ATOM 1381 C C . ARG A 1 214 ? 15.794 126.845 134.764 1.00 62.61 194 ARG A C 1
ATOM 1382 O O . ARG A 1 214 ? 16.701 127.401 134.153 1.00 60.25 194 ARG A O 1
ATOM 1390 N N . GLU A 1 215 ? 15.823 126.593 136.090 1.00 61.12 195 GLU A N 1
ATOM 1391 C CA . GLU A 1 215 ? 16.848 127.047 137.020 1.00 62.39 195 GLU A CA 1
ATOM 1392 C C . GLU A 1 215 ? 18.277 126.569 136.658 1.00 67.14 195 GLU A C 1
ATOM 1393 O O . GLU A 1 215 ? 19.237 127.238 137.038 1.00 68.54 195 GLU A O 1
ATOM 1399 N N . PHE A 1 216 ? 18.430 125.464 135.910 1.00 61.55 196 PHE A N 1
ATOM 1400 C CA . PHE A 1 216 ? 19.772 124.999 135.540 1.00 59.10 196 PHE A CA 1
ATOM 1401 C C . PHE A 1 216 ? 20.250 125.677 134.246 1.00 60.59 196 PHE A C 1
ATOM 1402 O O . PHE A 1 216 ? 21.460 125.761 134.000 1.00 58.61 196 PHE A O 1
ATOM 1410 N N . GLN A 1 217 ? 19.300 126.138 133.405 1.00 56.71 197 GLN A N 1
ATOM 1411 C CA . GLN A 1 217 ? 19.569 126.754 132.104 1.00 53.74 197 GLN A CA 1
ATOM 1412 C C . GLN A 1 217 ? 20.416 128.017 132.233 1.00 58.96 197 GLN A C 1
ATOM 1413 O O . GLN A 1 217 ? 20.131 128.866 133.079 1.00 60.84 197 GLN A O 1
ATOM 1419 N N . ILE A 1 218 ? 21.449 128.136 131.379 1.00 54.31 198 ILE A N 1
ATOM 1420 C CA . ILE A 1 218 ? 22.317 129.315 131.302 1.00 54.54 198 ILE A CA 1
ATOM 1421 C C . ILE A 1 218 ? 21.475 130.483 130.751 1.00 60.87 198 ILE A C 1
ATOM 1422 O O . ILE A 1 218 ? 20.756 130.279 129.767 1.00 59.81 198 ILE A O 1
ATOM 1427 N N . ALA A 1 219 ? 21.563 131.684 131.384 1.00 58.56 199 ALA A N 1
ATOM 1428 C CA . ALA A 1 219 ? 20.818 132.903 131.035 1.00 59.67 199 ALA A CA 1
ATOM 1429 C C . ALA A 1 219 ? 19.301 132.620 130.944 1.00 64.27 199 ALA A C 1
ATOM 1430 O O . ALA A 1 219 ? 18.624 133.088 130.026 1.00 65.67 199 ALA A O 1
ATOM 1432 N N . GLN A 1 220 ? 18.785 131.839 131.895 1.00 59.20 200 GLN A N 1
ATOM 1433 C CA . GLN A 1 220 ? 17.412 131.331 131.888 1.00 59.10 200 GLN A CA 1
ATOM 1434 C C . GLN A 1 220 ? 16.336 132.401 131.776 1.00 65.49 200 GLN A C 1
ATOM 1435 O O . GLN A 1 220 ? 15.339 132.162 131.113 1.00 67.35 200 GLN A O 1
ATOM 1441 N N . ASP A 1 221 ? 16.533 133.572 132.382 1.00 64.13 201 ASP A N 1
ATOM 1442 C CA . ASP A 1 221 ? 15.534 134.642 132.357 1.00 67.04 201 ASP A CA 1
ATOM 1443 C C . ASP A 1 221 ? 15.388 135.274 130.954 1.00 70.58 201 ASP A C 1
ATOM 1444 O O . ASP A 1 221 ? 14.441 136.039 130.728 1.00 72.98 201 ASP A O 1
ATOM 1449 N N . THR A 1 222 ? 16.269 134.906 130.006 1.00 61.81 202 THR A N 1
ATOM 1450 C CA . THR A 1 222 ? 16.216 135.457 128.662 1.00 59.58 202 THR A CA 1
ATOM 1451 C C . THR A 1 222 ? 15.370 134.577 127.759 1.00 62.58 202 THR A C 1
ATOM 1452 O O . THR A 1 222 ? 15.008 135.018 126.672 1.00 65.34 202 THR A O 1
ATOM 1456 N N . PHE A 1 223 ? 15.046 133.343 128.187 1.00 56.47 203 PHE A N 1
ATOM 1457 C CA . PHE A 1 223 ? 14.255 132.411 127.372 1.00 54.05 203 PHE A CA 1
ATOM 1458 C C . PHE A 1 223 ? 12.774 132.687 127.506 1.00 63.89 203 PHE A C 1
ATOM 1459 O O . PHE A 1 223 ? 12.236 132.620 128.611 1.00 67.13 203 PHE A O 1
ATOM 1467 N N . ASP A 1 224 ? 12.128 133.066 126.386 1.00 62.07 204 ASP A N 1
ATOM 1468 C CA . ASP A 1 224 ? 10.710 133.452 126.328 1.00 64.12 204 ASP A CA 1
ATOM 1469 C C . ASP A 1 224 ? 9.723 132.249 126.285 1.00 65.29 204 ASP A C 1
ATOM 1470 O O . ASP A 1 224 ? 10.127 131.109 126.514 1.00 63.90 204 ASP A O 1
ATOM 1475 N N . GLU A 1 225 ? 8.436 132.535 125.992 1.00 63.54 205 GLU A N 1
ATOM 1476 C CA . GLU A 1 225 ? 7.289 131.604 125.920 1.00 65.03 205 GLU A CA 1
ATOM 1477 C C . GLU A 1 225 ? 7.483 130.399 124.980 1.00 67.75 205 GLU A C 1
ATOM 1478 O O . GLU A 1 225 ? 6.824 129.381 125.174 1.00 67.28 205 GLU A O 1
ATOM 1484 N N . ARG A 1 226 ? 8.391 130.507 123.983 1.00 62.68 206 ARG A N 1
ATOM 1485 C CA . ARG A 1 226 ? 8.705 129.445 123.016 1.00 59.03 206 ARG A CA 1
ATOM 1486 C C . ARG A 1 226 ? 9.460 128.265 123.634 1.00 60.91 206 ARG A C 1
ATOM 1487 O O . ARG A 1 226 ? 9.640 127.256 122.958 1.00 60.04 206 ARG A O 1
ATOM 1495 N N . PHE A 1 227 ? 9.925 128.387 124.890 1.00 56.96 207 PHE A N 1
ATOM 1496 C CA . PHE A 1 227 ? 10.675 127.315 125.536 1.00 55.61 207 PHE A CA 1
ATOM 1497 C C . PHE A 1 227 ? 9.957 126.780 126.764 1.00 61.49 207 PHE A C 1
ATOM 1498 O O . PHE A 1 227 ? 9.623 127.555 127.668 1.00 64.91 207 PHE A O 1
ATOM 1506 N N . ALA A 1 228 ? 9.729 125.449 126.806 1.00 55.81 208 ALA A N 1
ATOM 1507 C CA . ALA A 1 228 ? 9.118 124.787 127.966 1.00 56.37 208 ALA A CA 1
ATOM 1508 C C . ALA A 1 228 ? 10.194 123.984 128.665 1.00 56.17 208 ALA A C 1
ATOM 1509 O O . ALA A 1 228 ? 10.760 123.063 128.069 1.00 51.65 208 ALA A O 1
ATOM 1511 N N . PHE A 1 229 ? 10.542 124.391 129.892 1.00 54.40 209 PHE A N 1
ATOM 1512 C CA . PHE A 1 229 ? 11.576 123.705 130.654 1.00 54.29 209 PHE A CA 1
ATOM 1513 C C . PHE A 1 229 ? 10.908 122.671 131.530 1.00 61.22 209 PHE A C 1
ATOM 1514 O O . PHE A 1 229 ? 10.555 122.953 132.674 1.00 63.82 209 PHE A O 1
ATOM 1522 N N . VAL A 1 230 ? 10.676 121.478 130.952 1.00 57.43 210 VAL A N 1
ATOM 1523 C CA . VAL A 1 230 ? 9.947 120.361 131.578 1.00 57.48 210 VAL A CA 1
ATOM 1524 C C . VAL A 1 230 ? 10.853 119.372 132.320 1.00 57.84 210 VAL A C 1
ATOM 1525 O O . VAL A 1 230 ? 10.332 118.474 132.991 1.00 56.60 210 VAL A O 1
ATOM 1529 N N . GLY A 1 231 ? 12.181 119.522 132.196 1.00 51.04 211 GLY A N 1
ATOM 1530 C CA . GLY A 1 231 ? 13.104 118.641 132.899 1.00 49.02 211 GLY A CA 1
ATOM 1531 C C . GLY A 1 231 ? 13.054 117.209 132.419 1.00 52.54 211 GLY A C 1
ATOM 1532 O O . GLY A 1 231 ? 12.979 116.984 131.217 1.00 50.60 211 GLY A O 1
ATOM 1533 N N . ARG A 1 232 ? 13.102 116.228 133.334 1.00 54.77 212 ARG A N 1
ATOM 1534 C CA . ARG A 1 232 ? 13.114 114.802 132.957 1.00 57.61 212 ARG A CA 1
ATOM 1535 C C . ARG A 1 232 ? 12.320 113.929 133.921 1.00 71.47 212 ARG A C 1
ATOM 1536 O O . ARG A 1 232 ? 12.241 114.232 135.109 1.00 74.17 212 ARG A O 1
ATOM 1544 N N . SER A 1 233 ? 11.778 112.810 133.412 1.00 73.23 213 SER A N 1
ATOM 1545 C CA . SER A 1 233 ? 11.086 111.807 134.221 1.00 78.25 213 SER A CA 1
ATOM 1546 C C . SER A 1 233 ? 11.979 110.576 134.379 1.00 88.71 213 SER A C 1
ATOM 1547 O O . SER A 1 233 ? 12.746 110.260 133.465 1.00 87.05 213 SER A O 1
ATOM 1550 N N . ALA A 1 234 ? 11.887 109.881 135.534 1.00 81.39 214 ALA A N 1
ATOM 1551 C CA . ALA A 1 234 ? 12.671 108.664 135.799 1.00 120.88 214 ALA A CA 1
ATOM 1552 C C . ALA A 1 234 ? 12.053 107.440 135.113 1.00 146.97 214 ALA A C 1
ATOM 1553 O O . ALA A 1 234 ? 11.706 107.491 133.930 1.00 104.94 214 ALA A O 1
ATOM 1555 N N . THR A 1 242 ? 18.792 94.465 141.834 1.00 118.62 222 THR A N 1
ATOM 1556 C CA . THR A 1 242 ? 19.688 94.742 140.703 1.00 116.88 222 THR A CA 1
ATOM 1557 C C . THR A 1 242 ? 21.087 95.214 141.183 1.00 116.59 222 THR A C 1
ATOM 1558 O O . THR A 1 242 ? 22.085 94.913 140.514 1.00 115.68 222 THR A O 1
ATOM 1562 N N . TRP A 1 243 ? 21.152 95.949 142.325 1.00 109.26 223 TRP A N 1
ATOM 1563 C CA . TRP A 1 243 ? 22.403 96.376 142.976 1.00 105.05 223 TRP A CA 1
ATOM 1564 C C . TRP A 1 243 ? 22.257 96.411 144.492 1.00 111.39 223 TRP A C 1
ATOM 1565 O O . TRP A 1 243 ? 21.253 96.910 145.020 1.00 111.79 223 TRP A O 1
ATOM 1576 N N . ARG A 1 244 ? 23.285 95.912 145.189 1.00 108.92 224 ARG A N 1
ATOM 1577 C CA . ARG A 1 244 ? 23.294 95.877 146.646 1.00 109.94 224 ARG A CA 1
ATOM 1578 C C . ARG A 1 244 ? 24.466 96.700 147.212 1.00 111.28 224 ARG A C 1
ATOM 1579 O O . ARG A 1 244 ? 25.623 96.519 146.819 1.00 108.64 224 ARG A O 1
ATOM 1587 N N . PRO A 1 245 ? 24.149 97.659 148.099 1.00 108.71 225 PRO A N 1
ATOM 1588 C CA . PRO A 1 245 ? 25.203 98.496 148.686 1.00 108.00 225 PRO A CA 1
ATOM 1589 C C . PRO A 1 245 ? 25.948 97.796 149.829 1.00 117.66 225 PRO A C 1
ATOM 1590 O O . PRO A 1 245 ? 25.436 96.799 150.372 1.00 119.83 225 PRO A O 1
ATOM 1594 N N . PRO A 1 246 ? 27.113 98.336 150.278 1.00 115.67 226 PRO A N 1
ATOM 1595 C CA . PRO A 1 246 ? 27.792 97.737 151.450 1.00 117.17 226 PRO A CA 1
ATOM 1596 C C . PRO A 1 246 ? 26.909 97.823 152.698 1.00 124.28 226 PRO A C 1
ATOM 1597 O O . PRO A 1 246 ? 26.177 98.799 152.865 1.00 124.36 226 PRO A O 1
ATOM 1601 N N . GLU A 1 247 ? 26.944 96.794 153.549 1.00 123.22 227 GLU A N 1
ATOM 1602 C CA . GLU A 1 247 ? 26.071 96.713 154.725 1.00 126.33 227 GLU A CA 1
ATOM 1603 C C . GLU A 1 247 ? 26.677 97.347 155.992 1.00 130.16 227 GLU A C 1
ATOM 1604 O O . GLU A 1 247 ? 25.933 97.641 156.932 1.00 131.30 227 GLU A O 1
ATOM 1610 N N . ASP A 1 248 ? 28.009 97.574 156.006 1.00 125.07 228 ASP A N 1
ATOM 1611 C CA . ASP A 1 248 ? 28.760 98.107 157.154 1.00 125.29 228 ASP A CA 1
ATOM 1612 C C . ASP A 1 248 ? 28.489 99.599 157.454 1.00 128.69 228 ASP A C 1
ATOM 1613 O O . ASP A 1 248 ? 28.741 100.054 158.572 1.00 129.49 228 ASP A O 1
ATOM 1618 N N . GLY A 1 249 ? 27.997 100.331 156.459 1.00 123.39 229 GLY A N 1
ATOM 1619 C CA . GLY A 1 249 ? 27.690 101.750 156.586 1.00 122.47 229 GLY A CA 1
ATOM 1620 C C . GLY A 1 249 ? 28.712 102.641 155.917 1.00 121.10 229 GLY A C 1
ATOM 1621 O O . GLY A 1 249 ? 28.698 103.857 156.124 1.00 121.31 229 GLY A O 1
ATOM 1622 N N . SER A 1 250 ? 29.605 102.037 155.110 1.00 113.01 230 SER A N 1
ATOM 1623 C CA . SER A 1 250 ? 30.649 102.735 154.359 1.00 109.91 230 SER A CA 1
ATOM 1624 C C . SER A 1 250 ? 30.049 103.782 153.412 1.00 110.24 230 SER A C 1
ATOM 1625 O O . SER A 1 250 ? 29.096 103.457 152.693 1.00 108.59 230 SER A O 1
ATOM 1628 N N . PRO A 1 251 ? 30.573 105.040 153.418 1.00 105.14 231 PRO A N 1
ATOM 1629 C CA . PRO A 1 251 ? 30.069 106.059 152.481 1.00 103.30 231 PRO A CA 1
ATOM 1630 C C . PRO A 1 251 ? 30.393 105.658 151.051 1.00 102.65 231 PRO A C 1
ATOM 1631 O O . PRO A 1 251 ? 31.501 105.182 150.782 1.00 101.75 231 PRO A O 1
ATOM 1635 N N . VAL A 1 252 ? 29.407 105.803 150.148 1.00 96.47 232 VAL A N 1
ATOM 1636 C CA . VAL A 1 252 ? 29.540 105.390 148.752 1.00 93.48 232 VAL A CA 1
ATOM 1637 C C . VAL A 1 252 ? 29.729 106.597 147.813 1.00 93.96 232 VAL A C 1
ATOM 1638 O O . VAL A 1 252 ? 29.075 107.644 147.955 1.00 92.68 232 VAL A O 1
ATOM 1642 N N . VAL A 1 253 ? 30.638 106.414 146.847 1.00 88.52 233 VAL A N 1
ATOM 1643 C CA . VAL A 1 253 ? 30.937 107.361 145.789 1.00 87.34 233 VAL A CA 1
ATOM 1644 C C . VAL A 1 253 ? 30.894 106.589 144.477 1.00 90.43 233 VAL A C 1
ATOM 1645 O O . VAL A 1 253 ? 31.507 105.521 144.342 1.00 88.73 233 VAL A O 1
ATOM 1649 N N . LEU A 1 254 ? 30.106 107.114 143.534 1.00 87.24 234 LEU A N 1
ATOM 1650 C CA . LEU A 1 254 ? 29.958 106.539 142.216 1.00 86.30 234 LEU A CA 1
ATOM 1651 C C . LEU A 1 254 ? 30.854 107.316 141.264 1.00 89.15 234 LEU A C 1
ATOM 1652 O O . LEU A 1 254 ? 30.817 108.544 141.251 1.00 87.36 234 LEU A O 1
ATOM 1657 N N . ILE A 1 255 ? 31.702 106.593 140.521 1.00 88.31 235 ILE A N 1
ATOM 1658 C CA . ILE A 1 255 ? 32.627 107.168 139.552 1.00 90.94 235 ILE A CA 1
ATOM 1659 C C . ILE A 1 255 ? 32.266 106.661 138.162 1.00 97.07 235 ILE A C 1
ATOM 1660 O O . ILE A 1 255 ? 32.416 105.470 137.879 1.00 96.39 235 ILE A O 1
ATOM 1665 N N . SER A 1 256 ? 31.770 107.568 137.304 1.00 95.95 236 SER A N 1
ATOM 1666 C CA . SER A 1 256 ? 31.429 107.251 135.919 1.00 97.36 236 SER A CA 1
ATOM 1667 C C . SER A 1 256 ? 31.935 108.363 135.011 1.00 104.99 236 SER A C 1
ATOM 1668 O O . SER A 1 256 ? 31.267 109.389 134.821 1.00 103.62 236 SER A O 1
ATOM 1671 N N . LEU A 1 257 ? 33.155 108.167 134.494 1.00 105.84 237 LEU A N 1
ATOM 1672 C CA . LEU A 1 257 ? 33.814 109.126 133.617 1.00 108.98 237 LEU A CA 1
ATOM 1673 C C . LEU A 1 257 ? 33.658 108.706 132.145 1.00 117.46 237 LEU A C 1
ATOM 1674 O O . LEU A 1 257 ? 32.888 107.791 131.842 1.00 116.56 237 LEU A O 1
ATOM 1679 N N . GLY A 1 258 ? 34.334 109.417 131.248 1.00 118.87 238 GLY A N 1
ATOM 1680 C CA . GLY A 1 258 ? 34.232 109.204 129.806 1.00 121.82 238 GLY A CA 1
ATOM 1681 C C . GLY A 1 258 ? 34.809 107.916 129.248 1.00 128.07 238 GLY A C 1
ATOM 1682 O O . GLY A 1 258 ? 34.933 106.906 129.955 1.00 126.12 238 GLY A O 1
ATOM 1683 N N . THR A 1 259 ? 35.141 107.951 127.942 1.00 127.60 239 THR A N 1
ATOM 1684 C CA . THR A 1 259 ? 35.727 106.826 127.217 1.00 129.49 239 THR A CA 1
ATOM 1685 C C . THR A 1 2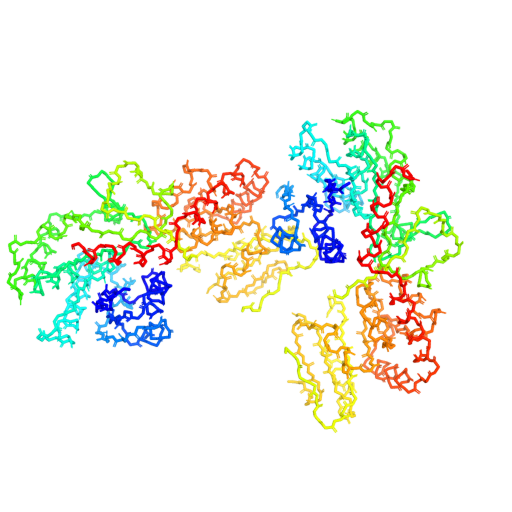59 ? 37.262 106.990 127.261 1.00 135.65 239 THR A C 1
ATOM 1686 O O . THR A 1 259 ? 37.901 107.304 126.244 1.00 139.59 239 THR A O 1
ATOM 1690 N N . THR A 1 260 ? 37.833 106.827 128.474 1.00 128.96 240 THR A N 1
ATOM 1691 C CA . THR A 1 260 ? 39.264 106.970 128.756 1.00 137.86 240 THR A CA 1
ATOM 1692 C C . THR A 1 260 ? 39.770 105.789 129.590 1.00 159.09 240 THR A C 1
ATOM 1693 O O . THR A 1 260 ? 39.121 105.380 130.554 1.00 107.86 240 THR A O 1
ATOM 1697 N N . TYR A 1 268 ? 41.888 104.299 135.085 1.00 139.39 248 TYR A N 1
ATOM 1698 C CA . TYR A 1 268 ? 41.050 103.494 135.974 1.00 136.79 248 TYR A CA 1
ATOM 1699 C C . TYR A 1 268 ? 41.914 102.714 136.981 1.00 140.80 248 TYR A C 1
ATOM 1700 O O . TYR A 1 268 ? 41.537 101.627 137.433 1.00 138.37 248 TYR A O 1
ATOM 1702 N N . ARG A 1 269 ? 43.068 103.292 137.339 1.00 139.53 249 ARG A N 1
ATOM 1703 C CA . ARG A 1 269 ? 44.050 102.684 138.233 1.00 139.89 249 ARG A CA 1
ATOM 1704 C C . ARG A 1 269 ? 44.404 103.620 139.392 1.00 143.75 249 ARG A C 1
ATOM 1705 O O . ARG A 1 269 ? 44.473 103.167 140.536 1.00 142.24 249 ARG A O 1
ATOM 1713 N N . GLN A 1 270 ? 44.619 104.922 139.099 1.00 141.41 250 GLN A N 1
ATOM 1714 C CA . GLN A 1 270 ? 44.970 105.929 140.102 1.00 141.12 250 GLN A CA 1
ATOM 1715 C C . GLN A 1 270 ? 43.809 106.207 141.046 1.00 141.26 250 GLN A C 1
ATOM 1716 O O . GLN A 1 270 ? 44.050 106.519 142.211 1.00 140.28 250 GLN A O 1
ATOM 1722 N N . CYS A 1 271 ? 42.557 106.089 140.541 1.00 135.59 251 CYS A N 1
ATOM 1723 C CA . CYS A 1 271 ? 41.316 106.304 141.297 1.00 132.91 251 CYS A CA 1
ATOM 1724 C C . CYS A 1 271 ? 41.180 105.250 142.395 1.00 132.32 251 CYS A C 1
ATOM 1725 O O . CYS A 1 271 ? 40.956 105.592 143.558 1.00 130.97 251 CYS A O 1
ATOM 1728 N N . ALA A 1 272 ? 41.337 103.972 142.013 1.00 126.31 252 ALA A N 1
ATOM 1729 C CA . ALA A 1 272 ? 41.295 102.816 142.900 1.00 124.04 252 ALA A CA 1
ATOM 1730 C C . ALA A 1 272 ? 42.428 102.891 143.926 1.00 125.73 252 ALA A C 1
ATOM 1731 O O . ALA A 1 272 ? 42.188 102.658 145.108 1.00 125.05 252 ALA A O 1
ATOM 1733 N N . GLU A 1 273 ? 43.636 103.293 143.490 1.00 134.06 253 GLU A N 1
ATOM 1734 C CA . GLU A 1 273 ? 44.806 103.445 144.360 1.00 135.80 253 GLU A CA 1
ATOM 1735 C C . GLU A 1 273 ? 44.645 104.649 145.305 1.00 136.52 253 GLU A C 1
ATOM 1736 O O . GLU A 1 273 ? 45.220 104.644 146.397 1.00 137.82 253 GLU A O 1
ATOM 1742 N N . ALA A 1 274 ? 43.847 105.662 144.894 1.00 128.67 254 ALA A N 1
ATOM 1743 C CA . ALA A 1 274 ? 43.570 106.862 145.691 1.00 126.60 254 ALA A CA 1
ATOM 1744 C C . ALA A 1 274 ? 42.672 106.547 146.874 1.00 125.83 254 ALA A C 1
ATOM 1745 O O . ALA A 1 274 ? 42.979 106.951 147.993 1.00 127.14 254 ALA A O 1
ATOM 1747 N N . PHE A 1 275 ? 41.575 105.810 146.632 1.00 117.32 255 PHE A N 1
ATOM 1748 C CA . PHE A 1 275 ? 40.613 105.471 147.674 1.00 114.61 255 PHE A CA 1
ATOM 1749 C C . PHE A 1 275 ? 40.991 104.208 148.465 1.00 118.31 255 PHE A C 1
ATOM 1750 O O . PHE A 1 275 ? 40.269 103.837 149.395 1.00 117.60 255 PHE A O 1
ATOM 1758 N N . ALA A 1 276 ? 42.142 103.584 148.140 1.00 115.18 256 ALA A N 1
ATOM 1759 C CA . ALA A 1 276 ? 42.653 102.423 148.872 1.00 115.88 256 ALA A CA 1
ATOM 1760 C C . ALA A 1 276 ? 43.008 102.831 150.310 1.00 118.76 256 ALA A C 1
ATOM 1761 O O . ALA A 1 276 ? 43.653 103.862 150.517 1.00 119.28 256 ALA A O 1
ATOM 1763 N N . GLY A 1 277 ? 42.499 102.072 151.277 1.00 114.25 257 GLY A N 1
ATOM 1764 C CA . GLY A 1 277 ? 42.732 102.326 152.695 1.00 116.41 257 GLY A CA 1
ATOM 1765 C C . GLY A 1 277 ? 41.823 103.365 153.327 1.00 117.63 257 GLY A C 1
ATOM 1766 O O . GLY A 1 277 ? 41.863 103.564 154.549 1.00 119.72 257 GLY A O 1
ATOM 1767 N N . THR A 1 278 ? 40.993 104.030 152.505 1.00 108.67 258 THR A N 1
ATOM 1768 C CA . THR A 1 278 ? 40.034 105.041 152.953 1.00 106.08 258 THR A CA 1
ATOM 1769 C C . THR A 1 278 ? 38.708 104.347 153.354 1.00 106.38 258 THR A C 1
ATOM 1770 O O . THR A 1 278 ? 38.479 103.203 152.943 1.00 104.34 258 THR A O 1
ATOM 1774 N N . PRO A 1 279 ? 37.816 104.997 154.139 1.00 102.54 259 PRO A N 1
ATOM 1775 C CA . PRO A 1 279 ? 36.556 104.324 154.512 1.00 102.63 259 PRO A CA 1
ATOM 1776 C C . PRO A 1 279 ? 35.497 104.333 153.398 1.00 105.52 259 PRO A C 1
ATOM 1777 O O . PRO A 1 279 ? 34.396 103.813 153.594 1.00 105.52 259 PRO A O 1
ATOM 1781 N N . TRP A 1 280 ? 35.837 104.901 152.230 1.00 100.26 260 TRP A N 1
ATOM 1782 C CA . TRP A 1 280 ? 34.937 104.999 151.089 1.00 97.91 260 TRP A CA 1
ATOM 1783 C C . TRP A 1 280 ? 34.710 103.664 150.400 1.00 99.72 260 TRP A C 1
ATOM 1784 O O . TRP A 1 280 ? 35.633 102.852 150.292 1.00 99.37 260 TRP A O 1
ATOM 1795 N N . HIS A 1 281 ? 33.476 103.459 149.908 1.00 95.03 261 HIS A N 1
ATOM 1796 C CA . HIS A 1 281 ? 33.125 102.358 149.024 1.00 94.74 261 HIS A CA 1
ATOM 1797 C C . HIS A 1 281 ? 32.981 102.976 147.631 1.00 94.77 261 HIS A C 1
ATOM 1798 O O . HIS A 1 281 ? 32.181 103.900 147.438 1.00 92.39 261 HIS A O 1
ATOM 1805 N N . VAL A 1 282 ? 33.833 102.539 146.697 1.00 90.16 262 VAL A N 1
ATOM 1806 C CA . VAL A 1 282 ? 33.913 103.107 145.362 1.00 88.11 262 VAL A CA 1
ATOM 1807 C C . VAL A 1 282 ? 33.255 102.202 144.344 1.00 94.46 262 VAL A C 1
ATOM 1808 O O . VAL A 1 282 ? 33.677 101.066 144.170 1.00 96.66 262 VAL A O 1
ATOM 1812 N N . VAL A 1 283 ? 32.242 102.721 143.650 1.00 90.69 263 VAL A N 1
ATOM 1813 C CA . VAL A 1 283 ? 31.574 102.006 142.569 1.00 91.54 263 VAL A CA 1
ATOM 1814 C C . VAL A 1 283 ? 32.079 102.641 141.286 1.00 96.17 263 VAL A C 1
ATOM 1815 O O . VAL A 1 283 ? 31.952 103.852 141.128 1.00 93.82 263 VAL A O 1
ATOM 1819 N N . MET A 1 284 ? 32.734 101.853 140.422 1.00 96.50 264 MET A N 1
ATOM 1820 C CA . MET A 1 284 ? 33.311 102.354 139.176 1.00 97.79 264 MET A CA 1
ATOM 1821 C C . MET A 1 284 ? 32.655 101.773 137.936 1.00 105.62 264 MET A C 1
ATOM 1822 O O . MET A 1 284 ? 32.415 100.567 137.874 1.00 107.34 264 MET A O 1
ATOM 1827 N N . ALA A 1 285 ? 32.505 102.610 136.893 1.00 103.39 265 ALA A N 1
ATOM 1828 C CA . ALA A 1 285 ? 32.024 102.219 135.567 1.00 105.41 265 ALA A CA 1
ATOM 1829 C C . ALA A 1 285 ? 33.100 102.540 134.517 1.00 112.97 265 ALA A C 1
ATOM 1830 O O . ALA A 1 285 ? 33.665 103.640 134.556 1.00 111.60 265 ALA A O 1
ATOM 1832 N N . LEU A 1 286 ? 33.422 101.566 133.623 1.00 114.02 266 LEU A N 1
ATOM 1833 C CA . LEU A 1 286 ? 34.395 101.693 132.512 1.00 116.61 266 LEU A CA 1
ATOM 1834 C C . LEU A 1 286 ? 34.430 100.417 131.634 1.00 125.21 266 LEU A C 1
ATOM 1835 O O . LEU A 1 286 ? 34.056 99.349 132.106 1.00 126.82 266 LEU A O 1
ATOM 1840 N N . GLY A 1 287 ? 34.886 100.541 130.384 1.00 123.45 267 GLY A N 1
ATOM 1841 C CA . GLY A 1 287 ? 34.957 99.424 129.443 1.00 149.79 267 GLY A CA 1
ATOM 1842 C C . GLY A 1 287 ? 36.360 98.927 129.152 1.00 162.21 267 GLY A C 1
ATOM 1843 O O . GLY A 1 287 ? 36.565 98.109 128.250 1.00 114.82 267 GLY A O 1
ATOM 1844 N N . PRO A 1 297 ? 43.577 93.144 141.218 1.00 146.01 277 PRO A N 1
ATOM 1845 C CA . PRO A 1 297 ? 44.403 94.350 141.384 1.00 145.48 277 PRO A CA 1
ATOM 1846 C C . PRO A 1 297 ? 43.694 95.457 142.173 1.00 144.80 277 PRO A C 1
ATOM 1847 O O . PRO A 1 297 ? 44.355 96.374 142.670 1.00 144.55 277 PRO A O 1
ATOM 1851 N N . LEU A 1 298 ? 42.351 95.381 142.268 1.00 137.18 278 LEU A N 1
ATOM 1852 C CA . LEU A 1 298 ? 41.520 96.371 142.956 1.00 132.77 278 LEU A CA 1
ATOM 1853 C C . LEU A 1 298 ? 41.563 96.214 144.472 1.00 134.78 278 LEU A C 1
ATOM 1854 O O . LEU A 1 298 ? 41.540 95.080 144.957 1.00 136.66 278 LEU A O 1
ATOM 1859 N N . PRO A 1 299 ? 41.498 97.325 145.248 1.00 127.13 279 PRO A N 1
ATOM 1860 C CA . PRO A 1 299 ? 41.389 97.191 146.713 1.00 126.08 279 PRO A CA 1
ATOM 1861 C C . PRO A 1 299 ? 40.005 96.625 147.091 1.00 126.05 279 PRO A C 1
ATOM 1862 O O . PRO A 1 299 ? 39.098 96.661 146.255 1.00 123.30 279 PRO A O 1
ATOM 1866 N N . PRO A 1 300 ? 39.805 96.067 148.307 1.00 122.56 280 PRO A N 1
ATOM 1867 C CA . PRO A 1 300 ? 38.492 95.470 148.635 1.00 121.06 280 PRO A CA 1
ATOM 1868 C C . PRO A 1 300 ? 37.316 96.448 148.629 1.00 120.13 280 PRO A C 1
ATOM 1869 O O . PRO A 1 300 ? 36.188 96.025 148.369 1.00 118.48 280 PRO A O 1
ATOM 1873 N N . ASN A 1 301 ? 37.577 97.740 148.914 1.00 114.47 281 ASN A N 1
ATOM 1874 C CA . ASN A 1 301 ? 36.551 98.781 148.985 1.00 111.75 281 ASN A CA 1
ATOM 1875 C C . ASN A 1 301 ? 36.174 99.356 147.607 1.00 114.33 281 ASN A C 1
ATOM 1876 O O . ASN A 1 301 ? 35.183 100.082 147.507 1.00 110.76 281 ASN A O 1
ATOM 1881 N N . VAL A 1 302 ? 36.941 99.017 146.555 1.00 113.75 282 VAL A N 1
ATOM 1882 C CA . VAL A 1 302 ? 36.682 99.502 145.201 1.00 113.30 282 VAL A CA 1
ATOM 1883 C C . VAL A 1 302 ? 35.992 98.401 144.376 1.00 120.73 282 VAL A C 1
ATOM 1884 O O . VAL A 1 302 ? 36.515 97.296 144.222 1.00 122.76 282 VAL A O 1
ATOM 1888 N N . GLU A 1 303 ? 34.800 98.730 143.866 1.00 117.73 283 GLU A N 1
ATOM 1889 C CA . GLU A 1 303 ? 33.909 97.889 143.063 1.00 118.64 283 GLU A CA 1
ATOM 1890 C C . GLU A 1 303 ? 33.955 98.360 141.611 1.00 123.54 283 GLU A C 1
ATOM 1891 O O . GLU A 1 303 ? 33.876 99.566 141.370 1.00 121.54 283 GLU A O 1
ATOM 1897 N N . ALA A 1 304 ? 34.106 97.434 140.646 1.00 122.99 284 ALA A N 1
ATOM 1898 C CA . ALA A 1 304 ? 34.175 97.806 139.230 1.00 123.37 284 ALA A CA 1
ATOM 1899 C C . ALA A 1 304 ? 33.210 96.999 138.373 1.00 130.00 284 ALA A C 1
ATOM 1900 O O . ALA A 1 304 ? 33.056 95.793 138.568 1.00 132.01 284 ALA A O 1
ATOM 1902 N N . HIS A 1 305 ? 32.549 97.684 137.432 1.00 126.70 285 HIS A N 1
ATOM 1903 C CA . HIS A 1 305 ? 31.576 97.120 136.491 1.00 128.63 285 HIS A CA 1
ATOM 1904 C C . HIS A 1 305 ? 31.709 97.804 135.143 1.00 133.61 285 HIS A C 1
ATOM 1905 O O . HIS A 1 305 ? 32.062 98.983 135.095 1.00 131.49 285 HIS A O 1
ATOM 1912 N N . ARG A 1 306 ? 31.403 97.090 134.049 1.00 133.25 286 ARG A N 1
ATOM 1913 C CA . ARG A 1 306 ? 31.466 97.692 132.718 1.00 133.74 286 ARG A CA 1
ATOM 1914 C C . ARG A 1 306 ? 30.360 98.757 132.598 1.00 134.72 286 ARG A C 1
ATOM 1915 O O . ARG A 1 306 ? 30.648 99.916 132.280 1.00 131.77 286 ARG A O 1
ATOM 1923 N N . TRP A 1 307 ? 29.123 98.377 132.976 1.00 131.70 287 TRP A N 1
ATOM 1924 C CA . TRP A 1 307 ? 27.938 99.232 132.977 1.00 129.64 287 TRP A CA 1
ATOM 1925 C C . TRP A 1 307 ? 27.300 99.236 134.368 1.00 125.65 287 TRP A C 1
ATOM 1926 O O . TRP A 1 307 ? 27.289 98.209 135.050 1.00 126.83 287 TRP A O 1
ATOM 1937 N N . VAL A 1 308 ? 26.751 100.397 134.766 1.00 114.04 288 VAL A N 1
ATOM 1938 C CA . VAL A 1 308 ? 26.089 100.629 136.049 1.00 109.85 288 VAL A CA 1
ATOM 1939 C C . VAL A 1 308 ? 24.854 101.526 135.858 1.00 107.18 288 VAL A C 1
ATOM 1940 O O . VAL A 1 308 ? 24.898 102.454 135.045 1.00 106.47 288 VAL A O 1
ATOM 1944 N N . SER A 1 309 ? 23.754 101.244 136.593 1.00 99.13 289 SER A N 1
ATOM 1945 C CA . SER A 1 309 ? 22.565 102.093 136.582 1.00 95.98 289 SER A CA 1
ATOM 1946 C C . SER A 1 309 ? 22.795 103.243 137.558 1.00 92.88 289 SER A C 1
ATOM 1947 O O . SER A 1 309 ? 22.661 103.051 138.770 1.00 91.75 289 SER A O 1
ATOM 1950 N N . LEU A 1 310 ? 23.220 104.419 137.028 1.00 84.61 290 LEU A N 1
ATOM 1951 C CA . LEU A 1 310 ? 23.518 105.617 137.809 1.00 80.61 290 LEU A CA 1
ATOM 1952 C C . LEU A 1 310 ? 22.383 105.942 138.798 1.00 82.41 290 LEU A C 1
ATOM 1953 O O . LEU A 1 310 ? 22.667 105.973 140.000 1.00 81.41 290 LEU A O 1
ATOM 1958 N N . PRO A 1 311 ? 21.090 106.031 138.377 1.00 78.83 291 PRO A N 1
ATOM 1959 C CA . PRO A 1 311 ? 20.028 106.333 139.356 1.00 79.17 291 PRO A CA 1
ATOM 1960 C C . PRO A 1 311 ? 19.888 105.315 140.491 1.00 81.63 291 PRO A C 1
ATOM 1961 O O . PRO A 1 311 ? 19.599 105.721 141.618 1.00 79.99 291 PRO A O 1
ATOM 1965 N N . ALA A 1 312 ? 20.113 104.016 140.207 1.00 79.83 292 ALA A N 1
ATOM 1966 C CA . ALA A 1 312 ? 20.009 102.944 141.201 1.00 81.23 292 ALA A CA 1
ATOM 1967 C C . ALA A 1 312 ? 21.097 103.063 142.266 1.00 82.97 292 ALA A C 1
ATOM 1968 O O . ALA A 1 312 ? 20.805 102.910 143.447 1.00 84.65 292 ALA A O 1
ATOM 1970 N N . VAL A 1 313 ? 22.341 103.354 141.852 1.00 76.64 293 VAL A N 1
ATOM 1971 C CA . VAL A 1 313 ? 23.480 103.480 142.760 1.00 74.80 293 VAL A CA 1
ATOM 1972 C C . VAL A 1 313 ? 23.402 104.814 143.525 1.00 80.06 293 VAL A C 1
ATOM 1973 O O . VAL A 1 313 ? 23.663 104.828 144.722 1.00 79.56 293 VAL A O 1
ATOM 1977 N N . LEU A 1 314 ? 23.006 105.919 142.854 1.00 78.41 294 LEU A N 1
ATOM 1978 C CA . LEU A 1 314 ? 22.889 107.246 143.481 1.00 77.86 294 LEU A CA 1
ATOM 1979 C C . LEU A 1 314 ? 21.845 107.277 144.623 1.00 84.31 294 LEU A C 1
ATOM 1980 O O . LEU A 1 314 ? 21.903 108.160 145.480 1.00 83.34 294 LEU A O 1
ATOM 1985 N N . GLU A 1 315 ? 20.942 106.283 144.675 1.00 83.56 295 GLU A N 1
ATOM 1986 C CA . GLU A 1 315 ? 19.969 106.159 145.753 1.00 86.87 295 GLU A CA 1
ATOM 1987 C C . GLU A 1 315 ? 20.709 105.826 147.079 1.00 92.75 295 GLU A C 1
ATOM 1988 O O . GLU A 1 315 ? 20.222 106.163 148.161 1.00 92.66 295 GLU A O 1
ATOM 1994 N N . HIS A 1 316 ? 21.941 105.283 146.981 1.00 90.37 296 HIS A N 1
ATOM 1995 C CA . HIS A 1 316 ? 22.766 104.894 148.129 1.00 91.87 296 HIS A CA 1
ATOM 1996 C C . HIS A 1 316 ? 24.088 105.649 148.231 1.00 94.32 296 HIS A C 1
ATOM 1997 O O . HIS A 1 316 ? 24.816 105.487 149.210 1.00 95.78 296 HIS A O 1
ATOM 2004 N N . ALA A 1 317 ? 24.424 106.430 147.231 1.00 88.65 297 ALA A N 1
ATOM 2005 C CA . ALA A 1 317 ? 25.712 107.116 147.206 1.00 87.44 297 ALA A CA 1
ATOM 2006 C C . ALA A 1 317 ? 25.539 108.580 147.535 1.00 93.84 297 ALA A C 1
ATOM 2007 O O . ALA A 1 317 ? 24.528 109.169 147.167 1.00 95.40 297 ALA A O 1
ATOM 2009 N N . ARG A 1 318 ? 26.509 109.188 148.206 1.00 90.45 298 ARG A N 1
ATOM 2010 C CA . ARG A 1 318 ? 26.331 110.592 148.563 1.00 90.99 298 ARG A CA 1
ATOM 2011 C C . ARG A 1 318 ? 26.955 111.539 147.547 1.00 91.86 298 ARG A C 1
ATOM 2012 O O . ARG A 1 318 ? 26.723 112.749 147.612 1.00 92.32 298 ARG A O 1
ATOM 2020 N N . LEU A 1 319 ? 27.718 110.997 146.595 1.00 84.71 299 LEU A N 1
ATOM 2021 C CA . LEU A 1 319 ? 28.399 111.833 145.621 1.00 81.47 299 LEU A CA 1
ATOM 2022 C C . LEU A 1 319 ? 28.631 111.102 144.306 1.00 82.79 299 LEU A C 1
ATOM 2023 O O . LEU A 1 319 ? 28.902 109.896 144.306 1.00 83.70 299 LEU A O 1
ATOM 2028 N N . LEU A 1 320 ? 28.555 111.849 143.182 1.00 76.15 300 LEU A N 1
ATOM 2029 C CA . LEU A 1 320 ? 28.824 111.333 141.836 1.00 73.82 300 LEU A CA 1
ATOM 2030 C C . LEU A 1 320 ? 30.072 112.005 141.241 1.00 75.96 300 LEU A C 1
ATOM 2031 O O . LEU A 1 320 ? 30.190 113.228 141.267 1.00 74.27 300 LEU A O 1
ATOM 2036 N N . VAL A 1 321 ? 31.006 111.200 140.729 1.00 72.05 301 VAL A N 1
ATOM 2037 C CA . VAL A 1 321 ? 32.160 111.721 140.014 1.00 72.73 301 VAL A CA 1
ATOM 2038 C C . VAL A 1 321 ? 31.832 111.502 138.543 1.00 77.73 301 VAL A C 1
ATOM 2039 O O . VAL A 1 321 ? 31.686 110.352 138.108 1.00 79.20 301 VAL A O 1
ATOM 2043 N N . THR A 1 322 ? 31.582 112.600 137.814 1.00 72.72 302 THR A N 1
ATOM 2044 C CA . THR A 1 322 ? 31.088 112.522 136.441 1.00 72.33 302 THR A CA 1
ATOM 2045 C C . THR A 1 322 ? 31.976 113.249 135.434 1.00 78.45 302 THR A C 1
ATOM 2046 O O . THR A 1 322 ? 32.704 114.182 135.790 1.00 77.55 302 THR A O 1
ATOM 2050 N N . HIS A 1 323 ? 31.871 112.820 134.163 1.00 77.24 303 HIS A N 1
ATOM 2051 C CA . HIS A 1 323 ? 32.549 113.423 133.017 1.00 78.50 303 HIS A CA 1
ATOM 2052 C C . HIS A 1 323 ? 31.826 114.718 132.602 1.00 80.25 303 HIS A C 1
ATOM 2053 O O . HIS A 1 323 ? 32.414 115.517 131.875 1.00 80.61 303 HIS A O 1
ATOM 2060 N N . GLY A 1 324 ? 30.565 114.892 133.037 1.00 73.23 304 GLY A N 1
ATOM 2061 C CA . GLY A 1 324 ? 29.785 116.103 132.790 1.00 71.24 304 GLY A CA 1
ATOM 2062 C C . GLY A 1 324 ? 28.580 116.026 131.868 1.00 74.76 304 GLY A C 1
ATOM 2063 O O . GLY A 1 324 ? 27.921 117.044 131.645 1.00 75.36 304 GLY A O 1
ATOM 2064 N N . GLY A 1 325 ? 28.290 114.845 131.326 1.00 70.10 305 GLY A N 1
ATOM 2065 C CA . GLY A 1 325 ? 27.152 114.631 130.439 1.00 70.01 305 GLY A CA 1
ATOM 2066 C C . GLY A 1 325 ? 25.843 115.040 131.082 1.00 72.35 305 GLY A C 1
ATOM 2067 O O . GLY A 1 325 ? 25.629 114.750 132.251 1.00 71.11 305 GLY A O 1
ATOM 2068 N N . ILE A 1 326 ? 24.965 115.731 130.339 1.00 70.11 306 ILE A N 1
ATOM 2069 C CA . ILE A 1 326 ? 23.701 116.246 130.876 1.00 69.03 306 ILE A CA 1
ATOM 2070 C C . ILE A 1 326 ? 22.812 115.117 131.460 1.00 72.71 306 ILE A C 1
ATOM 2071 O O . ILE A 1 326 ? 22.161 115.353 132.467 1.00 71.84 306 ILE A O 1
ATOM 2076 N N . GLY A 1 327 ? 22.866 113.912 130.887 1.00 70.41 307 GLY A N 1
ATOM 2077 C CA . GLY A 1 327 ? 22.136 112.751 131.390 1.00 71.04 307 GLY A CA 1
ATOM 2078 C C . GLY A 1 327 ? 22.576 112.333 132.782 1.00 73.43 307 GLY A C 1
ATOM 2079 O O . GLY A 1 327 ? 21.738 112.054 133.646 1.00 73.96 307 GLY A O 1
ATOM 2080 N N . ALA A 1 328 ? 23.904 112.339 133.019 1.00 67.70 308 ALA A N 1
ATOM 2081 C CA . ALA A 1 328 ? 24.529 112.018 134.301 1.00 66.25 308 ALA A CA 1
ATOM 2082 C C . ALA A 1 328 ? 24.306 113.149 135.330 1.00 69.30 308 ALA A C 1
ATOM 2083 O O . ALA A 1 328 ? 24.001 112.871 136.494 1.00 70.01 308 ALA A O 1
ATOM 2085 N N . VAL A 1 329 ? 24.474 114.417 134.898 1.00 63.21 309 VAL A N 1
ATOM 2086 C CA . VAL A 1 329 ? 24.249 115.620 135.707 1.00 60.80 309 VAL A CA 1
ATOM 2087 C C . VAL A 1 329 ? 22.791 115.614 136.170 1.00 66.59 309 VAL A C 1
ATOM 2088 O O . VAL A 1 329 ? 22.529 115.758 137.362 1.00 67.88 309 VAL A O 1
ATOM 2092 N N . MET A 1 330 ? 21.867 115.392 135.243 1.00 62.89 310 MET A N 1
ATOM 2093 C CA . MET A 1 330 ? 20.454 115.289 135.556 1.00 65.17 310 MET A CA 1
ATOM 2094 C C . MET A 1 330 ? 20.184 114.172 136.549 1.00 72.20 310 MET A C 1
ATOM 2095 O O . MET A 1 330 ? 19.309 114.343 137.401 1.00 73.75 310 MET A O 1
ATOM 2100 N N . ASP A 1 331 ? 20.907 113.030 136.435 1.00 68.80 311 ASP A N 1
ATOM 2101 C CA . ASP A 1 331 ? 20.734 111.896 137.349 1.00 70.78 311 ASP A CA 1
ATOM 2102 C C . ASP A 1 331 ? 21.070 112.331 138.774 1.00 73.64 311 ASP A C 1
ATOM 2103 O O . ASP A 1 331 ? 20.210 112.211 139.657 1.00 74.52 311 ASP A O 1
ATOM 2108 N N . ALA A 1 332 ? 22.262 112.942 138.963 1.00 67.81 312 ALA A N 1
ATOM 2109 C CA . ALA A 1 332 ? 22.711 113.465 140.253 1.00 67.09 312 ALA A CA 1
ATOM 2110 C C . ALA A 1 332 ? 21.708 114.476 140.817 1.00 72.20 312 ALA A C 1
ATOM 2111 O O . ALA A 1 332 ? 21.311 114.356 141.976 1.00 74.57 312 ALA A O 1
ATOM 2113 N N . LEU A 1 333 ? 21.265 115.432 139.986 1.00 66.59 313 LEU A N 1
ATOM 2114 C CA . LEU A 1 333 ? 20.293 116.455 140.361 1.00 67.05 313 LEU A CA 1
ATOM 2115 C C . LEU A 1 333 ? 18.995 115.854 140.849 1.00 74.13 313 LEU A C 1
ATOM 2116 O O . LEU A 1 333 ? 18.472 116.317 141.851 1.00 77.15 313 LEU A O 1
ATOM 2121 N N . THR A 1 334 ? 18.481 114.817 140.169 1.00 70.49 314 THR A N 1
ATOM 2122 C CA . THR A 1 334 ? 17.240 114.125 140.533 1.00 72.09 314 THR A CA 1
ATOM 2123 C C . THR A 1 334 ? 17.426 113.365 141.843 1.00 77.39 314 THR A C 1
ATOM 2124 O O . THR A 1 334 ? 16.487 113.274 142.649 1.00 80.33 314 THR A O 1
ATOM 2128 N N . ALA A 1 335 ? 18.637 112.828 142.061 1.00 71.59 315 ALA A N 1
ATOM 2129 C CA . ALA A 1 335 ? 18.954 112.063 143.270 1.00 72.56 315 ALA A CA 1
ATOM 2130 C C . ALA A 1 335 ? 19.311 112.990 144.454 1.00 81.55 315 ALA A C 1
ATOM 2131 O O . ALA A 1 335 ? 19.311 112.546 145.613 1.00 85.06 315 ALA A O 1
ATOM 2133 N N . GLY A 1 336 ? 19.535 114.270 144.153 1.00 76.51 316 GLY A N 1
ATOM 2134 C CA . GLY A 1 336 ? 19.911 115.260 145.151 1.00 76.88 316 GLY A CA 1
ATOM 2135 C C . GLY A 1 336 ? 21.325 115.009 145.638 1.00 80.97 316 GLY A C 1
ATOM 2136 O O . GLY A 1 336 ? 21.588 115.041 146.842 1.00 81.94 316 GLY A O 1
ATOM 2137 N N . ARG A 1 337 ? 22.244 114.714 144.708 1.00 75.44 317 ARG A N 1
ATOM 2138 C CA . ARG A 1 337 ? 23.619 114.433 145.089 1.00 74.76 317 ARG A CA 1
ATOM 2139 C C . ARG A 1 337 ? 24.583 115.421 144.452 1.00 77.50 317 ARG A C 1
ATOM 2140 O O . ARG A 1 337 ? 24.535 115.618 143.239 1.00 75.50 317 ARG A O 1
ATOM 2148 N N . PRO A 1 338 ? 25.511 116.015 145.233 1.00 75.10 318 PRO A N 1
ATOM 2149 C CA . PRO A 1 338 ? 26.518 116.894 144.625 1.00 73.37 318 PRO A CA 1
ATOM 2150 C C . PRO A 1 338 ? 27.449 116.092 143.734 1.00 74.99 318 PRO A C 1
ATOM 2151 O O . PRO A 1 338 ? 27.555 114.870 143.886 1.00 73.25 318 PRO A O 1
ATOM 2155 N N . MET A 1 339 ? 28.109 116.758 142.796 1.00 73.38 319 MET A N 1
ATOM 2156 C CA . MET A 1 339 ? 29.002 116.013 141.921 1.00 73.41 319 MET A CA 1
ATOM 2157 C C . MET A 1 339 ? 30.355 116.674 141.742 1.00 78.50 319 MET A C 1
ATOM 2158 O O . MET A 1 339 ? 30.500 117.875 141.955 1.00 79.10 319 MET A O 1
ATOM 2163 N N . VAL A 1 340 ? 31.352 115.854 141.399 1.00 74.17 320 VAL A N 1
ATOM 2164 C CA . VAL A 1 340 ? 32.698 116.286 141.043 1.00 74.24 320 VAL A CA 1
ATOM 2165 C C . VAL A 1 340 ? 32.775 116.080 139.537 1.00 77.03 320 VAL A C 1
ATOM 2166 O O . VAL A 1 340 ? 32.613 114.948 139.070 1.00 75.85 320 VAL A O 1
ATOM 2170 N N . VAL A 1 341 ? 32.890 117.184 138.771 1.00 74.71 321 VAL A N 1
ATOM 2171 C CA . VAL A 1 341 ? 32.925 117.120 137.306 1.00 73.91 321 VAL A CA 1
ATOM 2172 C C . VAL A 1 341 ? 34.369 117.217 136.805 1.00 80.38 321 VAL A C 1
ATOM 2173 O O . VAL A 1 341 ? 35.114 118.111 137.197 1.00 79.36 321 VAL A O 1
ATOM 2177 N N . VAL A 1 342 ? 34.757 116.267 135.959 1.00 79.85 322 VAL A N 1
ATOM 2178 C CA . VAL A 1 342 ? 36.061 116.247 135.312 1.00 82.56 322 VAL A CA 1
ATOM 2179 C C . VAL A 1 342 ? 35.775 116.321 133.808 1.00 86.69 322 VAL A C 1
ATOM 2180 O O . VAL A 1 342 ? 35.405 115.306 133.208 1.00 85.88 322 VAL A O 1
ATOM 2184 N N . PRO A 1 343 ? 35.808 117.540 133.210 1.00 83.87 323 PRO A N 1
ATOM 2185 C CA . PRO A 1 343 ? 35.446 117.666 131.789 1.00 83.75 323 PRO A CA 1
ATOM 2186 C C . PRO A 1 343 ? 36.600 117.344 130.833 1.00 90.26 323 PRO A C 1
ATOM 2187 O O . PRO A 1 343 ? 37.459 118.189 130.574 1.00 93.09 323 PRO A O 1
ATOM 2191 N N . PHE A 1 344 ? 36.600 116.116 130.292 1.00 85.77 324 PHE A N 1
ATOM 2192 C CA . PHE A 1 344 ? 37.611 115.650 129.338 1.00 88.24 324 PHE A CA 1
ATOM 2193 C C . PHE A 1 344 ? 37.309 116.077 127.896 1.00 87.69 324 PHE A C 1
ATOM 2194 O O . PHE A 1 344 ? 38.227 116.197 127.096 1.00 90.38 324 PHE A O 1
ATOM 2202 N N . THR A 1 345 ? 36.022 116.225 127.555 1.00 79.63 325 THR A N 1
ATOM 2203 C CA . THR A 1 345 ? 35.540 116.559 126.213 1.00 79.39 325 THR A CA 1
ATOM 2204 C C . THR A 1 345 ? 34.988 117.983 126.182 1.00 81.66 325 THR A C 1
ATOM 2205 O O . THR A 1 345 ? 34.574 118.491 127.215 1.00 79.87 325 THR A O 1
ATOM 2209 N N . PHE A 1 346 ? 34.985 118.633 125.021 1.00 80.29 326 PHE A N 1
ATOM 2210 C CA . PHE A 1 346 ? 34.529 120.021 124.934 1.00 80.28 326 PHE A CA 1
ATOM 2211 C C . PHE A 1 346 ? 33.022 120.190 125.171 1.00 80.20 326 PHE A C 1
ATOM 2212 O O . PHE A 1 346 ? 32.584 121.267 125.589 1.00 78.51 326 PHE A O 1
ATOM 2220 N N . ASP A 1 347 ? 32.229 119.162 124.829 1.00 74.83 327 ASP A N 1
ATOM 2221 C CA . ASP A 1 347 ? 30.772 119.234 124.837 1.00 72.22 327 ASP A CA 1
ATOM 2222 C C . ASP A 1 347 ? 30.193 119.386 126.219 1.00 72.39 327 ASP A C 1
ATOM 2223 O O . ASP A 1 347 ? 29.073 119.866 126.350 1.00 71.98 327 ASP A O 1
ATOM 2228 N N . VAL A 1 348 ? 30.945 118.995 127.243 1.00 66.75 328 VAL A N 1
ATOM 2229 C CA . VAL A 1 348 ? 30.482 119.007 128.636 1.00 62.92 328 VAL A CA 1
ATOM 2230 C C . VAL A 1 348 ? 30.939 120.271 129.383 1.00 66.73 328 VAL A C 1
ATOM 2231 O O . VAL A 1 348 ? 30.477 120.518 130.492 1.00 64.13 328 VAL A O 1
ATOM 2235 N N . LYS A 1 349 ? 31.826 121.073 128.754 1.00 66.42 329 LYS A N 1
ATOM 2236 C CA . LYS A 1 349 ? 32.380 122.337 129.262 1.00 66.25 329 LYS A CA 1
ATOM 2237 C C . LYS A 1 349 ? 31.280 123.308 129.729 1.00 66.61 329 LYS A C 1
ATOM 2238 O O . LYS A 1 349 ? 31.396 123.786 130.860 1.00 64.72 329 LYS A O 1
ATOM 2244 N N . PRO A 1 350 ? 30.170 123.543 128.963 1.00 61.70 330 PRO A N 1
ATOM 2245 C CA . PRO A 1 350 ? 29.090 124.394 129.497 1.00 59.35 330 PRO A CA 1
ATOM 2246 C C . PRO A 1 350 ? 28.444 123.809 130.760 1.00 61.04 330 PRO A C 1
ATOM 2247 O O . PRO A 1 350 ? 28.174 124.575 131.668 1.00 61.20 330 PRO A O 1
ATOM 2251 N N . MET A 1 351 ? 28.217 122.475 130.831 1.00 57.16 331 MET A N 1
ATOM 2252 C CA . MET A 1 351 ? 27.605 121.821 132.001 1.00 56.95 331 MET A CA 1
ATOM 2253 C C . MET A 1 351 ? 28.518 121.919 133.192 1.00 60.91 331 MET A C 1
ATOM 2254 O O . MET A 1 351 ? 28.064 122.278 134.278 1.00 59.98 331 MET A O 1
ATOM 2259 N N . ALA A 1 352 ? 29.822 121.654 132.984 1.00 58.77 332 ALA A N 1
ATOM 2260 C CA . ALA A 1 352 ? 30.846 121.745 134.018 1.00 58.75 332 ALA A CA 1
ATOM 2261 C C . ALA A 1 352 ? 30.879 123.157 134.605 1.00 62.58 332 ALA A C 1
ATOM 2262 O O . ALA A 1 352 ? 30.845 123.330 135.831 1.00 63.39 332 ALA A O 1
ATOM 2264 N N . ARG A 1 353 ? 30.860 124.166 133.724 1.00 58.12 333 ARG A N 1
ATOM 2265 C CA . ARG A 1 353 ? 30.868 125.577 134.103 1.00 58.36 333 ARG A CA 1
ATOM 2266 C C . ARG A 1 353 ? 29.594 125.900 134.908 1.00 62.13 333 ARG A C 1
ATOM 2267 O O . ARG A 1 353 ? 29.686 126.514 135.970 1.00 62.57 333 ARG A O 1
ATOM 2275 N N . ARG A 1 354 ? 28.435 125.382 134.464 1.00 57.62 334 ARG A N 1
ATOM 2276 C CA . ARG A 1 354 ? 27.153 125.617 135.120 1.00 58.59 334 ARG A CA 1
ATOM 2277 C C . ARG A 1 354 ? 27.053 124.947 136.516 1.00 66.38 334 ARG A C 1
ATOM 2278 O O . ARG A 1 354 ? 26.495 125.558 137.445 1.00 67.94 334 ARG A O 1
ATOM 2286 N N . VAL A 1 355 ? 27.582 123.708 136.671 1.00 61.75 335 VAL A N 1
ATOM 2287 C CA . VAL A 1 355 ? 27.551 123.014 137.971 1.00 61.02 335 VAL A CA 1
ATOM 2288 C C . VAL A 1 355 ? 28.357 123.844 138.978 1.00 70.72 335 VAL A C 1
ATOM 2289 O O . VAL A 1 355 ? 27.897 124.096 140.095 1.00 73.25 335 VAL A O 1
ATOM 2293 N N . GLY A 1 356 ? 29.530 124.302 138.537 1.00 69.26 336 GLY A N 1
ATOM 2294 C CA . GLY A 1 356 ? 30.415 125.145 139.324 1.00 70.31 336 GLY A CA 1
ATOM 2295 C C . GLY A 1 356 ? 29.791 126.467 139.718 1.00 74.58 336 GLY A C 1
ATOM 2296 O O . GLY A 1 356 ? 29.758 126.785 140.906 1.00 78.20 336 GLY A O 1
ATOM 2297 N N . GLU A 1 357 ? 29.267 127.243 138.750 1.00 69.11 337 GLU A N 1
ATOM 2298 C CA . GLU A 1 357 ? 28.713 128.555 139.080 1.00 70.54 337 GLU A CA 1
ATOM 2299 C C . GLU A 1 357 ? 27.450 128.487 139.946 1.00 76.06 337 GLU A C 1
ATOM 2300 O O . GLU A 1 357 ? 27.184 129.448 140.673 1.00 78.60 337 GLU A O 1
ATOM 2306 N N . LEU A 1 358 ? 26.715 127.357 139.940 1.00 70.33 338 LEU A N 1
ATOM 2307 C CA . LEU A 1 358 ? 25.524 127.243 140.789 1.00 69.96 338 LEU A CA 1
ATOM 2308 C C . LEU A 1 358 ? 25.848 126.616 142.165 1.00 76.31 338 LEU A C 1
ATOM 2309 O O . LEU A 1 358 ? 24.971 126.549 143.044 1.00 76.19 338 LEU A O 1
ATOM 2314 N N . GLY A 1 359 ? 27.102 126.190 142.330 1.00 73.75 339 GLY A N 1
ATOM 2315 C CA . GLY A 1 359 ? 27.595 125.563 143.547 1.00 75.15 339 GLY A CA 1
ATOM 2316 C C . GLY A 1 359 ? 26.971 124.205 143.792 1.00 79.15 339 GLY A C 1
ATOM 2317 O O . GLY A 1 359 ? 26.733 123.816 144.945 1.00 80.13 339 GLY A O 1
ATOM 2318 N N . LEU A 1 360 ? 26.692 123.476 142.698 1.00 74.00 340 LEU A N 1
ATOM 2319 C CA . LEU A 1 360 ? 26.098 122.143 142.775 1.00 73.37 340 LEU A CA 1
ATOM 2320 C C . LEU A 1 360 ? 27.187 121.070 142.827 1.00 79.14 340 LEU A C 1
ATOM 2321 O O . LEU A 1 360 ? 26.891 119.881 142.955 1.00 79.07 340 LEU A O 1
ATOM 2326 N N . GLY A 1 361 ? 28.436 121.511 142.770 1.00 77.09 341 GLY A N 1
ATOM 2327 C CA . GLY A 1 361 ? 29.588 120.627 142.818 1.00 76.59 341 GLY A CA 1
ATOM 2328 C C . GLY A 1 361 ? 30.897 121.328 142.550 1.00 80.84 341 GLY A C 1
ATOM 2329 O O . GLY A 1 361 ? 30.971 122.562 142.561 1.00 81.98 341 GLY A O 1
ATOM 2330 N N . THR A 1 362 ? 31.940 120.524 142.316 1.00 77.23 342 THR A N 1
ATOM 2331 C CA . THR A 1 362 ? 33.317 120.978 142.111 1.00 79.12 342 THR A CA 1
ATOM 2332 C C . THR A 1 362 ? 33.805 120.540 140.739 1.00 81.65 342 THR A C 1
ATOM 2333 O O . THR A 1 362 ? 33.522 119.422 140.306 1.00 79.46 342 THR A O 1
ATOM 2337 N N . VAL A 1 363 ? 34.538 121.420 140.066 1.00 79.46 343 VAL A N 1
ATOM 2338 C CA . VAL A 1 363 ? 35.063 121.097 138.757 1.00 81.01 343 VAL A CA 1
ATOM 2339 C C . VAL A 1 363 ? 36.564 120.861 138.886 1.00 90.42 343 VAL A C 1
ATOM 2340 O O . VAL A 1 363 ? 37.296 121.773 139.279 1.00 92.93 343 VAL A O 1
ATOM 2344 N N . VAL A 1 364 ? 37.016 119.637 138.562 1.00 87.43 344 VAL A N 1
ATOM 2345 C CA . VAL A 1 364 ? 38.436 119.295 138.547 1.00 89.91 344 VAL A CA 1
ATOM 2346 C C . VAL A 1 364 ? 38.867 119.285 137.079 1.00 95.77 344 VAL A C 1
ATOM 2347 O O . VAL A 1 364 ? 38.391 118.434 136.330 1.00 93.74 344 VAL A O 1
ATOM 2351 N N . PRO A 1 365 ? 39.708 120.246 136.628 1.00 96.62 345 PRO A N 1
ATOM 2352 C CA . PRO A 1 365 ? 40.129 120.246 135.213 1.00 98.41 345 PRO A CA 1
ATOM 2353 C C . PRO A 1 365 ? 40.896 118.977 134.849 1.00 105.59 345 PRO A C 1
ATOM 2354 O O . PRO A 1 365 ? 41.656 118.468 135.678 1.00 106.27 345 PRO A O 1
ATOM 2358 N N . ALA A 1 366 ? 40.680 118.457 133.621 1.00 103.08 346 ALA A N 1
ATOM 2359 C CA . ALA A 1 366 ? 41.317 117.228 133.130 1.00 104.74 346 ALA A CA 1
ATOM 2360 C C . ALA A 1 366 ? 42.856 117.302 133.192 1.00 112.66 346 ALA A C 1
ATOM 2361 O O . ALA A 1 366 ? 43.506 116.274 133.377 1.00 113.18 346 ALA A O 1
ATOM 2363 N N . ALA A 1 367 ? 43.424 118.515 133.075 1.00 112.32 347 ALA A N 1
ATOM 2364 C CA . ALA A 1 367 ? 44.867 118.742 133.156 1.00 117.87 347 ALA A CA 1
ATOM 2365 C C . ALA A 1 367 ? 45.380 118.590 134.588 1.00 123.69 347 ALA A C 1
ATOM 2366 O O . ALA A 1 367 ? 46.535 118.202 134.792 1.00 126.82 347 ALA A O 1
ATOM 2368 N N . GLU A 1 368 ? 44.518 118.901 135.574 1.00 117.72 348 GLU A N 1
ATOM 2369 C CA . GLU A 1 368 ? 44.841 118.868 137.001 1.00 118.58 348 GLU A CA 1
ATOM 2370 C C . GLU A 1 368 ? 44.412 117.556 137.671 1.00 122.23 348 GLU A C 1
ATOM 2371 O O . GLU A 1 368 ? 44.610 117.391 138.879 1.00 122.84 348 GLU A O 1
ATOM 2377 N N . PHE A 1 369 ? 43.816 116.631 136.902 1.00 117.58 349 PHE A N 1
ATOM 2378 C CA . PHE A 1 369 ? 43.306 115.375 137.446 1.00 115.08 349 PHE A CA 1
ATOM 2379 C C . PHE A 1 369 ? 44.415 114.393 137.797 1.00 120.46 349 PHE A C 1
ATOM 2380 O O . PHE A 1 369 ? 45.221 114.011 136.945 1.00 123.05 349 PHE A O 1
ATOM 2388 N N . THR A 1 370 ? 44.417 113.980 139.072 1.00 115.07 350 THR A N 1
ATOM 2389 C CA . THR A 1 370 ? 45.256 112.946 139.686 1.00 116.13 350 THR A CA 1
ATOM 2390 C C . THR A 1 370 ? 44.377 112.231 140.699 1.00 114.73 350 THR A C 1
ATOM 2391 O O . THR A 1 370 ? 43.310 112.747 141.042 1.00 110.82 350 THR A O 1
ATOM 2395 N N . GLY A 1 371 ? 44.827 111.077 141.180 1.00 112.09 351 GLY A N 1
ATOM 2396 C CA . GLY A 1 371 ? 44.106 110.307 142.188 1.00 109.43 351 GLY A CA 1
ATOM 2397 C C . GLY A 1 371 ? 43.846 111.104 143.452 1.00 112.13 351 GLY A C 1
ATOM 2398 O O . GLY A 1 371 ? 42.711 111.150 143.940 1.00 108.22 351 GLY A O 1
ATOM 2399 N N . ALA A 1 372 ? 44.902 111.787 143.948 1.00 112.26 352 ALA A N 1
ATOM 2400 C CA . ALA A 1 372 ? 44.896 112.636 145.141 1.00 112.75 352 ALA A CA 1
ATOM 2401 C C . ALA A 1 372 ? 43.875 113.780 145.040 1.00 113.64 352 ALA A C 1
ATOM 2402 O O . ALA A 1 372 ? 43.064 113.936 145.954 1.00 111.49 352 ALA A O 1
ATOM 2404 N N . ARG A 1 373 ? 43.894 114.552 143.926 1.00 109.09 353 ARG A N 1
ATOM 2405 C CA . ARG A 1 373 ? 42.972 115.672 143.716 1.00 106.27 353 ARG A CA 1
ATOM 2406 C C . ARG A 1 373 ? 41.512 115.202 143.745 1.00 105.23 353 ARG A C 1
ATOM 2407 O O . ARG A 1 373 ? 40.666 115.880 144.334 1.00 102.88 353 ARG A O 1
ATOM 2415 N N . LEU A 1 374 ? 41.229 114.031 143.152 1.00 100.15 354 LEU A N 1
ATOM 2416 C CA . LEU A 1 374 ? 39.886 113.461 143.147 1.00 96.65 354 LEU A CA 1
ATOM 2417 C C . LEU A 1 374 ? 39.434 113.162 144.589 1.00 101.54 354 LEU A C 1
ATOM 2418 O O . LEU A 1 374 ? 38.397 113.673 145.031 1.00 99.26 354 LEU A O 1
ATOM 2423 N N . ARG A 1 375 ? 40.266 112.395 145.328 1.00 100.10 355 ARG A N 1
ATOM 2424 C CA . ARG A 1 375 ? 40.090 112.024 146.732 1.00 99.87 355 ARG A CA 1
ATOM 2425 C C . ARG A 1 375 ? 39.879 113.291 147.594 1.00 103.29 355 ARG A C 1
ATOM 2426 O O . ARG A 1 375 ? 38.992 113.311 148.442 1.00 102.33 355 ARG A O 1
ATOM 2434 N N . GLU A 1 376 ? 40.637 114.361 147.304 1.00 100.58 356 GLU A N 1
ATOM 2435 C CA . GLU A 1 376 ? 40.550 115.664 147.959 1.00 101.21 356 GLU A CA 1
ATOM 2436 C C . GLU A 1 376 ? 39.199 116.337 147.646 1.00 100.17 356 GLU A C 1
ATOM 2437 O O . GLU A 1 376 ? 38.522 116.797 148.567 1.00 99.56 356 GLU A O 1
ATOM 2443 N N . ALA A 1 377 ? 38.799 116.369 146.364 1.00 93.16 357 ALA A N 1
ATOM 2444 C CA . ALA A 1 377 ? 37.533 116.973 145.954 1.00 89.99 357 ALA A CA 1
ATOM 2445 C C . ALA A 1 377 ? 36.343 116.239 146.577 1.00 92.95 357 ALA A C 1
ATOM 2446 O O . ALA A 1 377 ? 35.461 116.899 147.133 1.00 91.93 357 ALA A O 1
ATOM 2448 N N . VAL A 1 378 ? 36.358 114.876 146.536 1.00 89.55 358 VAL A N 1
ATOM 2449 C CA . VAL A 1 378 ? 35.307 113.983 147.059 1.00 88.38 358 VAL A CA 1
ATOM 2450 C C . VAL A 1 378 ? 35.078 114.196 148.574 1.00 94.74 358 VAL A C 1
ATOM 2451 O O . VAL A 1 378 ? 33.940 114.438 148.971 1.00 93.71 358 VAL A O 1
ATOM 2455 N N . GLU A 1 379 ? 36.141 114.144 149.400 1.00 94.34 359 GLU A N 1
ATOM 2456 C CA . GLU A 1 379 ? 35.998 114.316 150.850 1.00 96.98 359 GLU A CA 1
ATOM 2457 C C . GLU A 1 379 ? 35.634 115.765 151.237 1.00 101.72 359 GLU A C 1
ATOM 2458 O O . GLU A 1 379 ? 34.974 115.973 152.256 1.00 102.77 359 GLU A O 1
ATOM 2464 N N . ASP A 1 380 ? 36.020 116.747 150.416 1.00 98.60 360 ASP A N 1
ATOM 2465 C CA . ASP A 1 380 ? 35.703 118.149 150.668 1.00 100.22 360 ASP A CA 1
ATOM 2466 C C . ASP A 1 380 ? 34.228 118.445 150.396 1.00 101.76 360 ASP A C 1
ATOM 2467 O O . ASP A 1 380 ? 33.548 119.015 151.257 1.00 103.47 360 ASP A O 1
ATOM 2472 N N . LEU A 1 381 ? 33.737 118.037 149.205 1.00 93.57 361 LEU A N 1
ATOM 2473 C CA . LEU A 1 381 ? 32.363 118.250 148.769 1.00 91.07 361 LEU A CA 1
ATOM 2474 C C . LEU A 1 381 ? 31.361 117.366 149.560 1.00 93.28 361 LEU A C 1
ATOM 2475 O O . LEU A 1 381 ? 30.209 117.778 149.760 1.00 93.26 361 LEU A O 1
ATOM 2480 N N . ALA A 1 382 ? 31.805 116.180 150.027 1.00 88.88 362 ALA A N 1
ATOM 2481 C CA . ALA A 1 382 ? 30.970 115.249 150.809 1.00 89.31 362 ALA A CA 1
ATOM 2482 C C . ALA A 1 382 ? 30.578 115.824 152.168 1.00 96.70 362 ALA A C 1
ATOM 2483 O O . ALA A 1 382 ? 29.458 115.605 152.627 1.00 97.00 362 ALA A O 1
ATOM 2485 N N . GLY A 1 383 ? 31.497 116.550 152.795 1.00 95.71 363 GLY A N 1
ATOM 2486 C CA . GLY A 1 383 ? 31.253 117.202 154.077 1.00 98.99 363 GLY A CA 1
ATOM 2487 C C . GLY A 1 383 ? 30.757 118.633 153.961 1.00 103.87 363 GLY A C 1
ATOM 2488 O O . GLY A 1 383 ? 30.689 119.340 154.970 1.00 107.34 363 GLY A O 1
ATOM 2489 N N . ASP A 1 384 ? 30.403 119.079 152.733 1.00 105.02 364 ASP A N 1
ATOM 2490 C CA . ASP A 1 384 ? 29.916 120.438 152.486 1.00 102.38 364 ASP A CA 1
ATOM 2491 C C . ASP A 1 384 ? 28.379 120.486 152.576 1.00 102.14 364 ASP A C 1
ATOM 2492 O O . ASP A 1 384 ? 27.674 120.034 151.673 1.00 99.58 364 ASP A O 1
ATOM 2497 N N . ARG A 1 385 ? 27.878 121.055 153.677 1.00 98.01 365 ARG A N 1
ATOM 2498 C CA . ARG A 1 385 ? 26.454 121.208 153.959 1.00 95.76 365 ARG A CA 1
ATOM 2499 C C . ARG A 1 385 ? 25.817 122.252 153.013 1.00 95.73 365 ARG A C 1
ATOM 2500 O O . ARG A 1 385 ? 24.668 122.069 152.604 1.00 93.30 365 ARG A O 1
ATOM 2508 N N . ALA A 1 386 ? 26.567 123.334 152.675 1.00 91.27 366 ALA A N 1
ATOM 2509 C CA . ALA A 1 386 ? 26.107 124.428 151.812 1.00 88.71 366 ALA A CA 1
ATOM 2510 C C . ALA A 1 386 ? 25.799 123.914 150.408 1.00 92.32 366 ALA A C 1
ATOM 2511 O O . ALA A 1 386 ? 24.710 124.169 149.875 1.00 91.64 366 ALA A O 1
ATOM 2513 N N . ALA A 1 387 ? 26.742 123.145 149.833 1.00 87.23 367 ALA A N 1
ATOM 2514 C CA . ALA A 1 387 ? 26.565 122.520 148.532 1.00 83.91 367 ALA A CA 1
ATOM 2515 C C . ALA A 1 387 ? 25.357 121.592 148.581 1.00 85.72 367 ALA A C 1
ATOM 2516 O O . ALA A 1 387 ? 24.465 121.749 147.753 1.00 84.02 367 ALA A O 1
ATOM 2518 N N . LEU A 1 388 ? 25.263 120.712 149.616 1.00 82.64 368 LEU A N 1
ATOM 2519 C CA . LEU A 1 388 ? 24.148 119.773 149.758 1.00 82.17 368 LEU A CA 1
ATOM 2520 C C . LEU A 1 388 ? 22.797 120.487 149.745 1.00 86.02 368 LEU A C 1
ATOM 2521 O O . LEU A 1 388 ? 21.904 120.056 149.024 1.00 84.69 368 LEU A O 1
ATOM 2526 N N . GLU A 1 389 ? 22.671 121.599 150.474 1.00 83.84 369 GLU A N 1
ATOM 2527 C CA . GLU A 1 389 ? 21.431 122.372 150.514 1.00 83.22 369 GLU A CA 1
ATOM 2528 C C . GLU A 1 389 ? 21.073 122.891 149.103 1.00 81.31 369 GLU A C 1
ATOM 2529 O O . GLU A 1 389 ? 19.914 122.789 148.690 1.00 80.33 369 GLU A O 1
ATOM 2535 N N . ARG A 1 390 ? 22.070 123.398 148.358 1.00 73.64 370 ARG A N 1
ATOM 2536 C CA . ARG A 1 390 ? 21.853 123.908 146.994 1.00 69.78 370 ARG A CA 1
ATOM 2537 C C . ARG A 1 390 ? 21.414 122.795 146.034 1.00 73.43 370 ARG A C 1
ATOM 2538 O O . ARG A 1 390 ? 20.562 123.023 145.180 1.00 69.34 370 ARG A O 1
ATOM 2546 N N . VAL A 1 391 ? 21.994 121.588 146.191 1.00 73.30 371 VAL A N 1
ATOM 2547 C CA . VAL A 1 391 ? 21.693 120.431 145.356 1.00 72.21 371 VAL A CA 1
ATOM 2548 C C . VAL A 1 391 ? 20.270 119.975 145.646 1.00 75.48 371 VAL A C 1
ATOM 2549 O O . VAL A 1 391 ? 19.513 119.717 144.712 1.00 73.26 371 VAL A O 1
ATOM 2553 N N . LEU A 1 392 ? 19.898 119.865 146.933 1.00 73.93 372 LEU A N 1
ATOM 2554 C CA . LEU A 1 392 ? 18.554 119.431 147.312 1.00 73.77 372 LEU A CA 1
ATOM 2555 C C . LEU A 1 392 ? 17.511 120.433 146.795 1.00 76.49 372 LEU A C 1
ATOM 2556 O O . LEU A 1 392 ? 16.462 120.021 146.327 1.00 75.88 372 LEU A O 1
ATOM 2561 N N . ARG A 1 393 ? 17.827 121.735 146.829 1.00 73.39 373 ARG A N 1
ATOM 2562 C CA . ARG A 1 393 ? 16.963 122.806 146.326 1.00 73.64 373 ARG A CA 1
ATOM 2563 C C . ARG A 1 393 ? 16.788 122.673 144.796 1.00 75.73 373 ARG A C 1
ATOM 2564 O O . ARG A 1 393 ? 15.674 122.832 144.279 1.00 74.75 373 ARG A O 1
ATOM 2572 N N . MET A 1 394 ? 17.891 122.317 144.095 1.00 70.47 374 MET A N 1
ATOM 2573 C CA . MET A 1 394 ? 17.910 122.060 142.659 1.00 68.12 374 MET A CA 1
ATOM 2574 C C . MET A 1 394 ? 17.101 120.807 142.341 1.00 71.33 374 MET A C 1
ATOM 2575 O O . MET A 1 394 ? 16.466 120.755 141.293 1.00 69.30 374 MET A O 1
ATOM 2580 N N . ARG A 1 395 ? 17.096 119.816 143.256 1.00 69.47 375 ARG A N 1
ATOM 2581 C CA . ARG A 1 395 ? 16.308 118.598 143.104 1.00 69.49 375 ARG A CA 1
ATOM 2582 C C . ARG A 1 395 ? 14.816 118.950 143.119 1.00 73.76 375 ARG A C 1
ATOM 2583 O O . ARG A 1 395 ? 14.046 118.390 142.350 1.00 72.11 375 ARG A O 1
ATOM 2591 N N . GLU A 1 396 ? 14.418 119.885 143.982 1.00 73.04 376 GLU A N 1
ATOM 2592 C CA . GLU A 1 396 ? 13.030 120.312 144.061 1.00 74.27 376 GLU A CA 1
ATOM 2593 C C . GLU A 1 396 ? 12.641 120.965 142.738 1.00 75.81 376 GLU A C 1
ATOM 2594 O O . GLU A 1 396 ? 11.591 120.619 142.203 1.00 74.67 376 GLU A O 1
ATOM 2600 N N . HIS A 1 397 ? 13.517 121.844 142.187 1.00 71.18 377 HIS A N 1
ATOM 2601 C CA . HIS A 1 397 ? 13.302 122.515 140.893 1.00 70.48 377 HIS A CA 1
ATOM 2602 C C . HIS A 1 397 ? 13.089 121.485 139.783 1.00 72.84 377 HIS A C 1
ATOM 2603 O O . HIS A 1 397 ? 12.148 121.612 139.008 1.00 72.55 377 HIS A O 1
ATOM 2610 N N . ALA A 1 398 ? 13.973 120.466 139.720 1.00 66.56 378 ALA A N 1
ATOM 2611 C CA . ALA A 1 398 ? 13.917 119.369 138.765 1.00 64.56 378 ALA A CA 1
ATOM 2612 C C . ALA A 1 398 ? 12.585 118.609 138.881 1.00 71.81 378 ALA A C 1
ATOM 2613 O O . ALA A 1 398 ? 11.982 118.290 137.866 1.00 72.95 378 ALA A O 1
ATOM 2615 N N . ALA A 1 399 ? 12.123 118.336 140.103 1.00 69.54 379 ALA A N 1
ATOM 2616 C CA . ALA A 1 399 ? 10.870 117.629 140.354 1.00 70.27 379 ALA A CA 1
ATOM 2617 C C . ALA A 1 399 ? 9.659 118.470 139.959 1.00 75.21 379 ALA A C 1
ATOM 2618 O O . ALA A 1 399 ? 8.680 117.919 139.489 1.00 73.87 379 ALA A O 1
ATOM 2620 N N . ARG A 1 400 ? 9.739 119.803 140.141 1.00 73.47 380 ARG A N 1
ATOM 2621 C CA . ARG A 1 400 ? 8.691 120.787 139.844 1.00 73.46 380 ARG A CA 1
ATOM 2622 C C . ARG A 1 400 ? 8.597 121.118 138.346 1.00 75.36 380 ARG A C 1
ATOM 2623 O O . ARG A 1 400 ? 7.624 121.745 137.918 1.00 75.83 380 ARG A O 1
ATOM 2631 N N . ALA A 1 401 ? 9.621 120.739 137.561 1.00 69.17 381 ALA A N 1
ATOM 2632 C CA . ALA A 1 401 ? 9.698 120.994 136.118 1.00 67.61 381 ALA A CA 1
ATOM 2633 C C . ALA A 1 401 ? 8.506 120.391 135.344 1.00 73.51 381 ALA A C 1
ATOM 2634 O O . ALA A 1 401 ? 8.059 120.959 134.350 1.00 72.96 381 ALA A O 1
ATOM 2636 N N . GLY A 1 402 ? 7.981 119.278 135.823 1.00 71.46 382 GLY A N 1
ATOM 2637 C CA . GLY A 1 402 ? 6.811 118.675 135.219 1.00 73.13 382 GLY A CA 1
ATOM 2638 C C . GLY A 1 402 ? 7.036 117.347 134.542 1.00 79.14 382 GLY A C 1
ATOM 2639 O O . GLY A 1 402 ? 6.078 116.585 134.376 1.00 81.24 382 GLY A O 1
ATOM 2640 N N . GLY A 1 403 ? 8.277 117.087 134.133 1.00 73.45 383 GLY A N 1
ATOM 2641 C CA . GLY A 1 403 ? 8.659 115.862 133.448 1.00 71.65 383 GLY A CA 1
ATOM 2642 C C . GLY A 1 403 ? 7.847 115.571 132.197 1.00 72.23 383 GLY A C 1
ATOM 2643 O O . GLY A 1 403 ? 7.249 116.482 131.599 1.00 71.64 383 GLY A O 1
ATOM 2644 N N . ALA A 1 404 ? 7.824 114.278 131.802 1.00 64.62 384 ALA A N 1
ATOM 2645 C CA . ALA A 1 404 ? 7.114 113.785 130.628 1.00 62.88 384 ALA A CA 1
ATOM 2646 C C . ALA A 1 404 ? 5.609 114.108 130.685 1.00 63.53 384 ALA A C 1
ATOM 2647 O O . ALA A 1 404 ? 5.025 114.363 129.641 1.00 62.64 384 ALA A O 1
ATOM 2649 N N . ALA A 1 405 ? 5.003 114.136 131.879 1.00 58.99 385 ALA A N 1
ATOM 2650 C CA . ALA A 1 405 ? 3.581 114.436 131.999 1.00 61.35 385 ALA A CA 1
ATOM 2651 C C . ALA A 1 405 ? 3.265 115.856 131.501 1.00 65.26 385 ALA A C 1
ATOM 2652 O O . ALA A 1 405 ? 2.368 116.004 130.666 1.00 66.30 385 ALA A O 1
ATOM 2654 N N . ARG A 1 406 ? 4.035 116.875 131.959 1.00 58.45 386 ARG A N 1
ATOM 2655 C CA . ARG A 1 406 ? 3.867 118.267 131.534 1.00 58.17 386 ARG A CA 1
ATOM 2656 C C . ARG A 1 406 ? 4.235 118.412 130.052 1.00 64.59 386 ARG A C 1
ATOM 2657 O O . ARG A 1 406 ? 3.535 119.138 129.342 1.00 64.39 386 ARG A O 1
ATOM 2665 N N . ALA A 1 407 ? 5.319 117.725 129.576 1.00 61.20 387 ALA A N 1
ATOM 2666 C CA . ALA A 1 407 ? 5.721 117.786 128.168 1.00 61.51 387 ALA A CA 1
ATOM 2667 C C . ALA A 1 407 ? 4.524 117.434 127.257 1.00 63.02 387 ALA A C 1
ATOM 2668 O O . ALA A 1 407 ? 4.213 118.191 126.332 1.00 61.88 387 ALA A O 1
ATOM 2670 N N . ALA A 1 408 ? 3.803 116.354 127.603 1.00 57.80 388 ALA A N 1
ATOM 2671 C CA . ALA A 1 408 ? 2.606 115.912 126.901 1.00 57.91 388 ALA A CA 1
ATOM 2672 C C . ALA A 1 408 ? 1.500 116.984 126.990 1.00 61.38 388 ALA A C 1
ATOM 2673 O O . ALA A 1 408 ? 0.965 117.389 125.951 1.00 61.48 388 ALA A O 1
ATOM 2675 N N . ASP A 1 409 ? 1.247 117.516 128.205 1.00 58.18 389 ASP A N 1
ATOM 2676 C CA . ASP A 1 409 ? 0.292 118.612 128.447 1.00 60.80 389 ASP A CA 1
ATOM 2677 C C . ASP A 1 409 ? 0.630 119.854 127.575 1.00 67.43 389 ASP A C 1
ATOM 2678 O O . ASP A 1 409 ? -0.284 120.478 127.016 1.00 70.73 389 ASP A O 1
ATOM 2683 N N . VAL A 1 410 ? 1.944 120.185 127.445 1.00 59.28 390 VAL A N 1
ATOM 2684 C CA . VAL A 1 410 ? 2.449 121.310 126.649 1.00 57.39 390 VAL A CA 1
ATOM 2685 C C . VAL A 1 410 ? 2.172 121.027 125.175 1.00 63.59 390 VAL A C 1
ATOM 2686 O O . VAL A 1 410 ? 1.616 121.888 124.496 1.00 63.33 390 VAL A O 1
ATOM 2690 N N . LEU A 1 411 ? 2.566 119.817 124.685 1.00 62.57 391 LEU A N 1
ATOM 2691 C CA . LEU A 1 411 ? 2.415 119.405 123.286 1.00 63.70 391 LEU A CA 1
ATOM 2692 C C . LEU A 1 411 ? 0.959 119.356 122.882 1.00 71.09 391 LEU A C 1
ATOM 2693 O O . LEU A 1 411 ? 0.640 119.754 121.757 1.00 73.54 391 LEU A O 1
ATOM 2698 N N . GLU A 1 412 ? 0.068 118.922 123.799 1.00 66.43 392 GLU A N 1
ATOM 2699 C CA . GLU A 1 412 ? -1.366 118.896 123.517 1.00 68.60 392 GLU A CA 1
ATOM 2700 C C . GLU A 1 412 ? -1.918 120.313 123.437 1.00 75.33 392 GLU A C 1
ATOM 2701 O O . GLU A 1 412 ? -2.725 120.598 122.552 1.00 78.21 392 GLU A O 1
ATOM 2707 N N . ALA A 1 413 ? -1.460 121.204 124.339 1.00 70.20 393 ALA A N 1
ATOM 2708 C CA . ALA A 1 413 ? -1.882 122.604 124.367 1.00 71.88 393 ALA A CA 1
ATOM 2709 C C . ALA A 1 413 ? -1.473 123.329 123.068 1.00 80.19 393 ALA A C 1
ATOM 2710 O O . ALA A 1 413 ? -2.281 124.054 122.483 1.00 82.34 393 ALA A O 1
ATOM 2712 N N . TYR A 1 414 ? -0.244 123.067 122.592 1.00 76.75 394 TYR A N 1
ATOM 2713 C CA . TYR A 1 414 ? 0.312 123.606 121.354 1.00 77.48 394 TYR A CA 1
ATOM 2714 C C . TYR A 1 414 ? -0.546 123.217 120.143 1.00 86.78 394 TYR A C 1
ATOM 2715 O O . TYR A 1 414 ? -0.884 124.075 119.326 1.00 87.67 394 TYR A O 1
ATOM 2724 N N . LEU A 1 415 ? -0.917 121.929 120.049 1.00 86.77 395 LEU A N 1
ATOM 2725 C CA . LEU A 1 415 ? -1.721 121.397 118.946 1.00 89.85 395 LEU A CA 1
ATOM 2726 C C . LEU A 1 415 ? -3.188 121.823 119.033 1.00 99.69 395 LEU A C 1
ATOM 2727 O O . LEU A 1 415 ? -3.879 121.774 118.019 1.00 100.93 395 LEU A O 1
ATOM 2732 N N . ALA A 1 416 ? -3.651 122.282 120.214 1.00 100.20 396 ALA A N 1
ATOM 2733 C CA . ALA A 1 416 ? -5.025 122.749 120.417 1.00 104.77 396 ALA A CA 1
ATOM 2734 C C . ALA A 1 416 ? -5.238 124.116 119.737 1.00 116.57 396 ALA A C 1
ATOM 2735 O O . ALA A 1 416 ? -6.258 124.783 119.942 1.00 118.94 396 ALA A O 1
ATOM 2737 N N . ARG A 1 417 ? -4.307 124.445 118.814 1.00 116.48 397 ARG A N 1
ATOM 2738 C CA . ARG A 1 417 ? -4.251 125.641 117.973 1.00 119.37 397 ARG A CA 1
ATOM 2739 C C . ARG A 1 417 ? -4.044 126.881 118.844 1.00 126.16 397 ARG A C 1
ATOM 2740 O O . ARG A 1 417 ? -4.409 127.990 118.448 1.00 128.30 397 ARG A O 1
ATOM 2748 N N . GLU A 1 418 ? -3.407 126.689 120.016 1.00 122.40 398 GLU A N 1
ATOM 2749 C CA . GLU A 1 418 ? -3.104 127.770 120.947 1.00 123.40 398 GLU A CA 1
ATOM 2750 C C . GLU A 1 418 ? -1.807 128.485 120.556 1.00 127.78 398 GLU A C 1
ATOM 2751 O O . GLU A 1 418 ? -1.495 129.533 121.130 1.00 127.37 398 GLU A O 1
ATOM 2757 N N . ARG A 1 419 ? -1.058 127.927 119.571 1.00 109.41 399 ARG A N 1
ATOM 2758 C CA . ARG A 1 419 ? 0.205 128.502 119.093 1.00 134.21 399 ARG A CA 1
ATOM 2759 C C . ARG A 1 419 ? 0.511 128.079 117.636 1.00 151.81 399 ARG A C 1
ATOM 2760 O O . ARG A 1 419 ? 0.558 126.892 117.303 1.00 102.83 399 ARG A O 1
ATOM 2768 N N . ALA B 1 24 ? -5.935 68.582 128.176 1.00 117.59 4 ALA B N 1
ATOM 2769 C CA . ALA B 1 24 ? -7.137 67.746 128.176 1.00 122.98 4 ALA B CA 1
ATOM 2770 C C . ALA B 1 24 ? -6.813 66.322 128.629 1.00 126.25 4 ALA B C 1
ATOM 2771 O O . ALA B 1 24 ? -7.517 65.765 129.475 1.00 130.65 4 ALA B O 1
ATOM 2773 N N . ALA B 1 25 ? -5.748 65.741 128.059 1.00 117.55 5 ALA B N 1
ATOM 2774 C CA . ALA B 1 25 ? -5.232 64.412 128.388 1.00 115.88 5 ALA B CA 1
ATOM 2775 C C . ALA B 1 25 ? -3.708 64.472 128.449 1.00 113.15 5 ALA B C 1
ATOM 2776 O O . ALA B 1 25 ? -3.095 65.110 127.590 1.00 109.82 5 ALA B O 1
ATOM 2778 N N . ALA B 1 26 ? -3.094 63.861 129.480 1.00 107.74 6 ALA B N 1
ATOM 2779 C CA . ALA B 1 26 ? -1.633 63.858 129.623 1.00 101.81 6 ALA B CA 1
ATOM 2780 C C . ALA B 1 26 ? -1.028 62.662 128.878 1.00 102.82 6 ALA B C 1
ATOM 2781 O O . ALA B 1 26 ? -1.382 61.518 129.167 1.00 105.21 6 ALA B O 1
ATOM 2783 N N . HIS B 1 27 ? -0.152 62.927 127.900 1.00 94.75 7 HIS B N 1
ATOM 2784 C CA . HIS B 1 27 ? 0.475 61.875 127.090 1.00 93.38 7 HIS B CA 1
ATOM 2785 C C . HIS B 1 27 ? 1.966 61.660 127.399 1.00 92.27 7 HIS B C 1
ATOM 2786 O O . HIS B 1 27 ? 2.634 62.533 127.968 1.00 88.95 7 HIS B O 1
ATOM 2793 N N . ARG B 1 28 ? 2.486 60.495 126.976 1.00 87.78 8 ARG B N 1
ATOM 2794 C CA . ARG B 1 28 ? 3.895 60.141 127.129 1.00 84.38 8 ARG B CA 1
ATOM 2795 C C . ARG B 1 28 ? 4.579 60.297 125.780 1.00 85.61 8 ARG B C 1
ATOM 2796 O O . ARG B 1 28 ? 4.143 59.699 124.792 1.00 87.28 8 ARG B O 1
ATOM 2804 N N . ILE B 1 29 ? 5.593 61.167 125.709 1.00 77.07 9 ILE B N 1
ATOM 2805 C CA . ILE B 1 29 ? 6.286 61.396 124.446 1.00 73.50 9 ILE B CA 1
ATOM 2806 C C . ILE B 1 29 ? 7.721 60.917 124.545 1.00 73.43 9 ILE B C 1
ATOM 2807 O O . ILE B 1 29 ? 8.423 61.246 125.489 1.00 69.85 9 ILE B O 1
ATOM 2812 N N . ALA B 1 30 ? 8.167 60.183 123.544 1.00 72.07 10 ALA B N 1
ATOM 2813 C CA . ALA B 1 30 ? 9.564 59.818 123.432 1.00 71.09 10 ALA B CA 1
ATOM 2814 C C . ALA B 1 30 ? 10.179 60.724 122.369 1.00 73.78 10 ALA B C 1
ATOM 2815 O O . ALA B 1 30 ? 9.827 60.625 121.185 1.00 71.65 10 ALA B O 1
ATOM 2817 N N . LEU B 1 31 ? 10.985 61.699 122.813 1.00 69.67 11 LEU B N 1
ATOM 2818 C CA . LEU B 1 31 ? 11.668 62.583 121.891 1.00 68.19 11 LEU B CA 1
ATOM 2819 C C . LEU B 1 31 ? 12.998 61.948 121.580 1.00 73.47 11 LEU B C 1
ATOM 2820 O O . LEU B 1 31 ? 13.879 61.885 122.440 1.00 72.46 11 LEU B O 1
ATOM 2825 N N . VAL B 1 32 ? 13.109 61.395 120.369 1.00 72.47 12 VAL B N 1
ATOM 2826 C CA . VAL B 1 32 ? 14.319 60.711 119.937 1.00 73.32 12 VAL B CA 1
ATOM 2827 C C . VAL B 1 32 ? 15.109 61.628 119.019 1.00 75.27 12 VAL B C 1
ATOM 2828 O O . VAL B 1 32 ? 14.622 62.045 117.969 1.00 73.51 12 VAL B O 1
ATOM 2832 N N . ASN B 1 33 ? 16.310 62.003 119.448 1.00 72.97 13 ASN B N 1
ATOM 2833 C CA . ASN B 1 33 ? 17.099 62.934 118.651 1.00 73.81 13 ASN B CA 1
ATOM 2834 C C . ASN B 1 33 ? 18.581 62.629 118.721 1.00 80.75 13 ASN B C 1
ATOM 2835 O O . ASN B 1 33 ? 19.041 61.982 119.669 1.00 79.90 13 ASN B O 1
ATOM 2840 N N . VAL B 1 34 ? 19.339 63.132 117.734 1.00 80.00 14 VAL B N 1
ATOM 2841 C CA . VAL B 1 34 ? 20.798 63.048 117.753 1.00 83.61 14 VAL B CA 1
ATOM 2842 C C . VAL B 1 34 ? 21.276 64.133 118.753 1.00 90.49 14 VAL B C 1
ATOM 2843 O O . VAL B 1 34 ? 20.524 65.080 119.001 1.00 88.64 14 VAL B O 1
ATOM 2847 N N . ALA B 1 35 ? 22.469 63.981 119.362 1.00 90.29 15 ALA B N 1
ATOM 2848 C CA . ALA B 1 35 ? 22.915 64.940 120.369 1.00 90.98 15 ALA B CA 1
ATOM 2849 C C . ALA B 1 35 ? 24.005 65.914 119.901 1.00 99.74 15 ALA B C 1
ATOM 2850 O O . ALA B 1 35 ? 25.211 65.667 120.044 1.00 102.89 15 ALA B O 1
ATOM 2852 N N . ASN B 1 36 ? 23.544 67.054 119.370 1.00 96.14 16 ASN B N 1
ATOM 2853 C CA . ASN B 1 36 ? 24.342 68.215 118.981 1.00 98.07 16 ASN B CA 1
ATOM 2854 C C . ASN B 1 36 ? 23.472 69.469 119.170 1.00 100.24 16 ASN B C 1
ATOM 2855 O O . ASN B 1 36 ? 22.258 69.345 119.354 1.00 95.64 16 ASN B O 1
ATOM 2860 N N . HIS B 1 37 ? 24.088 70.664 119.167 1.00 101.06 17 HIS B N 1
ATOM 2861 C CA . HIS B 1 37 ? 23.388 71.928 119.398 1.00 100.64 17 HIS B CA 1
ATOM 2862 C C . HIS B 1 37 ? 22.294 72.195 118.386 1.00 101.54 17 HIS B C 1
ATOM 2863 O O . HIS B 1 37 ? 21.177 72.520 118.790 1.00 100.14 17 HIS B O 1
ATOM 2870 N N . GLY B 1 38 ? 22.608 72.020 117.104 1.00 96.02 18 GLY B N 1
ATOM 2871 C CA . GLY B 1 38 ? 21.683 72.278 116.010 1.00 93.16 18 GLY B CA 1
ATOM 2872 C C . GLY B 1 38 ? 20.419 71.448 116.038 1.00 91.56 18 GLY B C 1
ATOM 2873 O O . GLY B 1 38 ? 19.391 71.870 115.505 1.00 90.77 18 GLY B O 1
ATOM 2874 N N . SER B 1 39 ? 20.490 70.259 116.637 1.00 84.17 19 SER B N 1
ATOM 2875 C CA . SER B 1 39 ? 19.356 69.355 116.706 1.00 80.85 19 SER B CA 1
ATOM 2876 C C . SER B 1 39 ? 18.558 69.546 117.981 1.00 81.79 19 SER B C 1
ATOM 2877 O O . SER B 1 39 ? 17.332 69.512 117.931 1.00 81.56 19 SER B O 1
ATOM 2880 N N . VAL B 1 40 ? 19.251 69.733 119.119 1.00 75.75 20 VAL B N 1
ATOM 2881 C CA . VAL B 1 40 ? 18.659 69.806 120.449 1.00 73.21 20 VAL B CA 1
ATOM 2882 C C . VAL B 1 40 ? 18.134 71.209 120.769 1.00 75.81 20 VAL B C 1
ATOM 2883 O O . VAL B 1 40 ? 16.994 71.339 121.221 1.00 73.46 20 VAL B O 1
ATOM 2887 N N . LEU B 1 41 ? 18.963 72.244 120.575 1.00 73.55 21 LEU B N 1
ATOM 2888 C CA . LEU B 1 41 ? 18.579 73.609 120.925 1.00 74.15 21 LEU B CA 1
ATOM 2889 C C . LEU B 1 41 ? 17.184 74.023 120.357 1.00 74.56 21 LEU B C 1
ATOM 2890 O O . LEU B 1 41 ? 16.332 74.406 121.162 1.00 74.99 21 LEU B O 1
ATOM 2895 N N . PRO B 1 42 ? 16.871 73.858 119.045 1.00 68.40 22 PRO B N 1
ATOM 2896 C CA . PRO B 1 42 ? 15.546 74.270 118.555 1.00 67.30 22 PRO B CA 1
ATOM 2897 C C . PRO B 1 42 ? 14.349 73.482 119.125 1.00 72.40 22 PRO B C 1
ATOM 2898 O O . PRO B 1 42 ? 13.229 73.988 119.082 1.00 73.68 22 PRO B O 1
ATOM 2902 N N . THR B 1 43 ? 14.565 72.273 119.655 1.00 68.23 23 THR B N 1
ATOM 2903 C CA . THR B 1 43 ? 13.482 71.440 120.203 1.00 66.57 23 THR B CA 1
ATOM 2904 C C . THR B 1 43 ? 13.083 71.820 121.617 1.00 71.56 23 THR B C 1
ATOM 2905 O O . THR B 1 43 ? 12.017 71.403 122.088 1.00 71.67 23 THR B O 1
ATOM 2909 N N . LEU B 1 44 ? 13.975 72.533 122.332 1.00 68.33 24 LEU B N 1
ATOM 2910 C CA . LEU B 1 44 ? 13.800 72.849 123.757 1.00 67.55 24 LEU B CA 1
ATOM 2911 C C . LEU B 1 44 ? 12.532 73.690 124.064 1.00 68.63 24 LEU B C 1
ATOM 2912 O O . LEU B 1 44 ? 11.818 73.332 124.993 1.00 67.58 24 LEU B O 1
ATOM 2917 N N . PRO B 1 45 ? 12.139 74.713 123.280 1.00 66.30 25 PRO B N 1
ATOM 2918 C CA . PRO B 1 45 ? 10.878 75.411 123.603 1.00 67.10 25 PRO B CA 1
ATOM 2919 C C . PRO B 1 45 ? 9.642 74.491 123.461 1.00 70.02 25 PRO B C 1
ATOM 2920 O O . PRO B 1 45 ? 8.676 74.647 124.211 1.00 70.01 25 PRO B O 1
ATOM 2924 N N . VAL B 1 46 ? 9.699 73.513 122.526 1.00 65.79 26 VAL B N 1
ATOM 2925 C CA . VAL B 1 46 ? 8.633 72.545 122.265 1.00 65.50 26 VAL B CA 1
ATOM 2926 C C . VAL B 1 46 ? 8.504 71.637 123.466 1.00 71.91 26 VAL B C 1
ATOM 2927 O O . VAL B 1 46 ? 7.400 71.483 123.989 1.00 74.26 26 VAL B O 1
ATOM 2931 N N . VAL B 1 47 ? 9.639 71.096 123.955 1.00 68.02 27 VAL B N 1
ATOM 2932 C CA . VAL B 1 47 ? 9.710 70.281 125.177 1.00 67.09 27 VAL B CA 1
ATOM 2933 C C . VAL B 1 47 ? 9.026 71.029 126.330 1.00 73.61 27 VAL B C 1
ATOM 2934 O O . VAL B 1 47 ? 8.121 70.482 126.960 1.00 76.57 27 VAL B O 1
ATOM 2938 N N . SER B 1 48 ? 9.428 72.298 126.552 1.00 69.67 28 SER B N 1
ATOM 2939 C CA . SER B 1 48 ? 8.921 73.182 127.603 1.00 71.66 28 SER B CA 1
ATOM 2940 C C . SER B 1 48 ? 7.411 73.373 127.537 1.00 76.39 28 SER B C 1
ATOM 2941 O O . SER B 1 48 ? 6.741 73.293 128.568 1.00 79.14 28 SER B O 1
ATOM 2944 N N . GLU B 1 49 ? 6.879 73.602 126.329 1.00 70.80 29 GLU B N 1
ATOM 2945 C CA . GLU B 1 49 ? 5.451 73.819 126.120 1.00 71.62 29 GLU B CA 1
ATOM 2946 C C . GLU B 1 49 ? 4.665 72.548 126.465 1.00 73.20 29 GLU B C 1
ATOM 2947 O O . GLU B 1 49 ? 3.654 72.611 127.182 1.00 73.55 29 GLU B O 1
ATOM 2953 N N . LEU B 1 50 ? 5.173 71.398 125.989 1.00 66.60 30 LEU B N 1
ATOM 2954 C CA . LEU B 1 50 ? 4.584 70.089 126.254 1.00 66.05 30 LEU B CA 1
ATOM 2955 C C . LEU B 1 50 ? 4.616 69.781 127.759 1.00 74.97 30 LEU B C 1
ATOM 2956 O O . LEU B 1 50 ? 3.579 69.421 128.328 1.00 77.81 30 LEU B O 1
ATOM 2961 N N . ALA B 1 51 ? 5.781 70.010 128.412 1.00 71.08 31 ALA B N 1
ATOM 2962 C CA . ALA B 1 51 ? 5.949 69.814 129.855 1.00 72.15 31 ALA B CA 1
ATOM 2963 C C . ALA B 1 51 ? 4.980 70.706 130.655 1.00 79.03 31 ALA B C 1
ATOM 2964 O O . ALA B 1 51 ? 4.349 70.212 131.588 1.00 81.48 31 ALA B O 1
ATOM 2966 N N . ARG B 1 52 ? 4.828 71.991 130.262 1.00 75.52 32 ARG B N 1
ATOM 2967 C CA . ARG B 1 52 ? 3.924 72.938 130.916 1.00 79.00 32 ARG B CA 1
ATOM 2968 C C . ARG B 1 52 ? 2.470 72.450 130.867 1.00 86.08 32 ARG B C 1
ATOM 2969 O O . ARG B 1 52 ? 1.721 72.663 131.824 1.00 88.40 32 ARG B O 1
ATOM 2977 N N . ARG B 1 53 ? 2.088 71.760 129.770 1.00 82.57 33 ARG B N 1
ATOM 2978 C CA . ARG B 1 53 ? 0.742 71.215 129.572 1.00 85.49 33 ARG B CA 1
ATOM 2979 C C . ARG B 1 53 ? 0.544 69.857 130.293 1.00 92.02 33 ARG B C 1
ATOM 2980 O O . ARG B 1 53 ? -0.544 69.277 130.229 1.00 94.16 33 ARG B O 1
ATOM 2988 N N . GLY B 1 54 ? 1.589 69.388 130.982 1.00 88.11 34 GLY B N 1
ATOM 2989 C CA . GLY B 1 54 ? 1.579 68.151 131.760 1.00 88.64 34 GLY B CA 1
ATOM 2990 C C . GLY B 1 54 ? 2.001 66.874 131.048 1.00 91.76 34 GLY B C 1
ATOM 2991 O O . GLY B 1 54 ? 1.834 65.784 131.600 1.00 94.02 34 GLY B O 1
ATOM 2992 N N . HIS B 1 55 ? 2.553 66.967 129.836 1.00 84.20 35 HIS B N 1
ATOM 2993 C CA . HIS B 1 55 ? 2.963 65.762 129.127 1.00 81.90 35 HIS B CA 1
ATOM 2994 C C . HIS B 1 55 ? 4.314 65.258 129.659 1.00 84.81 35 HIS B C 1
ATOM 2995 O O . HIS B 1 55 ? 5.144 66.057 130.113 1.00 82.12 35 HIS B O 1
ATOM 3002 N N . ASP B 1 56 ? 4.483 63.917 129.692 1.00 82.14 36 ASP B N 1
ATOM 3003 C CA . ASP B 1 56 ? 5.710 63.279 130.168 1.00 79.52 36 ASP B CA 1
ATOM 3004 C C . ASP B 1 56 ? 6.611 63.063 128.985 1.00 79.72 36 ASP B C 1
ATOM 3005 O O . ASP B 1 56 ? 6.400 62.139 128.199 1.00 81.02 36 ASP B O 1
ATOM 3010 N N . VAL B 1 57 ? 7.613 63.917 128.846 1.00 73.01 37 VAL B N 1
ATOM 3011 C CA . VAL B 1 57 ? 8.516 63.816 127.707 1.00 70.44 37 VAL B CA 1
ATOM 3012 C C . VAL B 1 57 ? 9.818 63.125 128.121 1.00 73.45 37 VAL B C 1
ATOM 3013 O O . VAL B 1 57 ? 10.476 63.545 129.065 1.00 73.58 37 VAL B O 1
ATOM 3017 N N . GLY B 1 58 ? 10.139 62.049 127.418 1.00 70.46 38 GLY B N 1
ATOM 3018 C CA . GLY B 1 58 ? 11.385 61.308 127.551 1.00 70.09 38 GLY B CA 1
ATOM 3019 C C . GLY B 1 58 ? 12.298 61.711 126.414 1.00 73.35 38 GLY B C 1
ATOM 3020 O O . GLY B 1 58 ? 11.942 61.533 125.249 1.00 73.35 38 GLY B O 1
ATOM 3021 N N . TYR B 1 59 ? 13.432 62.337 126.729 1.00 70.23 39 TYR B N 1
ATOM 3022 C CA . TYR B 1 59 ? 14.341 62.829 125.697 1.00 70.30 39 TYR B CA 1
ATOM 3023 C C . TYR B 1 59 ? 15.544 61.919 125.540 1.00 78.54 39 TYR B C 1
ATOM 3024 O O . TYR B 1 59 ? 16.407 61.897 126.413 1.00 79.74 39 TYR B O 1
ATOM 3033 N N . VAL B 1 60 ? 15.633 61.197 124.422 1.00 78.29 40 VAL B N 1
ATOM 3034 C CA . VAL B 1 60 ? 16.811 60.357 124.189 1.00 81.15 40 VAL B CA 1
ATOM 3035 C C . VAL B 1 60 ? 17.946 61.265 123.732 1.00 84.25 40 VAL B C 1
ATOM 3036 O O . VAL B 1 60 ? 17.837 61.871 122.665 1.00 85.12 40 VAL B O 1
ATOM 3040 N N . THR B 1 61 ? 18.987 61.422 124.568 1.00 79.95 41 THR B N 1
ATOM 3041 C CA . THR B 1 61 ? 20.115 62.302 124.261 1.00 81.55 41 THR B CA 1
ATOM 3042 C C . THR B 1 61 ? 21.418 61.805 124.892 1.00 89.99 41 THR B C 1
ATOM 3043 O O . THR B 1 61 ? 21.420 60.784 125.573 1.00 92.38 41 THR B O 1
ATOM 3047 N N . SER B 1 62 ? 22.531 62.510 124.652 1.00 87.95 42 SER B N 1
ATOM 3048 C CA . SER B 1 62 ? 23.814 62.127 125.237 1.00 90.15 42 SER B CA 1
ATOM 3049 C C . SER B 1 62 ? 23.915 62.707 126.655 1.00 91.75 42 SER B C 1
ATOM 3050 O O . SER B 1 62 ? 23.174 63.636 126.976 1.00 88.69 42 SER B O 1
ATOM 3053 N N . PRO B 1 63 ? 24.830 62.207 127.510 1.00 90.95 43 PRO B N 1
ATOM 3054 C CA . PRO B 1 63 ? 24.952 62.765 128.872 1.00 90.93 43 PRO B CA 1
ATOM 3055 C C . PRO B 1 63 ? 25.307 64.255 128.911 1.00 97.51 43 PRO B C 1
ATOM 3056 O O . PRO B 1 63 ? 24.973 64.935 129.875 1.00 97.97 43 PRO B O 1
ATOM 3060 N N . GLU B 1 64 ? 25.971 64.764 127.870 1.00 96.37 44 GLU B N 1
ATOM 3061 C CA . GLU B 1 64 ? 26.377 66.166 127.794 1.00 98.27 44 GLU B CA 1
ATOM 3062 C C . GLU B 1 64 ? 25.181 67.096 127.647 1.00 97.87 44 GLU B C 1
ATOM 3063 O O . GLU B 1 64 ? 25.217 68.217 128.160 1.00 98.27 44 GLU B O 1
ATOM 3069 N N . TYR B 1 65 ? 24.123 66.635 126.957 1.00 89.99 45 TYR B N 1
ATOM 3070 C CA . TYR B 1 65 ? 22.915 67.436 126.751 1.00 86.62 45 TYR B CA 1
ATOM 3071 C C . TYR B 1 65 ? 21.800 67.033 127.736 1.00 88.10 45 TYR B C 1
ATOM 3072 O O . TYR B 1 65 ? 20.708 67.596 127.680 1.00 85.25 45 TYR B O 1
ATOM 3081 N N . ALA B 1 66 ? 22.090 66.099 128.664 1.00 86.00 46 ALA B N 1
ATOM 3082 C CA . ALA B 1 66 ? 21.122 65.592 129.639 1.00 84.18 46 ALA B CA 1
ATOM 3083 C C . ALA B 1 66 ? 20.541 66.679 130.572 1.00 86.88 46 ALA B C 1
ATOM 3084 O O . ALA B 1 66 ? 19.334 66.705 130.767 1.00 84.39 46 ALA B O 1
ATOM 3086 N N . GLY B 1 67 ? 21.374 67.550 131.129 1.00 85.61 47 GLY B N 1
ATOM 3087 C CA . GLY B 1 67 ? 20.899 68.626 131.997 1.00 86.00 47 GLY B CA 1
ATOM 3088 C C . GLY B 1 67 ? 20.096 69.678 131.249 1.00 88.17 47 GLY B C 1
ATOM 3089 O O . GLY B 1 67 ? 19.100 70.202 131.750 1.00 86.44 47 GLY B O 1
ATOM 3090 N N . MET B 1 68 ? 20.518 69.971 130.023 1.00 85.62 48 MET B N 1
ATOM 3091 C CA . MET B 1 68 ? 19.860 70.919 129.124 1.00 84.64 48 MET B CA 1
ATOM 3092 C C . MET B 1 68 ? 18.384 70.535 128.868 1.00 83.26 48 MET B C 1
ATOM 3093 O O . MET B 1 68 ? 17.492 71.359 129.084 1.00 83.22 48 MET B O 1
ATOM 3098 N N . VAL B 1 69 ? 18.138 69.275 128.459 1.00 74.71 49 VAL B N 1
ATOM 3099 C CA . VAL B 1 69 ? 16.804 68.788 128.128 1.00 71.82 49 VAL B CA 1
ATOM 3100 C C . VAL B 1 69 ? 15.920 68.665 129.380 1.00 76.67 49 VAL B C 1
ATOM 3101 O O . VAL B 1 69 ? 14.699 68.805 129.281 1.00 75.65 49 VAL B O 1
ATOM 3105 N N . GLU B 1 70 ? 16.539 68.433 130.556 1.00 73.72 50 GLU B N 1
ATOM 3106 C CA . GLU B 1 70 ? 15.831 68.289 131.825 1.00 72.69 50 GLU B CA 1
ATOM 3107 C C . GLU B 1 70 ? 15.408 69.655 132.371 1.00 75.83 50 GLU B C 1
ATOM 3108 O O . GLU B 1 70 ? 14.306 69.776 132.902 1.00 75.00 50 GLU B O 1
ATOM 3114 N N . ARG B 1 71 ? 16.259 70.689 132.203 1.00 73.11 51 ARG B N 1
ATOM 3115 C CA . ARG B 1 71 ? 15.918 72.057 132.589 1.00 74.21 51 ARG B CA 1
ATOM 3116 C C . ARG B 1 71 ? 14.730 72.502 131.737 1.00 79.60 51 ARG B C 1
ATOM 3117 O O . ARG B 1 71 ? 13.863 73.224 132.232 1.00 81.14 51 ARG B O 1
ATOM 3125 N N . ALA B 1 72 ? 14.652 72.001 130.472 1.00 73.93 52 ALA B N 1
ATOM 3126 C CA . ALA B 1 72 ? 13.540 72.271 129.558 1.00 71.90 52 ALA B CA 1
ATOM 3127 C C . ALA B 1 72 ? 12.229 71.554 129.982 1.00 76.07 52 ALA B C 1
ATOM 3128 O O . ALA B 1 72 ? 11.176 71.873 129.439 1.00 77.08 52 ALA B O 1
ATOM 3130 N N . GLY B 1 73 ? 12.297 70.620 130.929 1.00 71.60 53 GLY B N 1
ATOM 3131 C CA . GLY B 1 73 ? 11.120 69.911 131.422 1.00 71.73 53 GLY B CA 1
ATOM 3132 C C . GLY B 1 73 ? 11.020 68.444 131.032 1.00 75.62 53 GLY B C 1
ATOM 3133 O O . GLY B 1 73 ? 10.021 67.784 131.354 1.00 74.77 53 GLY B O 1
ATOM 3134 N N . ALA B 1 74 ? 12.051 67.914 130.340 1.00 71.11 54 ALA B N 1
ATOM 3135 C CA . ALA B 1 74 ? 12.049 66.512 129.935 1.00 70.49 54 ALA B CA 1
ATOM 3136 C C . ALA B 1 74 ? 12.745 65.624 130.972 1.00 78.25 54 ALA B C 1
ATOM 3137 O O . ALA B 1 74 ? 13.271 66.122 131.968 1.00 78.99 54 ALA B O 1
ATOM 3139 N N . THR B 1 75 ? 12.695 64.300 130.743 1.00 76.47 55 THR B N 1
ATOM 3140 C CA . THR B 1 75 ? 13.374 63.237 131.494 1.00 77.17 55 THR B CA 1
ATOM 3141 C C . THR B 1 75 ? 14.442 62.708 130.544 1.00 79.73 55 THR B C 1
ATOM 3142 O O . THR B 1 75 ? 14.089 62.211 129.469 1.00 80.03 55 THR B O 1
ATOM 3146 N N . ALA B 1 76 ? 15.731 62.898 130.875 1.00 74.50 56 ALA B N 1
ATOM 3147 C CA . ALA B 1 76 ? 16.826 62.489 129.990 1.00 73.95 56 ALA B CA 1
ATOM 3148 C C . ALA B 1 76 ? 16.970 60.976 129.894 1.00 78.34 56 ALA B C 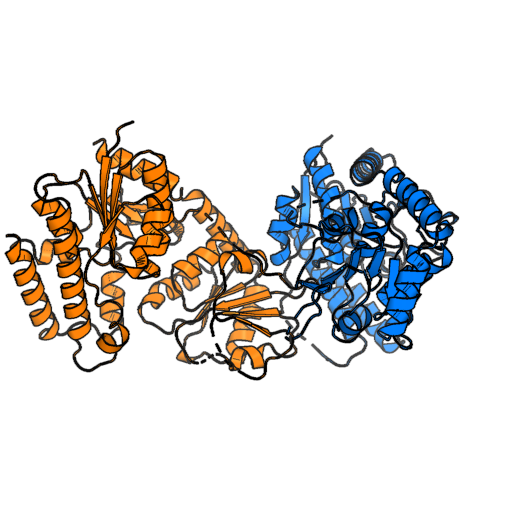1
ATOM 3149 O O . ALA B 1 76 ? 16.904 60.284 130.912 1.00 80.05 56 ALA B O 1
ATOM 3151 N N . ILE B 1 77 ? 17.167 60.467 128.670 1.00 73.24 57 ILE B N 1
ATOM 3152 C CA . ILE B 1 77 ? 17.425 59.044 128.402 1.00 73.21 57 ILE B CA 1
ATOM 3153 C C . ILE B 1 77 ? 18.805 58.984 127.731 1.00 80.70 57 ILE B C 1
ATOM 3154 O O . ILE B 1 77 ? 18.920 59.273 126.539 1.00 79.60 57 ILE B O 1
ATOM 3159 N N . PRO B 1 78 ? 19.886 58.745 128.501 1.00 82.81 58 PRO B N 1
ATOM 3160 C CA . PRO B 1 78 ? 21.232 58.794 127.897 1.00 85.50 58 PRO B CA 1
ATOM 3161 C C . PRO B 1 78 ? 21.535 57.652 126.924 1.00 93.52 58 PRO B C 1
ATOM 3162 O O . PRO B 1 78 ? 21.050 56.535 127.089 1.00 93.94 58 PRO B O 1
ATOM 3166 N N . TYR B 1 79 ? 22.333 57.956 125.891 1.00 92.21 59 TYR B N 1
ATOM 3167 C CA . TYR B 1 79 ? 22.801 56.978 124.914 1.00 94.35 59 TYR B CA 1
ATOM 3168 C C . TYR B 1 79 ? 24.276 57.245 124.607 1.00 102.99 59 TYR B C 1
ATOM 3169 O O . TYR B 1 79 ? 24.726 58.388 124.718 1.00 100.24 59 TYR B O 1
ATOM 3178 N N . VAL B 1 80 ? 24.993 56.220 124.115 1.00 107.37 60 VAL B N 1
ATOM 3179 C CA . VAL B 1 80 ? 26.410 56.344 123.755 1.00 113.53 60 VAL B CA 1
ATOM 3180 C C . VAL B 1 80 ? 26.537 57.024 122.364 1.00 119.87 60 VAL B C 1
ATOM 3181 O O . VAL B 1 80 ? 26.130 56.466 121.342 1.00 118.49 60 VAL B O 1
ATOM 3185 N N . SER B 1 81 ? 27.072 58.254 122.350 1.00 120.19 61 SER B N 1
ATOM 3186 C CA . SER B 1 81 ? 27.180 59.053 121.129 1.00 122.08 61 SER B CA 1
ATOM 3187 C C . SER B 1 81 ? 28.583 59.019 120.501 1.00 134.82 61 SER B C 1
ATOM 3188 O O . SER B 1 81 ? 29.590 58.878 121.201 1.00 137.70 61 SER B O 1
ATOM 3191 N N . GLY B 1 82 ? 28.607 59.146 119.175 1.00 113.03 62 GLY B N 1
ATOM 3192 C CA . GLY B 1 82 ? 29.817 59.215 118.367 1.00 116.13 62 GLY B CA 1
ATOM 3193 C C . GLY B 1 82 ? 29.801 60.434 117.472 1.00 122.95 62 GLY B C 1
ATOM 3194 O O . GLY B 1 82 ? 30.560 60.509 116.506 1.00 123.71 62 GLY B O 1
ATOM 3195 N N . ALA B 1 83 ? 28.925 61.403 117.801 1.00 121.45 63 ALA B N 1
ATOM 3196 C CA . ALA B 1 83 ? 28.702 62.652 117.065 1.00 121.81 63 ALA B CA 1
ATOM 3197 C C . ALA B 1 83 ? 29.886 63.629 117.180 1.00 130.96 63 ALA B C 1
ATOM 3198 O O . ALA B 1 83 ? 29.979 64.572 116.383 1.00 130.14 63 ALA B O 1
ATOM 3200 N N . SER B 1 84 ? 30.773 63.413 118.178 1.00 131.88 64 SER B N 1
ATOM 3201 C CA . SER B 1 84 ? 31.983 64.214 118.398 1.00 134.78 64 SER B CA 1
ATOM 3202 C C . SER B 1 84 ? 32.988 63.936 117.278 1.00 142.71 64 SER B C 1
ATOM 3203 O O . SER B 1 84 ? 33.665 64.856 116.814 1.00 143.86 64 SER B O 1
ATOM 3206 N N . GLY B 1 85 ? 33.030 62.679 116.830 1.00 140.70 65 GLY B N 1
ATOM 3207 C CA . GLY B 1 85 ? 33.872 62.231 115.728 1.00 143.13 65 GLY B CA 1
ATOM 3208 C C . GLY B 1 85 ? 33.155 62.357 114.399 1.00 145.44 65 GLY B C 1
ATOM 3209 O O . GLY B 1 85 ? 32.997 61.368 113.677 1.00 145.57 65 GLY B O 1
ATOM 3210 N N . ALA B 1 86 ? 32.689 63.573 114.085 1.00 140.09 66 ALA B N 1
ATOM 3211 C CA . ALA B 1 86 ? 31.979 63.858 112.847 1.00 138.81 66 ALA B CA 1
ATOM 3212 C C . ALA B 1 86 ? 32.946 64.368 111.776 1.00 146.31 66 ALA B C 1
ATOM 3213 O O . ALA B 1 86 ? 32.943 63.842 110.662 1.00 147.17 66 ALA B O 1
ATOM 3215 N N . ALA B 1 87 ? 33.788 65.371 112.125 1.00 144.32 67 ALA B N 1
ATOM 3216 C CA . ALA B 1 87 ? 34.779 65.989 111.234 1.00 146.85 67 ALA B CA 1
ATOM 3217 C C . ALA B 1 87 ? 35.888 65.008 110.834 1.00 154.07 67 ALA B C 1
ATOM 3218 O O . ALA B 1 87 ? 36.347 65.038 109.689 1.00 155.85 67 ALA B O 1
ATOM 3220 N N . GLU B 1 88 ? 36.297 64.131 111.770 1.00 151.15 68 GLU B N 1
ATOM 3221 C CA . GLU B 1 88 ? 37.319 63.108 111.545 1.00 154.51 68 GLU B CA 1
ATOM 3222 C C . GLU B 1 88 ? 36.744 61.903 110.779 1.00 157.10 68 GLU B C 1
ATOM 3223 O O . GLU B 1 88 ? 37.484 60.974 110.453 1.00 160.02 68 GLU B O 1
ATOM 3225 N N . ALA B 1 89 ? 35.429 61.918 110.497 1.00 149.11 69 ALA B N 1
ATOM 3226 C CA . ALA B 1 89 ? 34.748 60.862 109.753 1.00 147.83 69 ALA B CA 1
ATOM 3227 C C . ALA B 1 89 ? 34.462 61.302 108.324 1.00 151.13 69 ALA B C 1
ATOM 3228 O O . ALA B 1 89 ? 34.534 60.487 107.400 1.00 152.06 69 ALA B O 1
ATOM 3230 N N . PHE B 1 90 ? 34.134 62.597 108.151 1.00 145.60 70 PHE B N 1
ATOM 3231 C CA . PHE B 1 90 ? 33.818 63.214 106.867 1.00 144.71 70 PHE B CA 1
ATOM 3232 C C . PHE B 1 90 ? 35.071 63.387 106.017 1.00 153.26 70 PHE B C 1
ATOM 3233 O O . PHE B 1 90 ? 35.170 62.801 104.936 1.00 154.49 70 PHE B O 1
ATOM 3241 N N . ALA B 1 91 ? 36.031 64.180 106.520 1.00 152.08 71 ALA B N 1
ATOM 3242 C CA . ALA B 1 91 ? 37.272 64.520 105.832 1.00 156.67 71 ALA B CA 1
ATOM 3243 C C . ALA B 1 91 ? 38.216 63.327 105.629 1.00 165.05 71 ALA B C 1
ATOM 3244 O O . ALA B 1 91 ? 39.018 63.357 104.693 1.00 168.92 71 ALA B O 1
ATOM 3246 N N . ASP B 1 92 ? 38.131 62.287 106.482 1.00 160.82 72 ASP B N 1
ATOM 3247 C CA . ASP B 1 92 ? 39.058 61.157 106.406 1.00 164.42 72 ASP B CA 1
ATOM 3248 C C . ASP B 1 92 ? 38.589 59.985 105.532 1.00 166.67 72 ASP B C 1
ATOM 3249 O O . ASP B 1 92 ? 37.479 59.470 105.676 1.00 162.52 72 ASP B O 1
ATOM 3254 N N . ASP B 1 93 ? 39.501 59.570 104.643 1.00 166.70 73 ASP B N 1
ATOM 3255 C CA . ASP B 1 93 ? 39.478 58.441 103.716 1.00 167.72 73 ASP B CA 1
ATOM 3256 C C . ASP B 1 93 ? 38.101 58.065 103.126 1.00 165.30 73 ASP B C 1
ATOM 3257 O O . ASP B 1 93 ? 37.604 58.774 102.250 1.00 163.95 73 ASP B O 1
ATOM 3262 N N . ASP B 1 94 ? 37.541 56.913 103.562 1.00 158.06 74 ASP B N 1
ATOM 3263 C CA . ASP B 1 94 ? 36.341 56.260 103.036 1.00 154.03 74 ASP B CA 1
ATOM 3264 C C . ASP B 1 94 ? 35.127 57.180 102.835 1.00 152.07 74 ASP B C 1
ATOM 3265 O O . ASP B 1 94 ? 34.731 57.896 103.761 1.00 148.74 74 ASP B O 1
ATOM 3270 N N . PRO B 1 95 ? 34.483 57.120 101.639 1.00 146.75 75 PRO B N 1
ATOM 3271 C CA . PRO B 1 95 ? 33.283 57.946 101.413 1.00 142.09 75 PRO B CA 1
ATOM 3272 C C . PRO B 1 95 ? 32.041 57.387 102.122 1.00 139.29 75 PRO B C 1
ATOM 3273 O O . PRO B 1 95 ? 31.076 58.123 102.333 1.00 135.62 75 PRO B O 1
ATOM 3277 N N . ALA B 1 96 ? 32.055 56.080 102.452 1.00 134.02 76 ALA B N 1
ATOM 3278 C CA . ALA B 1 96 ? 30.953 55.391 103.127 1.00 129.75 76 ALA B CA 1
ATOM 3279 C C . ALA B 1 96 ? 30.982 55.611 104.653 1.00 129.09 76 ALA B C 1
ATOM 3280 O O . ALA B 1 96 ? 29.973 55.349 105.318 1.00 124.68 76 ALA B O 1
ATOM 3282 N N . ARG B 1 97 ? 32.127 56.118 105.190 1.00 126.43 77 ARG B N 1
ATOM 3283 C CA . ARG B 1 97 ? 32.366 56.388 106.615 1.00 124.79 77 ARG B CA 1
ATOM 3284 C C . ARG B 1 97 ? 31.267 57.282 107.253 1.00 123.01 77 ARG B C 1
ATOM 3285 O O . ARG B 1 97 ? 30.717 56.867 108.276 1.00 120.87 77 ARG B O 1
ATOM 3293 N N . PRO B 1 98 ? 30.910 58.472 106.702 1.00 116.53 78 PRO B N 1
ATOM 3294 C CA . PRO B 1 98 ? 29.862 59.281 107.344 1.00 112.14 78 PRO B CA 1
ATOM 3295 C C . PRO B 1 98 ? 28.510 58.565 107.420 1.00 111.16 78 PRO B C 1
ATOM 3296 O O . PRO B 1 98 ? 27.811 58.729 108.414 1.00 108.32 78 PRO B O 1
ATOM 3300 N N . HIS B 1 99 ? 28.142 57.774 106.395 1.00 107.63 79 HIS B N 1
ATOM 3301 C CA . HIS B 1 99 ? 26.864 57.061 106.385 1.00 106.44 79 HIS B CA 1
ATOM 3302 C C . HIS B 1 99 ? 26.826 55.935 107.424 1.00 113.18 79 HIS B C 1
ATOM 3303 O O . HIS B 1 99 ? 25.768 55.667 107.997 1.00 112.60 79 HIS B O 1
ATOM 3310 N N . LEU B 1 100 ? 27.966 55.252 107.643 1.00 111.75 80 LEU B N 1
ATOM 3311 C CA . LEU B 1 100 ? 28.041 54.151 108.601 1.00 111.50 80 LEU B CA 1
ATOM 3312 C C . LEU B 1 100 ? 27.986 54.691 110.029 1.00 113.18 80 LEU B C 1
ATOM 3313 O O . LEU B 1 100 ? 27.287 54.121 110.867 1.00 112.54 80 LEU B O 1
ATOM 3318 N N . LEU B 1 101 ? 28.653 55.831 110.283 1.00 107.69 81 LEU B N 1
ATOM 3319 C CA . LEU B 1 101 ? 28.625 56.496 111.581 1.00 105.70 81 LEU B CA 1
ATOM 3320 C C . LEU B 1 101 ? 27.187 56.954 111.885 1.00 105.84 81 LEU B C 1
ATOM 3321 O O . LEU B 1 101 ? 26.731 56.832 113.022 1.00 105.73 81 LEU B O 1
ATOM 3326 N N . TYR B 1 102 ? 26.471 57.422 110.850 1.00 98.89 82 TYR B N 1
ATOM 3327 C CA . TYR B 1 102 ? 25.073 57.836 110.919 1.00 95.34 82 TYR B CA 1
ATOM 3328 C C . TYR B 1 102 ? 24.207 56.640 111.348 1.00 100.09 82 TYR B C 1
ATOM 3329 O O . TYR B 1 102 ? 23.370 56.784 112.243 1.00 99.82 82 TYR B O 1
ATOM 3338 N N . LEU B 1 103 ? 24.436 55.460 110.739 1.00 97.39 83 LEU B N 1
ATOM 3339 C CA . LEU B 1 103 ? 23.693 54.245 111.075 1.00 97.60 83 LEU B CA 1
ATOM 3340 C C . LEU B 1 103 ? 24.048 53.743 112.488 1.00 104.21 83 LEU B C 1
ATOM 3341 O O . LEU B 1 103 ? 23.177 53.229 113.202 1.00 104.32 83 LEU B O 1
ATOM 3346 N N . ALA B 1 104 ? 25.315 53.937 112.903 1.00 102.45 84 ALA B N 1
ATOM 3347 C CA . ALA B 1 104 ? 25.784 53.568 114.241 1.00 103.09 84 ALA B CA 1
ATOM 3348 C C . ALA B 1 104 ? 25.059 54.405 115.296 1.00 104.10 84 ALA B C 1
ATOM 3349 O O . ALA B 1 104 ? 24.562 53.861 116.287 1.00 104.08 84 ALA B O 1
ATOM 3351 N N . GLU B 1 105 ? 24.930 55.717 115.036 1.00 97.93 85 GLU B N 1
ATOM 3352 C CA . GLU B 1 105 ? 24.233 56.636 115.928 1.00 95.20 85 GLU B CA 1
ATOM 3353 C C . GLU B 1 105 ? 22.743 56.288 115.993 1.00 95.91 85 GLU B C 1
ATOM 3354 O O . GLU B 1 105 ? 22.187 56.245 117.088 1.00 94.45 85 GLU B O 1
ATOM 3360 N N . ASN B 1 106 ? 22.123 55.975 114.837 1.00 91.32 86 ASN B N 1
ATOM 3361 C CA . ASN B 1 106 ? 20.722 55.554 114.769 1.00 90.70 86 ASN B CA 1
ATOM 3362 C C . ASN B 1 106 ? 20.485 54.308 115.612 1.00 97.12 86 ASN B C 1
ATOM 3363 O O . ASN B 1 106 ? 19.497 54.253 116.340 1.00 97.42 86 ASN B O 1
ATOM 3368 N N . GLU B 1 107 ? 21.416 53.332 115.552 1.00 95.59 87 GLU B N 1
ATOM 3369 C CA . GLU B 1 107 ? 21.355 52.086 116.322 1.00 97.55 87 GLU B CA 1
ATOM 3370 C C . GLU B 1 107 ? 21.435 52.365 117.828 1.00 100.72 87 GLU B C 1
ATOM 3371 O O . GLU B 1 107 ? 20.617 51.847 118.591 1.00 99.70 87 GLU B O 1
ATOM 3377 N N . ALA B 1 108 ? 22.425 53.186 118.238 1.00 97.79 88 ALA B N 1
ATOM 3378 C CA . ALA B 1 108 ? 22.679 53.555 119.626 1.00 98.63 88 ALA B CA 1
ATOM 3379 C C . ALA B 1 108 ? 21.455 54.233 120.262 1.00 104.05 88 ALA B C 1
ATOM 3380 O O . ALA B 1 108 ? 21.101 53.923 121.412 1.00 106.46 88 ALA B O 1
ATOM 3382 N N . ILE B 1 109 ? 20.798 55.127 119.493 1.00 98.02 89 ILE B N 1
ATOM 3383 C CA . ILE B 1 109 ? 19.598 55.861 119.902 1.00 96.23 89 ILE B CA 1
ATOM 3384 C C . ILE B 1 109 ? 18.452 54.862 120.083 1.00 101.54 89 ILE B C 1
ATOM 3385 O O . ILE B 1 109 ? 17.823 54.830 121.143 1.00 102.11 89 ILE B O 1
ATOM 3390 N N . LEU B 1 110 ? 18.232 54.022 119.057 1.00 98.78 90 LEU B N 1
ATOM 3391 C CA . LEU B 1 110 ? 17.203 52.987 118.991 1.00 100.42 90 LEU B CA 1
ATOM 3392 C C . LEU B 1 110 ? 17.285 52.049 120.186 1.00 108.53 90 LEU B C 1
ATOM 3393 O O . LEU B 1 110 ? 16.252 51.691 120.756 1.00 111.40 90 LEU B O 1
ATOM 3398 N N . ARG B 1 111 ? 18.504 51.685 120.592 1.00 104.81 91 ARG B N 1
ATOM 3399 C CA . ARG B 1 111 ? 18.724 50.786 121.712 1.00 106.49 91 ARG B CA 1
ATOM 3400 C C . ARG B 1 111 ? 18.294 51.429 123.031 1.00 110.54 91 ARG B C 1
ATOM 3401 O O . ARG B 1 111 ? 17.539 50.807 123.788 1.00 111.80 91 ARG B O 1
ATOM 3409 N N . ALA B 1 112 ? 18.748 52.680 123.289 1.00 105.27 92 ALA B N 1
ATOM 3410 C CA . ALA B 1 112 ? 18.450 53.407 124.529 1.00 105.19 92 ALA B CA 1
ATOM 3411 C C . ALA B 1 112 ? 16.949 53.586 124.747 1.00 109.22 92 ALA B C 1
ATOM 3412 O O . ALA B 1 112 ? 16.446 53.260 125.828 1.00 111.00 92 ALA B O 1
ATOM 3414 N N . ALA B 1 113 ? 16.232 54.027 123.701 1.00 103.17 93 ALA B N 1
ATOM 3415 C CA . ALA B 1 113 ? 14.790 54.246 123.750 1.00 103.08 93 ALA B CA 1
ATOM 3416 C C . ALA B 1 113 ? 14.022 52.951 124.018 1.00 108.15 93 ALA B C 1
ATOM 3417 O O . ALA B 1 113 ? 13.225 52.906 124.958 1.00 110.06 93 ALA B O 1
ATOM 3419 N N . HIS B 1 114 ? 14.301 51.894 123.229 1.00 104.07 94 HIS B N 1
ATOM 3420 C CA . HIS B 1 114 ? 13.654 50.589 123.364 1.00 106.11 94 HIS B CA 1
ATOM 3421 C C . HIS B 1 114 ? 13.841 50.018 124.774 1.00 108.49 94 HIS B C 1
ATOM 3422 O O . HIS B 1 114 ? 12.864 49.572 125.385 1.00 109.28 94 HIS B O 1
ATOM 3429 N N . ALA B 1 115 ? 15.077 50.096 125.305 1.00 103.21 95 ALA B N 1
ATOM 3430 C CA . ALA B 1 115 ? 15.410 49.588 126.635 1.00 104.92 95 ALA B CA 1
ATOM 3431 C C . ALA B 1 115 ? 14.759 50.398 127.740 1.00 109.84 95 ALA B C 1
ATOM 3432 O O . ALA B 1 115 ? 14.256 49.803 128.688 1.00 113.73 95 ALA B O 1
ATOM 3434 N N . HIS B 1 116 ? 14.749 51.739 127.629 1.00 103.36 96 HIS B N 1
ATOM 3435 C CA . HIS B 1 116 ? 14.183 52.615 128.664 1.00 102.53 96 HIS B CA 1
ATOM 3436 C C . HIS B 1 116 ? 12.697 52.354 128.943 1.00 109.42 96 HIS B C 1
ATOM 3437 O O . HIS B 1 116 ? 12.299 52.290 130.106 1.00 111.83 96 HIS B O 1
ATOM 3444 N N . TYR B 1 117 ? 11.882 52.263 127.887 1.00 106.10 97 TYR B N 1
ATOM 3445 C CA . TYR B 1 117 ? 10.439 52.087 128.010 1.00 108.77 97 TYR B CA 1
ATOM 3446 C C . TYR B 1 117 ? 10.062 50.637 128.283 1.00 119.09 97 TYR B C 1
ATOM 3447 O O . TYR B 1 117 ? 9.138 50.389 129.064 1.00 121.83 97 TYR B O 1
ATOM 3456 N N . GLY B 1 118 ? 10.788 49.704 127.664 1.00 117.11 98 GLY B N 1
ATOM 3457 C CA . GLY B 1 118 ? 10.571 48.273 127.836 1.00 121.02 98 GLY B CA 1
ATOM 3458 C C . GLY B 1 118 ? 9.224 47.810 127.324 1.00 128.26 98 GLY B C 1
ATOM 3459 O O . GLY B 1 118 ? 8.929 47.945 126.134 1.00 126.86 98 GLY B O 1
ATOM 3460 N N . GLU B 1 119 ? 8.383 47.301 128.235 1.00 128.80 99 GLU B N 1
ATOM 3461 C CA . GLU B 1 119 ? 7.056 46.789 127.899 1.00 131.58 99 GLU B CA 1
ATOM 3462 C C . GLU B 1 119 ? 6.029 47.912 127.722 1.00 133.40 99 GLU B C 1
ATOM 3463 O O . GLU B 1 119 ? 5.170 47.809 126.847 1.00 133.52 99 GLU B O 1
ATOM 3469 N N . ASP B 1 120 ? 6.118 48.977 128.543 1.00 127.82 100 ASP B N 1
ATOM 3470 C CA . ASP B 1 120 ? 5.202 50.118 128.492 1.00 126.16 100 ASP B CA 1
ATOM 3471 C C . ASP B 1 120 ? 5.698 51.159 127.471 1.00 124.40 100 ASP B C 1
ATOM 3472 O O . ASP B 1 120 ? 6.574 51.978 127.773 1.00 121.24 100 ASP B O 1
ATOM 3477 N N . ALA B 1 121 ? 5.128 51.115 126.256 1.00 118.89 101 ALA B N 1
ATOM 3478 C CA . ALA B 1 121 ? 5.480 52.026 125.168 1.00 113.55 101 ALA B CA 1
ATOM 3479 C C . ALA B 1 121 ? 4.885 53.415 125.387 1.00 113.44 101 ALA B C 1
ATOM 3480 O O . ALA B 1 121 ? 3.779 53.534 125.935 1.00 114.74 101 ALA B O 1
ATOM 3482 N N . PRO B 1 122 ? 5.577 54.480 124.910 1.00 104.77 102 PRO B N 1
ATOM 3483 C CA . PRO B 1 122 ? 5.012 55.834 125.044 1.00 102.70 102 PRO B CA 1
ATOM 3484 C C . PRO B 1 122 ? 3.871 56.030 124.050 1.00 105.63 102 PRO B C 1
ATOM 3485 O O . PRO B 1 122 ? 3.675 55.173 123.192 1.00 106.27 102 PRO B O 1
ATOM 3489 N N . ASP B 1 123 ? 3.122 57.137 124.155 1.00 100.57 103 ASP B N 1
ATOM 3490 C CA . ASP B 1 123 ? 1.990 57.401 123.261 1.00 100.37 103 ASP B CA 1
ATOM 3491 C C . ASP B 1 123 ? 2.417 57.895 121.875 1.00 100.27 103 ASP B C 1
ATOM 3492 O O . ASP B 1 123 ? 1.726 57.616 120.894 1.00 101.58 103 ASP B O 1
ATOM 3497 N N . LEU B 1 124 ? 3.545 58.618 121.789 1.00 91.46 104 LEU B N 1
ATOM 3498 C CA . LEU B 1 124 ? 4.014 59.192 120.537 1.00 87.07 104 LEU B CA 1
ATOM 3499 C C . LEU B 1 124 ? 5.529 59.131 120.418 1.00 88.63 104 LEU B C 1
ATOM 3500 O O . LEU B 1 124 ? 6.247 59.227 121.415 1.00 88.31 104 LEU B O 1
ATOM 3505 N N . VAL B 1 125 ? 6.006 58.984 119.183 1.00 83.12 105 VAL B N 1
ATOM 3506 C CA . VAL B 1 125 ? 7.422 58.967 118.859 1.00 80.05 105 VAL B CA 1
ATOM 3507 C C . VAL B 1 125 ? 7.750 60.281 118.163 1.00 80.27 105 VAL B C 1
ATOM 3508 O O . VAL B 1 125 ? 7.406 60.467 117.001 1.00 77.31 105 VAL B O 1
ATOM 3512 N N . LEU B 1 126 ? 8.365 61.209 118.888 1.00 76.54 106 LEU B N 1
ATOM 3513 C CA . LEU B 1 126 ? 8.767 62.495 118.322 1.00 73.39 106 LEU B CA 1
ATOM 3514 C C . LEU B 1 126 ? 10.254 62.387 117.966 1.00 74.16 106 LEU B C 1
ATOM 3515 O O . LEU B 1 126 ? 11.095 62.286 118.857 1.00 73.83 106 LEU B O 1
ATOM 3520 N N . TYR B 1 127 ? 10.575 62.292 116.679 1.00 68.83 107 TYR B N 1
ATOM 3521 C CA . TYR B 1 127 ? 11.969 62.102 116.299 1.00 67.15 107 TYR B CA 1
ATOM 3522 C C . TYR B 1 127 ? 12.500 63.202 115.402 1.00 70.54 107 TYR B C 1
ATOM 3523 O O . TYR B 1 127 ? 11.782 63.704 114.532 1.00 69.15 107 TYR B O 1
ATOM 3532 N N . GLY B 1 128 ? 13.779 63.524 115.594 1.00 67.83 108 GLY B N 1
ATOM 3533 C CA . GLY B 1 128 ? 14.492 64.511 114.788 1.00 67.57 108 GLY B CA 1
ATOM 3534 C C . GLY B 1 128 ? 14.686 64.036 113.361 1.00 74.74 108 GLY B C 1
ATOM 3535 O O . GLY B 1 128 ? 14.659 62.831 113.107 1.00 74.58 108 GLY B O 1
ATOM 3536 N N . GLU B 1 129 ? 14.910 64.968 112.416 1.00 74.21 109 GLU B N 1
ATOM 3537 C CA . GLU B 1 129 ? 15.076 64.645 111.000 1.00 74.66 109 GLU B CA 1
ATOM 3538 C C . GLU B 1 129 ? 16.408 63.963 110.685 1.00 79.69 109 GLU B C 1
ATOM 3539 O O . GLU B 1 129 ? 16.642 63.644 109.519 1.00 81.77 109 GLU B O 1
ATOM 3545 N N . VAL B 1 130 ? 17.240 63.671 111.705 1.00 76.21 110 VAL B N 1
ATOM 3546 C CA . VAL B 1 130 ? 18.489 62.919 111.551 1.00 76.55 110 VAL B CA 1
ATOM 3547 C C . VAL B 1 130 ? 18.236 61.428 111.957 1.00 84.03 110 VAL B C 1
ATOM 3548 O O . VAL B 1 130 ? 18.340 60.567 111.081 1.00 85.50 110 VAL B O 1
ATOM 3552 N N . PRO B 1 131 ? 17.873 61.081 113.222 1.00 80.18 111 PRO B N 1
ATOM 3553 C CA . PRO B 1 131 ? 17.640 59.660 113.546 1.00 80.88 111 PRO B CA 1
ATOM 3554 C C . PRO B 1 131 ? 16.273 59.148 113.041 1.00 84.82 111 PRO B C 1
ATOM 3555 O O . PRO B 1 131 ? 15.420 58.721 113.830 1.00 84.38 111 PRO B O 1
ATOM 3559 N N . ILE B 1 132 ? 16.061 59.186 111.719 1.00 81.25 112 ILE B N 1
ATOM 3560 C CA . ILE B 1 132 ? 14.782 58.780 111.133 1.00 80.94 112 ILE B CA 1
ATOM 3561 C C . ILE B 1 132 ? 14.661 57.250 111.072 1.00 86.57 112 ILE B C 1
ATOM 3562 O O . ILE B 1 132 ? 13.544 56.726 111.075 1.00 86.94 112 ILE B O 1
ATOM 3567 N N . ILE B 1 133 ? 15.795 56.538 111.067 1.00 83.60 113 ILE B N 1
ATOM 3568 C CA . ILE B 1 133 ? 15.763 55.080 111.047 1.00 85.83 113 ILE B CA 1
ATOM 3569 C C . ILE B 1 133 ? 15.324 54.616 112.458 1.00 92.41 113 ILE B C 1
ATOM 3570 O O . ILE B 1 133 ? 14.351 53.871 112.587 1.00 94.05 113 ILE B O 1
ATOM 3575 N N . ALA B 1 134 ? 15.964 55.172 113.500 1.00 88.13 114 ALA B N 1
ATOM 3576 C CA . ALA B 1 134 ? 15.653 54.932 114.906 1.00 88.20 114 ALA B CA 1
ATOM 3577 C C . ALA B 1 134 ? 14.192 55.283 115.235 1.00 92.97 114 ALA B C 1
ATOM 3578 O O . ALA B 1 134 ? 13.505 54.502 115.886 1.00 95.83 114 ALA B O 1
ATOM 3580 N N . GLY B 1 135 ? 13.740 56.438 114.773 1.00 88.36 115 GLY B N 1
ATOM 3581 C CA . GLY B 1 135 ? 12.398 56.940 115.040 1.00 88.77 115 GLY B CA 1
ATOM 3582 C C . GLY B 1 135 ? 11.296 56.077 114.471 1.00 93.51 115 GLY B C 1
ATOM 3583 O O . GLY B 1 135 ? 10.332 55.748 115.168 1.00 94.14 115 GLY B O 1
ATOM 3584 N N . GLN B 1 136 ? 11.447 55.709 113.194 1.00 90.00 116 GLN B N 1
ATOM 3585 C CA . GLN B 1 136 ? 10.485 54.885 112.470 1.00 91.31 116 GLN B CA 1
ATOM 3586 C C . GLN B 1 136 ? 10.499 53.440 112.961 1.00 95.41 116 GLN B C 1
ATOM 3587 O O . GLN B 1 136 ? 9.430 52.832 113.043 1.00 95.86 116 GLN B O 1
ATOM 3593 N N . ALA B 1 137 ? 11.687 52.905 113.317 1.00 91.46 117 ALA B N 1
ATOM 3594 C CA . ALA B 1 137 ? 11.808 51.547 113.849 1.00 94.14 117 ALA B CA 1
ATOM 3595 C C . ALA B 1 137 ? 11.051 51.420 115.173 1.00 99.47 117 ALA B C 1
ATOM 3596 O O . ALA B 1 137 ? 10.304 50.455 115.367 1.00 101.12 117 ALA B O 1
ATOM 3598 N N . LEU B 1 138 ? 11.216 52.426 116.057 1.00 94.54 118 LEU B N 1
ATOM 3599 C CA . LEU B 1 138 ? 10.557 52.491 117.361 1.00 95.29 118 LEU B CA 1
ATOM 3600 C C . LEU B 1 138 ? 9.043 52.541 117.204 1.00 101.36 118 LEU B C 1
ATOM 3601 O O . LEU B 1 138 ? 8.337 51.759 117.840 1.00 103.65 118 LEU B O 1
ATOM 3606 N N . ALA B 1 139 ? 8.552 53.440 116.334 1.00 97.07 119 ALA B N 1
ATOM 3607 C CA . ALA B 1 139 ? 7.131 53.614 116.045 1.00 98.75 119 ALA B CA 1
ATOM 3608 C C . ALA B 1 139 ? 6.508 52.296 115.579 1.00 105.92 119 ALA B C 1
ATOM 3609 O O . ALA B 1 139 ? 5.434 51.939 116.052 1.00 108.10 119 ALA B O 1
ATOM 3611 N N . ALA B 1 140 ? 7.214 51.560 114.694 1.00 102.48 120 ALA B N 1
ATOM 3612 C CA . ALA B 1 140 ? 6.791 50.272 114.136 1.00 105.13 120 ALA B CA 1
ATOM 3613 C C . ALA B 1 140 ? 6.794 49.162 115.196 1.00 111.76 120 ALA B C 1
ATOM 3614 O O . ALA B 1 140 ? 5.832 48.383 115.270 1.00 115.00 120 ALA B O 1
ATOM 3616 N N . VAL B 1 141 ? 7.870 49.094 116.015 1.00 105.69 121 VAL B N 1
ATOM 3617 C CA . VAL B 1 141 ? 8.015 48.116 117.098 1.00 106.81 121 VAL B CA 1
ATOM 3618 C C . VAL B 1 141 ? 6.883 48.337 118.134 1.00 111.84 121 VAL B C 1
ATOM 3619 O O . VAL B 1 141 ? 6.089 47.430 118.379 1.00 115.05 121 VAL B O 1
ATOM 3623 N N . TRP B 1 142 ? 6.782 49.558 118.679 1.00 106.59 122 TRP B N 1
ATOM 3624 C CA . TRP B 1 142 ? 5.788 49.946 119.678 1.00 108.47 122 TRP B CA 1
ATOM 3625 C C . TRP B 1 142 ? 4.356 50.037 119.114 1.00 111.35 122 TRP B C 1
ATOM 3626 O O . TRP B 1 142 ? 3.407 50.095 119.901 1.00 113.34 122 TRP B O 1
ATOM 3637 N N . LYS B 1 143 ? 4.203 50.024 117.766 1.00 105.42 123 LYS B N 1
ATOM 3638 C CA . LYS B 1 143 ? 2.945 50.211 117.026 1.00 107.11 123 LYS B CA 1
ATOM 3639 C C . LYS B 1 143 ? 2.302 51.527 117.497 1.00 110.32 123 LYS B C 1
ATOM 3640 O O . LYS B 1 143 ? 1.208 51.532 118.073 1.00 113.75 123 LYS B O 1
ATOM 3646 N N . ARG B 1 144 ? 3.050 52.642 117.317 1.00 101.62 124 ARG B N 1
ATOM 3647 C CA . ARG B 1 144 ? 2.674 53.963 117.811 1.00 99.67 124 ARG B CA 1
ATOM 3648 C C . ARG B 1 144 ? 2.777 55.061 116.751 1.00 101.23 124 ARG B C 1
ATOM 3649 O O . ARG B 1 144 ? 3.691 55.010 115.913 1.00 98.95 124 ARG B O 1
ATOM 3657 N N . PRO B 1 145 ? 1.915 56.119 116.828 1.00 96.84 125 PRO B N 1
ATOM 3658 C CA . PRO B 1 145 ? 2.047 57.236 115.878 1.00 93.84 125 PRO B CA 1
ATOM 3659 C C . PRO B 1 145 ? 3.378 57.955 116.059 1.00 94.59 125 PRO B C 1
ATOM 3660 O O . PRO B 1 145 ? 3.920 57.988 117.158 1.00 93.82 125 PRO B O 1
ATOM 3664 N N . ALA B 1 146 ? 3.935 58.463 114.977 1.00 89.63 126 ALA B N 1
ATOM 3665 C CA . ALA B 1 146 ? 5.202 59.172 115.053 1.00 86.04 126 ALA B CA 1
ATOM 3666 C C . ALA B 1 146 ? 5.088 60.550 114.401 1.00 87.90 126 ALA B C 1
ATOM 3667 O O . ALA B 1 146 ? 4.132 60.818 113.676 1.00 87.53 126 ALA B O 1
ATOM 3669 N N . CYS B 1 147 ? 6.018 61.448 114.750 1.00 83.10 127 CYS B N 1
ATOM 3670 C CA . CYS B 1 147 ? 6.094 62.806 114.242 1.00 81.40 127 CYS B CA 1
ATOM 3671 C C . CYS B 1 147 ? 7.551 63.183 114.108 1.00 83.35 127 CYS B C 1
ATOM 3672 O O . CYS B 1 147 ? 8.346 62.916 115.005 1.00 82.12 127 CYS B O 1
ATOM 3675 N N . ARG B 1 148 ? 7.915 63.733 112.958 1.00 81.37 128 ARG B N 1
ATOM 3676 C CA . ARG B 1 148 ? 9.280 64.156 112.685 1.00 80.08 128 ARG B CA 1
ATOM 3677 C C . ARG B 1 148 ? 9.434 65.645 113.033 1.00 85.14 128 ARG B C 1
ATOM 3678 O O . ARG B 1 148 ? 8.488 66.406 112.831 1.00 84.86 128 ARG B O 1
ATOM 3686 N N . ILE B 1 149 ? 10.607 66.052 113.573 1.00 80.88 129 ILE B N 1
ATOM 3687 C CA . ILE B 1 149 ? 10.887 67.462 113.826 1.00 79.62 129 ILE B CA 1
ATOM 3688 C C . ILE B 1 149 ? 11.995 67.904 112.870 1.00 84.38 129 ILE B C 1
ATOM 3689 O O . ILE B 1 149 ? 13.105 67.365 112.899 1.00 84.14 129 ILE B O 1
ATOM 3694 N N . ASN B 1 150 ? 11.655 68.842 111.978 1.00 80.65 130 ASN B N 1
ATOM 3695 C CA . ASN B 1 150 ? 12.559 69.440 111.003 1.00 78.64 130 ASN B CA 1
ATOM 3696 C C . ASN B 1 150 ? 12.921 70.835 111.514 1.00 81.56 130 ASN B C 1
ATOM 3697 O O . ASN B 1 150 ? 12.083 71.738 111.441 1.00 81.01 130 ASN B O 1
ATOM 3702 N N . PRO B 1 151 ? 14.122 71.028 112.111 1.00 76.50 131 PRO B N 1
ATOM 3703 C CA . PRO B 1 151 ? 14.482 72.364 112.606 1.00 75.41 131 PRO B CA 1
ATOM 3704 C C . PRO B 1 151 ? 14.621 73.364 111.458 1.00 79.99 131 PRO B C 1
ATOM 3705 O O . PRO B 1 151 ? 14.285 74.535 111.625 1.00 83.05 131 PRO B O 1
ATOM 3709 N N . GLY B 1 152 ? 15.071 72.878 110.302 1.00 74.18 132 GLY B N 1
ATOM 3710 C CA . GLY B 1 152 ? 15.226 73.634 109.065 1.00 74.05 132 GLY B CA 1
ATOM 3711 C C . GLY B 1 152 ? 14.227 73.224 107.996 1.00 75.46 132 GLY B C 1
ATOM 3712 O O . GLY B 1 152 ? 13.055 73.005 108.312 1.00 74.63 132 GLY B O 1
ATOM 3713 N N . PHE B 1 153 ? 14.673 73.138 106.723 1.00 70.87 133 PHE B N 1
ATOM 3714 C CA . PHE B 1 153 ? 13.802 72.806 105.586 1.00 72.02 133 PHE B CA 1
ATOM 3715 C C . PHE B 1 153 ? 13.200 71.385 105.642 1.00 74.86 133 PHE B C 1
ATOM 3716 O O . PHE B 1 153 ? 13.900 70.417 105.951 1.00 73.02 133 PHE B O 1
ATOM 3724 N N . ALA B 1 154 ? 11.919 71.269 105.234 1.00 71.39 134 ALA B N 1
ATOM 3725 C CA . ALA B 1 154 ? 11.192 70.007 105.153 1.00 70.51 134 ALA B CA 1
ATOM 3726 C C . ALA B 1 154 ? 11.379 69.402 103.751 1.00 73.95 134 ALA B C 1
ATOM 3727 O O . ALA B 1 154 ? 11.595 70.133 102.777 1.00 72.02 134 ALA B O 1
ATOM 3729 N N . SER B 1 155 ? 11.354 68.064 103.673 1.00 70.31 135 SER B N 1
ATOM 3730 C CA . SER B 1 155 ? 11.526 67.317 102.435 1.00 70.89 135 SER B CA 1
ATOM 3731 C C . SER B 1 155 ? 10.254 66.565 102.066 1.00 79.11 135 SER B C 1
ATOM 3732 O O . SER B 1 155 ? 9.575 66.011 102.936 1.00 80.22 135 SER B O 1
ATOM 3735 N N . ASN B 1 156 ? 9.957 66.499 100.765 1.00 77.66 136 ASN B N 1
ATOM 3736 C CA . ASN B 1 156 ? 8.845 65.718 100.244 1.00 78.96 136 ASN B CA 1
ATOM 3737 C C . ASN B 1 156 ? 9.283 65.116 98.927 1.00 86.47 136 ASN B C 1
ATOM 3738 O O . ASN B 1 156 ? 10.479 65.092 98.649 1.00 86.82 136 ASN B O 1
ATOM 3743 N N . HIS B 1 157 ? 8.360 64.574 98.146 1.00 85.96 137 HIS B N 1
ATOM 3744 C CA . HIS B 1 157 ? 8.762 63.963 96.897 1.00 88.26 137 HIS B CA 1
ATOM 3745 C C . HIS B 1 157 ? 9.052 65.005 95.782 1.00 93.91 137 HIS B C 1
ATOM 3746 O O . HIS B 1 157 ? 9.687 64.626 94.806 1.00 94.84 137 HIS B O 1
ATOM 3753 N N . VAL B 1 158 ? 8.730 66.319 95.986 1.00 90.93 138 VAL B N 1
ATOM 3754 C CA . VAL B 1 158 ? 9.000 67.404 95.032 1.00 92.33 138 VAL B CA 1
ATOM 3755 C C . VAL B 1 158 ? 10.405 67.957 95.331 1.00 96.94 138 VAL B C 1
ATOM 3756 O O . VAL B 1 158 ? 11.272 67.840 94.460 1.00 98.03 138 VAL B O 1
ATOM 3760 N N . TYR B 1 159 ? 10.627 68.513 96.567 1.00 91.60 139 TYR B N 1
ATOM 3761 C CA . TYR B 1 159 ? 11.921 69.019 97.053 1.00 89.52 139 TYR B CA 1
ATOM 3762 C C . TYR B 1 159 ? 12.397 68.161 98.243 1.00 89.16 139 TYR B C 1
ATOM 3763 O O . TYR B 1 159 ? 11.633 67.940 99.187 1.00 87.91 139 TYR B O 1
ATOM 3772 N N . SER B 1 160 ? 13.670 67.710 98.189 1.00 83.87 140 SER B N 1
ATOM 3773 C CA . SER B 1 160 ? 14.329 66.950 99.255 1.00 81.63 140 SER B CA 1
ATOM 3774 C C . SER B 1 160 ? 15.631 67.647 99.735 1.00 86.35 140 SER B C 1
ATOM 3775 O O . SER B 1 160 ? 16.617 67.669 98.995 1.00 86.70 140 SER B O 1
ATOM 3778 N N . TYR B 1 161 ? 15.645 68.190 100.981 1.00 82.86 141 TYR B N 1
ATOM 3779 C CA . TYR B 1 161 ? 16.858 68.791 101.555 1.00 82.44 141 TYR B CA 1
ATOM 3780 C C . TYR B 1 161 ? 17.926 67.677 101.765 1.00 86.46 141 TYR B C 1
ATOM 3781 O O . TYR B 1 161 ? 19.094 67.869 101.389 1.00 86.52 141 TYR B O 1
ATOM 3790 N N . SER B 1 162 ? 17.486 66.505 102.279 1.00 82.00 142 SER B N 1
ATOM 3791 C CA . SER B 1 162 ? 18.327 65.326 102.508 1.00 83.85 142 SER B CA 1
ATOM 3792 C C . SER B 1 162 ? 19.177 65.006 101.281 1.00 93.73 142 SER B C 1
ATOM 3793 O O . SER B 1 162 ? 20.412 65.080 101.336 1.00 95.16 142 SER B O 1
ATOM 3796 N N . ARG B 1 163 ? 18.490 64.752 100.147 1.00 91.98 143 ARG B N 1
ATOM 3797 C CA . ARG B 1 163 ? 19.086 64.388 98.879 1.00 94.08 143 ARG B CA 1
ATOM 3798 C C . ARG B 1 163 ? 19.960 65.490 98.304 1.00 101.46 143 ARG B C 1
ATOM 3799 O O . ARG B 1 163 ? 20.872 65.183 97.537 1.00 104.61 143 ARG B O 1
ATOM 3807 N N . GLU B 1 164 ? 19.722 66.754 98.665 1.00 97.87 144 GLU B N 1
ATOM 3808 C CA . GLU B 1 164 ? 20.556 67.819 98.114 1.00 99.98 144 GLU B CA 1
ATOM 3809 C C . GLU B 1 164 ? 21.985 67.780 98.655 1.00 108.59 144 GLU B C 1
ATOM 3810 O O . GLU B 1 164 ? 22.934 67.937 97.877 1.00 109.88 144 GLU B O 1
ATOM 3816 N N . MET B 1 165 ? 22.135 67.584 99.979 1.00 106.50 145 MET B N 1
ATOM 3817 C CA . MET B 1 165 ? 23.450 67.545 100.602 1.00 108.50 145 MET B CA 1
ATOM 3818 C C . MET B 1 165 ? 24.255 66.363 100.097 1.00 115.15 145 MET B C 1
ATOM 3819 O O . MET B 1 165 ? 25.378 66.567 99.624 1.00 117.34 145 MET B O 1
ATOM 3824 N N . ILE B 1 166 ? 23.647 65.155 100.085 1.00 111.08 146 ILE B N 1
ATOM 3825 C CA . ILE B 1 166 ? 24.283 63.938 99.560 1.00 112.91 146 ILE B CA 1
ATOM 3826 C C . ILE B 1 166 ? 24.868 64.204 98.144 1.00 121.30 146 ILE B C 1
ATOM 3827 O O . ILE B 1 166 ? 26.032 63.891 97.896 1.00 122.61 146 ILE B O 1
ATOM 3832 N N . GLU B 1 167 ? 24.090 64.853 97.264 1.00 120.51 147 GLU B N 1
ATOM 3833 C CA . GLU B 1 167 ? 24.491 65.154 95.879 1.00 124.98 147 GLU B CA 1
ATOM 3834 C C . GLU B 1 167 ? 25.475 66.359 95.757 1.00 131.10 147 GLU B C 1
ATOM 3835 O O . GLU B 1 167 ? 26.040 66.573 94.677 1.00 132.68 147 GLU B O 1
ATOM 3841 N N . GLU B 1 168 ? 25.693 67.116 96.860 1.00 127.10 148 GLU B N 1
ATOM 3842 C CA . GLU B 1 168 ? 26.637 68.240 96.893 1.00 128.48 148 GLU B CA 1
ATOM 3843 C C . GLU B 1 168 ? 28.018 67.751 97.347 1.00 135.36 148 GLU B C 1
ATOM 3844 O O . GLU B 1 168 ? 29.034 68.146 96.768 1.00 137.21 148 GLU B O 1
ATOM 3850 N N . THR B 1 169 ? 28.042 66.857 98.362 1.00 132.00 149 THR B N 1
ATOM 3851 C CA . THR B 1 169 ? 29.250 66.243 98.926 1.00 134.19 149 THR B CA 1
ATOM 3852 C C . THR B 1 169 ? 29.982 65.329 97.913 1.00 143.02 149 THR B C 1
ATOM 3853 O O . THR B 1 169 ? 31.127 64.937 98.159 1.00 145.00 149 THR B O 1
ATOM 3857 N N . GLY B 1 170 ? 29.318 65.012 96.799 1.00 140.77 150 GLY B N 1
ATOM 3858 C CA . GLY B 1 170 ? 29.847 64.161 95.736 1.00 144.12 150 GLY B CA 1
ATOM 3859 C C . GLY B 1 170 ? 28.940 63.026 95.288 1.00 147.64 150 GLY B C 1
ATOM 3860 O O . GLY B 1 170 ? 29.295 62.278 94.372 1.00 149.67 150 GLY B O 1
ATOM 3861 N N . GLY B 1 171 ? 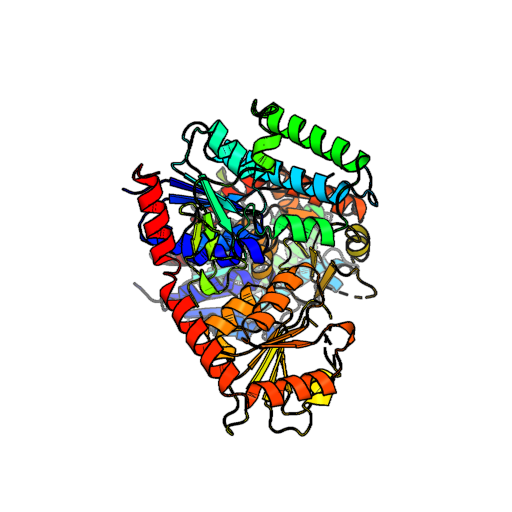27.779 62.892 95.933 1.00 141.42 151 GLY B N 1
ATOM 3862 C CA . GLY B 1 171 ? 26.820 61.832 95.638 1.00 140.63 151 GLY B CA 1
ATOM 3863 C C . GLY B 1 171 ? 27.277 60.482 96.156 1.00 145.71 151 GLY B C 1
ATOM 3864 O O . GLY B 1 171 ? 28.315 60.394 96.821 1.00 146.09 151 GLY B O 1
ATOM 3865 N N . VAL B 1 172 ? 26.512 59.413 95.861 1.00 142.52 152 VAL B N 1
ATOM 3866 C CA . VAL B 1 172 ? 26.879 58.062 96.311 1.00 143.05 152 VAL B CA 1
ATOM 3867 C C . VAL B 1 172 ? 26.981 57.084 95.116 1.00 149.25 152 VAL B C 1
ATOM 3868 O O . VAL B 1 172 ? 26.038 56.945 94.333 1.00 148.68 152 VAL B O 1
ATOM 3872 N N . ASP B 1 173 ? 28.151 56.437 94.975 1.00 148.23 153 ASP B N 1
ATOM 3873 C CA . ASP B 1 173 ? 28.433 55.458 93.919 1.00 151.16 153 ASP B CA 1
ATOM 3874 C C . ASP B 1 173 ? 27.766 54.113 94.237 1.00 153.50 153 ASP B C 1
ATOM 3875 O O . ASP B 1 173 ? 27.397 53.885 95.388 1.00 150.42 153 ASP B O 1
ATOM 3880 N N . GLU B 1 174 ? 27.638 53.217 93.230 1.00 151.89 154 GLU B N 1
ATOM 3881 C CA . GLU B 1 174 ? 27.017 51.891 93.386 1.00 151.06 154 GLU B CA 1
ATOM 3882 C C . GLU B 1 174 ? 27.678 51.060 94.496 1.00 153.06 154 GLU B C 1
ATOM 3883 O O . GLU B 1 174 ? 26.978 50.308 95.174 1.00 151.38 154 GLU B O 1
ATOM 3889 N N . ARG B 1 175 ? 29.006 51.225 94.700 1.00 149.92 155 ARG B N 1
ATOM 3890 C CA . ARG B 1 175 ? 29.767 50.529 95.738 1.00 149.54 155 ARG B CA 1
ATOM 3891 C C . ARG B 1 175 ? 29.288 50.962 97.132 1.00 149.12 155 ARG B C 1
ATOM 3892 O O . ARG B 1 175 ? 28.877 50.109 97.918 1.00 148.52 155 ARG B O 1
ATOM 3900 N N . THR B 1 176 ? 29.318 52.284 97.422 1.00 142.00 156 THR B N 1
ATOM 3901 C CA . THR B 1 176 ? 28.894 52.878 98.693 1.00 136.97 156 THR B CA 1
ATOM 3902 C C . THR B 1 176 ? 27.388 52.661 98.881 1.00 136.25 156 THR B C 1
ATOM 3903 O O . THR B 1 176 ? 26.968 52.220 99.951 1.00 133.74 156 THR B O 1
ATOM 3907 N N . ARG B 1 177 ? 26.593 52.895 97.818 1.00 132.74 157 ARG B N 1
ATOM 3908 C CA . ARG B 1 177 ? 25.134 52.733 97.812 1.00 130.75 157 ARG B CA 1
ATOM 3909 C C . ARG B 1 177 ? 24.721 51.258 97.958 1.00 136.67 157 ARG B C 1
ATOM 3910 O O . ARG B 1 177 ? 23.530 50.951 97.937 1.00 135.42 157 ARG B O 1
ATOM 3918 N N . GLY B 1 178 ? 25.710 50.376 98.108 1.00 135.73 158 GLY B N 1
ATOM 3919 C CA . GLY B 1 178 ? 25.532 48.946 98.333 1.00 136.32 158 GLY B CA 1
ATOM 3920 C C . GLY B 1 178 ? 25.863 48.596 99.768 1.00 138.33 158 GLY B C 1
ATOM 3921 O O . GLY B 1 178 ? 25.084 47.908 100.433 1.00 137.99 158 GLY B O 1
ATOM 3922 N N . VAL B 1 179 ? 27.016 49.105 100.261 1.00 133.57 159 VAL B N 1
ATOM 3923 C CA . VAL B 1 179 ? 27.528 48.947 101.631 1.00 132.33 159 VAL B CA 1
ATOM 3924 C C . VAL B 1 179 ? 26.487 49.477 102.635 1.00 133.49 159 VAL B C 1
ATOM 3925 O O . VAL B 1 179 ? 26.110 48.770 103.569 1.00 133.71 159 VAL B O 1
ATOM 3929 N N . VAL B 1 180 ? 26.022 50.716 102.417 1.00 144.71 160 VAL B N 1
ATOM 3930 C CA . VAL B 1 180 ? 25.073 51.428 103.270 1.00 140.17 160 VAL B CA 1
ATOM 3931 C C . VAL B 1 180 ? 23.676 50.775 103.209 1.00 141.54 160 VAL B C 1
ATOM 3932 O O . VAL B 1 180 ? 23.042 50.633 104.254 1.00 139.88 160 VAL B O 1
ATOM 3936 N N . ASP B 1 181 ? 23.215 50.358 102.008 1.00 138.21 161 ASP B N 1
ATOM 3937 C CA . ASP B 1 181 ? 21.894 49.745 101.819 1.00 137.40 161 ASP B CA 1
ATOM 3938 C C . ASP B 1 181 ? 21.771 48.427 102.569 1.00 142.55 161 ASP B C 1
ATOM 3939 O O . ASP B 1 181 ? 20.701 48.111 103.097 1.00 140.75 161 ASP B O 1
ATOM 3944 N N . ALA B 1 182 ? 22.872 47.666 102.620 1.00 142.00 162 ALA B N 1
ATOM 3945 C CA . ALA B 1 182 ? 22.933 46.375 103.290 1.00 143.52 162 ALA B CA 1
ATOM 3946 C C . ALA B 1 182 ? 22.987 46.551 104.804 1.00 145.72 162 ALA B C 1
ATOM 3947 O O . ALA B 1 182 ? 22.208 45.913 105.510 1.00 144.76 162 ALA B O 1
ATOM 3949 N N . ARG B 1 183 ? 23.876 47.450 105.299 1.00 141.82 163 ARG B N 1
ATOM 3950 C CA . ARG B 1 183 ? 24.046 47.758 106.727 1.00 140.71 163 ARG B CA 1
ATOM 3951 C C . ARG B 1 183 ? 22.732 48.290 107.339 1.00 141.51 163 ARG B C 1
ATOM 3952 O O . ARG B 1 183 ? 22.442 48.007 108.506 1.00 140.21 163 ARG B O 1
ATOM 3960 N N . LEU B 1 184 ? 21.924 49.007 106.533 1.00 136.73 164 LEU B N 1
ATOM 3961 C CA . LEU B 1 184 ? 20.619 49.527 106.948 1.00 134.22 164 LEU B CA 1
ATOM 3962 C C . LEU B 1 184 ? 19.630 48.364 107.118 1.00 139.19 164 LEU B C 1
ATOM 3963 O O . LEU B 1 184 ? 18.971 48.274 108.155 1.00 137.58 164 LEU B O 1
ATOM 3968 N N . ALA B 1 185 ? 19.514 47.500 106.085 1.00 138.36 165 ALA B N 1
ATOM 3969 C CA . ALA B 1 185 ? 18.628 46.330 106.060 1.00 139.37 165 ALA B CA 1
ATOM 3970 C C . ALA B 1 185 ? 19.014 45.293 107.131 1.00 144.18 165 ALA B C 1
ATOM 3971 O O . ALA B 1 185 ? 18.136 44.579 107.621 1.00 143.84 165 ALA B O 1
ATOM 3973 N N . ASP B 1 186 ? 20.317 45.232 107.504 1.00 141.83 166 ASP B N 1
ATOM 3974 C CA . ASP B 1 186 ? 20.851 44.357 108.556 1.00 143.83 166 ASP B CA 1
ATOM 3975 C C . ASP B 1 186 ? 20.393 44.853 109.934 1.00 145.48 166 ASP B C 1
ATOM 3976 O O . ASP B 1 186 ? 20.017 44.046 110.793 1.00 146.56 166 ASP B O 1
ATOM 3981 N N . LEU B 1 187 ? 20.452 46.187 110.137 1.00 138.30 167 LEU B N 1
ATOM 3982 C CA . LEU B 1 187 ? 20.057 46.884 111.362 1.00 135.13 167 LEU B CA 1
ATOM 3983 C C . LEU B 1 187 ? 18.555 46.721 111.627 1.00 135.13 167 LEU B C 1
ATOM 3984 O O . LEU B 1 187 ? 18.158 46.327 112.730 1.00 134.16 167 LEU B O 1
ATOM 3989 N N . LEU B 1 188 ? 17.733 46.997 110.589 1.00 129.42 168 LEU B N 1
ATOM 3990 C CA . LEU B 1 188 ? 16.271 46.902 110.604 1.00 127.53 168 LEU B CA 1
ATOM 3991 C C . LEU B 1 188 ? 15.809 45.498 110.929 1.00 132.05 168 LEU B C 1
ATOM 3992 O O . LEU B 1 188 ? 14.857 45.332 111.694 1.00 131.13 168 LEU B O 1
ATOM 3997 N N . ALA B 1 189 ? 16.518 44.493 110.384 1.00 130.25 169 ALA B N 1
ATOM 3998 C CA . ALA B 1 189 ? 16.259 43.077 110.610 1.00 132.39 169 ALA B CA 1
ATOM 3999 C C . ALA B 1 189 ? 16.337 42.697 112.103 1.00 135.66 169 ALA B C 1
ATOM 4000 O O . ALA B 1 189 ? 15.502 41.917 112.553 1.00 136.80 169 ALA B O 1
ATOM 4002 N N . GLY B 1 190 ? 17.285 43.279 112.856 1.00 129.91 170 GLY B N 1
ATOM 4003 C CA . GLY B 1 190 ? 17.458 43.019 114.288 1.00 130.04 170 GLY B CA 1
ATOM 4004 C C . GLY B 1 190 ? 16.243 43.332 115.148 1.00 130.18 170 GLY B C 1
ATOM 4005 O O . GLY B 1 190 ? 16.244 43.089 116.358 1.00 130.24 170 GLY B O 1
ATOM 4006 N N . TYR B 1 191 ? 15.209 43.895 114.512 1.00 123.60 171 TYR B N 1
ATOM 4007 C CA . TYR B 1 191 ? 13.926 44.290 115.090 1.00 120.86 171 TYR B CA 1
ATOM 4008 C C . TYR B 1 191 ? 12.787 43.695 114.230 1.00 127.86 171 TYR B C 1
ATOM 4009 O O . TYR B 1 191 ? 11.609 43.943 114.502 1.00 128.18 171 TYR B O 1
ATOM 4018 N N . GLY B 1 192 ? 13.164 42.884 113.233 1.00 125.01 172 GLY B N 1
ATOM 4019 C CA . GLY B 1 192 ? 12.251 42.243 112.294 1.00 125.60 172 GLY B CA 1
ATOM 4020 C C . GLY B 1 192 ? 11.615 43.223 111.334 1.00 128.38 172 GLY B C 1
ATOM 4021 O O . GLY B 1 192 ? 10.392 43.220 111.175 1.00 126.42 172 GLY B O 1
ATOM 4022 N N . LEU B 1 193 ? 12.431 44.082 110.697 1.00 126.80 173 LEU B N 1
ATOM 4023 C CA . LEU B 1 193 ? 11.929 45.127 109.789 1.00 125.77 173 LEU B CA 1
ATOM 4024 C C . LEU B 1 193 ? 12.778 45.288 108.509 1.00 131.97 173 LEU B C 1
ATOM 4025 O O . LEU B 1 193 ? 12.693 46.333 107.849 1.00 129.69 173 LEU B O 1
ATOM 4030 N N . ARG B 1 194 ? 13.542 44.229 108.131 1.00 131.17 174 ARG B N 1
ATOM 4031 C CA . ARG B 1 194 ? 14.373 44.199 106.920 1.00 131.45 174 ARG B CA 1
ATOM 4032 C C . ARG B 1 194 ? 13.570 44.622 105.674 1.00 134.17 174 ARG B C 1
ATOM 4033 O O . ARG B 1 194 ? 14.081 45.381 104.846 1.00 132.59 174 ARG B O 1
ATOM 4041 N N . ASP B 1 195 ? 12.306 44.148 105.577 1.00 131.69 175 ASP B N 1
ATOM 4042 C CA . ASP B 1 195 ? 11.361 44.376 104.476 1.00 131.89 175 ASP B CA 1
ATOM 4043 C C . ASP B 1 195 ? 10.969 45.854 104.264 1.00 134.96 175 ASP B C 1
ATOM 4044 O O . ASP B 1 195 ? 10.442 46.187 103.197 1.00 135.00 175 ASP B O 1
ATOM 4049 N N . ARG B 1 196 ? 11.181 46.718 105.281 1.00 130.08 176 ARG B N 1
ATOM 4050 C CA . ARG B 1 196 ? 10.845 48.144 105.216 1.00 127.24 176 ARG B CA 1
ATOM 4051 C C . ARG B 1 196 ? 12.118 49.011 105.156 1.00 131.53 176 ARG B C 1
ATOM 4052 O O . ARG B 1 196 ? 12.131 50.118 105.691 1.00 128.87 176 ARG B O 1
ATOM 4060 N N . ALA B 1 197 ? 13.168 48.519 104.459 1.00 131.29 177 ALA B N 1
ATOM 4061 C CA . ALA B 1 197 ? 14.463 49.192 104.307 1.00 130.89 177 ALA B CA 1
ATOM 4062 C C . ALA B 1 197 ? 14.327 50.494 103.526 1.00 133.50 177 ALA B C 1
ATOM 4063 O O . ALA B 1 197 ? 14.510 51.576 104.089 1.00 130.92 177 ALA B O 1
ATOM 4065 N N . GLY B 1 198 ? 13.963 50.379 102.256 1.00 131.44 178 GLY B N 1
ATOM 4066 C CA . GLY B 1 198 ? 13.767 51.528 101.382 1.00 130.12 178 GLY B CA 1
ATOM 4067 C C . GLY B 1 198 ? 12.513 52.307 101.717 1.00 130.73 178 GLY B C 1
ATOM 4068 O O . GLY B 1 198 ? 12.356 53.443 101.267 1.00 129.63 178 GLY B O 1
ATOM 4069 N N . GLU B 1 199 ? 11.605 51.694 102.500 1.00 125.75 179 GLU B N 1
ATOM 4070 C CA . GLU B 1 199 ? 10.370 52.327 102.939 1.00 123.54 179 GLU B CA 1
ATOM 4071 C C . GLU B 1 199 ? 10.705 53.470 103.884 1.00 122.55 179 GLU B C 1
ATOM 4072 O O . GLU B 1 199 ? 10.334 54.611 103.616 1.00 120.75 179 GLU B O 1
ATOM 4078 N N . PHE B 1 200 ? 11.465 53.176 104.945 1.00 116.44 180 PHE B N 1
ATOM 4079 C CA . PHE B 1 200 ? 11.844 54.177 105.939 1.00 113.34 180 PHE B CA 1
ATOM 4080 C C . PHE B 1 200 ? 12.732 55.276 105.338 1.00 117.01 180 PHE B C 1
ATOM 4081 O O . PHE B 1 200 ? 12.518 56.459 105.627 1.00 115.79 180 PHE B O 1
ATOM 4089 N N . ALA B 1 201 ? 13.688 54.889 104.473 1.00 114.01 181 ALA B N 1
ATOM 4090 C CA . ALA B 1 201 ? 14.643 55.799 103.833 1.00 113.09 181 ALA B CA 1
ATOM 4091 C C . ALA B 1 201 ? 13.994 56.806 102.874 1.00 114.67 181 ALA B C 1
ATOM 4092 O O . ALA B 1 201 ? 14.541 57.888 102.676 1.00 112.11 181 ALA B O 1
ATOM 4094 N N . GLU B 1 202 ? 12.840 56.450 102.282 1.00 111.92 182 GLU B N 1
ATOM 4095 C CA . GLU B 1 202 ? 12.155 57.260 101.272 1.00 111.44 182 GLU B CA 1
ATOM 4096 C C . GLU B 1 202 ? 10.855 57.935 101.754 1.00 110.83 182 GLU B C 1
ATOM 4097 O O . GLU B 1 202 ? 10.533 59.010 101.255 1.00 109.27 182 GLU B O 1
ATOM 4103 N N . ARG B 1 203 ? 10.081 57.287 102.647 1.00 106.19 183 ARG B N 1
ATOM 4104 C CA . ARG B 1 203 ? 8.758 57.761 103.056 1.00 104.92 183 ARG B CA 1
ATOM 4105 C C . ARG B 1 203 ? 8.734 59.079 103.866 1.00 104.59 183 ARG B C 1
ATOM 4106 O O . ARG B 1 203 ? 9.690 59.462 104.560 1.00 102.10 183 ARG B O 1
ATOM 4114 N N . VAL B 1 204 ? 7.569 59.733 103.768 1.00 98.60 184 VAL B N 1
ATOM 4115 C CA . VAL B 1 204 ? 7.206 60.975 104.419 1.00 95.32 184 VAL B CA 1
ATOM 4116 C C . VAL B 1 204 ? 6.376 60.631 105.653 1.00 96.19 184 VAL B C 1
ATOM 4117 O O . VAL B 1 204 ? 5.409 59.866 105.549 1.00 96.10 184 VAL B O 1
ATOM 4121 N N . GLU B 1 205 ? 6.752 61.204 106.822 1.00 90.18 185 GLU B N 1
ATOM 4122 C CA . GLU B 1 205 ? 6.049 60.969 108.077 1.00 88.86 185 GLU B CA 1
ATOM 4123 C C . GLU B 1 205 ? 4.612 61.527 108.029 1.00 91.16 185 GLU B C 1
ATOM 4124 O O . GLU B 1 205 ? 4.347 62.492 107.307 1.00 89.62 185 GLU B O 1
ATOM 4130 N N . ASP B 1 206 ? 3.683 60.881 108.772 1.00 88.49 186 ASP B N 1
ATOM 4131 C CA . ASP B 1 206 ? 2.262 61.237 108.817 1.00 88.65 186 ASP B CA 1
ATOM 4132 C C . ASP B 1 206 ? 2.055 62.619 109.435 1.00 89.34 186 ASP B C 1
ATOM 4133 O O . ASP B 1 206 ? 1.015 63.241 109.212 1.00 89.52 186 ASP B O 1
ATOM 4138 N N . LEU B 1 207 ? 3.053 63.107 110.186 1.00 83.28 187 LEU B N 1
ATOM 4139 C CA . LEU B 1 207 ? 3.061 64.450 110.758 1.00 80.51 187 LEU B CA 1
ATOM 4140 C C . LEU B 1 207 ? 4.493 64.963 110.855 1.00 79.11 187 LEU B C 1
ATOM 4141 O O . LEU B 1 207 ? 5.403 64.186 111.164 1.00 77.61 187 LEU B O 1
ATOM 4146 N N . ASN B 1 208 ? 4.697 66.260 110.552 1.00 71.93 188 ASN B N 1
ATOM 4147 C CA . ASN B 1 208 ? 6.017 66.884 110.623 1.00 68.78 188 ASN B CA 1
ATOM 4148 C C . ASN B 1 208 ? 5.943 68.269 111.215 1.00 71.13 188 ASN B C 1
ATOM 4149 O O . ASN B 1 208 ? 5.231 69.120 110.682 1.00 71.81 188 ASN B O 1
ATOM 4154 N N . LEU B 1 209 ? 6.694 68.512 112.298 1.00 66.21 189 LEU B N 1
ATOM 4155 C CA . LEU B 1 209 ? 6.829 69.859 112.858 1.00 65.23 189 LEU B CA 1
ATOM 4156 C C . LEU B 1 209 ? 8.002 70.504 112.177 1.00 68.59 189 LEU B C 1
ATOM 4157 O O . LEU B 1 209 ? 9.111 69.966 112.233 1.00 68.17 189 LEU B O 1
ATOM 4162 N N . VAL B 1 210 ? 7.747 71.590 111.439 1.00 64.64 190 VAL B N 1
ATOM 4163 C CA . VAL B 1 210 ? 8.810 72.274 110.721 1.00 63.53 190 VAL B CA 1
ATOM 4164 C C . VAL B 1 210 ? 9.052 73.577 111.440 1.00 68.79 190 VAL B C 1
ATOM 4165 O O . VAL B 1 210 ? 8.107 74.332 111.691 1.00 69.76 190 VAL B O 1
ATOM 4169 N N . LEU B 1 211 ? 10.306 73.781 111.888 1.00 64.09 191 LEU B N 1
ATOM 4170 C CA . LEU B 1 211 ? 10.659 74.915 112.727 1.00 61.86 191 LEU B CA 1
ATOM 4171 C C . LEU B 1 211 ? 11.113 76.141 111.941 1.00 67.64 191 LEU B C 1
ATOM 4172 O O . LEU B 1 211 ? 11.970 76.893 112.399 1.00 68.02 191 LEU B O 1
ATOM 4177 N N . ILE B 1 212 ? 10.436 76.407 110.828 1.00 65.71 192 ILE B N 1
ATOM 4178 C CA . ILE B 1 212 ? 10.648 77.586 109.977 1.00 66.19 192 ILE B CA 1
ATOM 4179 C C . ILE B 1 212 ? 9.269 78.067 109.489 1.00 70.95 192 ILE B C 1
ATOM 4180 O O . ILE B 1 212 ? 8.343 77.249 109.445 1.00 70.75 192 ILE B O 1
ATOM 4185 N N . PRO B 1 213 ? 9.079 79.361 109.126 1.00 68.09 193 PRO B N 1
ATOM 4186 C CA . PRO B 1 213 ? 7.772 79.760 108.584 1.00 69.38 193 PRO B CA 1
ATOM 4187 C C . PRO B 1 213 ? 7.578 79.171 107.168 1.00 75.25 193 PRO B C 1
ATOM 4188 O O . PRO B 1 213 ? 8.553 79.047 106.400 1.00 74.19 193 PRO B O 1
ATOM 4192 N N . ARG B 1 214 ? 6.323 78.791 106.832 1.00 73.42 194 ARG B N 1
ATOM 4193 C CA . ARG B 1 214 ? 5.979 78.208 105.533 1.00 74.76 194 ARG B CA 1
ATOM 4194 C C . ARG B 1 214 ? 6.605 79.003 104.378 1.00 81.94 194 ARG B C 1
ATOM 4195 O O . ARG B 1 214 ? 7.202 78.404 103.488 1.00 84.00 194 ARG B O 1
ATOM 4203 N N . GLU B 1 215 ? 6.528 80.343 104.436 1.00 77.65 195 GLU B N 1
ATOM 4204 C CA . GLU B 1 215 ? 7.030 81.275 103.421 1.00 77.38 195 GLU B CA 1
ATOM 4205 C C . GLU B 1 215 ? 8.545 81.138 103.135 1.00 79.70 195 GLU B C 1
ATOM 4206 O O . GLU B 1 215 ? 8.975 81.491 102.037 1.00 81.10 195 GLU B O 1
ATOM 4212 N N . PHE B 1 216 ? 9.350 80.640 104.090 1.00 74.02 196 PHE B N 1
ATOM 4213 C CA . PHE B 1 216 ? 10.784 80.469 103.840 1.00 72.08 196 PHE B CA 1
ATOM 4214 C C . PHE B 1 216 ? 11.079 79.110 103.151 1.00 78.58 196 PHE B C 1
ATOM 4215 O O . PHE B 1 216 ? 12.112 78.963 102.490 1.00 78.51 196 PHE B O 1
ATOM 4223 N N . GLN B 1 217 ? 10.174 78.125 103.316 1.00 74.84 197 GLN B N 1
ATOM 4224 C CA . GLN B 1 217 ? 10.318 76.774 102.778 1.00 74.01 197 GLN B CA 1
ATOM 4225 C C . GLN B 1 217 ? 10.382 76.760 101.251 1.00 79.28 197 GLN B C 1
ATOM 4226 O O . GLN B 1 217 ? 9.571 77.413 100.595 1.00 82.50 197 GLN B O 1
ATOM 4232 N N . ILE B 1 218 ? 11.339 75.994 100.686 1.00 74.34 198 ILE B N 1
ATOM 4233 C CA . ILE B 1 218 ? 11.484 75.797 99.232 1.00 74.77 198 ILE B CA 1
ATOM 4234 C C . ILE B 1 218 ? 10.291 74.983 98.742 1.00 79.46 198 ILE B C 1
ATOM 4235 O O . ILE B 1 218 ? 9.957 73.989 99.386 1.00 81.43 198 ILE B O 1
ATOM 4240 N N . ALA B 1 219 ? 9.654 75.389 97.617 1.00 75.47 199 ALA B N 1
ATOM 4241 C CA . ALA B 1 219 ? 8.482 74.737 97.004 1.00 76.36 199 ALA B CA 1
ATOM 4242 C C . ALA B 1 219 ? 7.367 74.531 98.043 1.00 81.72 199 ALA B C 1
ATOM 4243 O O . ALA B 1 219 ? 6.737 73.471 98.085 1.00 83.35 199 ALA B O 1
ATOM 4245 N N . GLN B 1 220 ? 7.149 75.543 98.895 1.00 77.22 200 GLN B N 1
ATOM 4246 C CA . GLN B 1 220 ? 6.241 75.494 100.041 1.00 76.46 200 GLN B CA 1
ATOM 4247 C C . GLN B 1 220 ? 4.809 75.070 99.693 1.00 82.00 200 GLN B C 1
ATOM 4248 O O . GLN B 1 220 ? 4.207 74.360 100.482 1.00 82.13 200 GLN B O 1
ATOM 4254 N N . ASP B 1 221 ? 4.281 75.458 98.538 1.00 80.36 201 ASP B N 1
ATOM 4255 C CA . ASP B 1 221 ? 2.911 75.112 98.173 1.00 83.94 201 ASP B CA 1
ATOM 4256 C C . ASP B 1 221 ? 2.745 73.622 97.819 1.00 89.56 201 ASP B C 1
ATOM 4257 O O . ASP B 1 221 ? 1.611 73.150 97.670 1.00 91.36 201 ASP B O 1
ATOM 4262 N N . THR B 1 222 ? 3.854 72.871 97.751 1.00 84.57 202 THR B N 1
ATOM 4263 C CA . THR B 1 222 ? 3.799 71.444 97.452 1.00 85.32 202 THR B CA 1
ATOM 4264 C C . THR B 1 222 ? 3.664 70.631 98.740 1.00 88.69 202 THR B C 1
ATOM 4265 O O . THR B 1 222 ? 3.324 69.458 98.666 1.00 89.94 202 THR B O 1
ATOM 4269 N N . PHE B 1 223 ? 3.912 71.248 99.911 1.00 82.68 203 PHE B N 1
ATOM 4270 C CA . PHE B 1 223 ? 3.832 70.578 101.208 1.00 80.37 203 PHE B CA 1
ATOM 4271 C C . PHE B 1 223 ? 2.401 70.545 101.715 1.00 88.14 203 PHE B C 1
ATOM 4272 O O . PHE B 1 223 ? 1.808 71.590 101.966 1.00 87.74 203 PHE B O 1
ATOM 4280 N N . ASP B 1 224 ? 1.840 69.334 101.828 1.00 89.07 204 ASP B N 1
ATOM 4281 C CA . ASP B 1 224 ? 0.446 69.100 102.223 1.00 92.45 204 ASP B CA 1
ATOM 4282 C C . ASP B 1 224 ? 0.192 69.178 103.762 1.00 99.49 204 ASP B C 1
ATOM 4283 O O . ASP B 1 224 ? 1.047 69.650 104.517 1.00 97.12 204 ASP B O 1
ATOM 4288 N N . GLU B 1 225 ? -0.990 68.677 104.201 1.00 99.00 205 GLU B N 1
ATOM 4289 C CA . GLU B 1 225 ? -1.508 68.636 105.586 1.00 97.95 205 GLU B CA 1
ATOM 4290 C C . GLU B 1 225 ? -0.571 67.945 106.600 1.00 95.12 205 GLU B C 1
ATOM 4291 O O . GLU B 1 225 ? -0.669 68.230 107.793 1.00 93.73 205 GLU B O 1
ATOM 4297 N N . ARG B 1 226 ? 0.318 67.043 106.132 1.00 87.42 206 ARG B N 1
ATOM 4298 C CA . ARG B 1 226 ? 1.285 66.310 106.958 1.00 84.15 206 ARG B CA 1
ATOM 4299 C C . ARG B 1 226 ? 2.400 67.206 107.533 1.00 84.49 206 ARG B C 1
ATOM 4300 O O . ARG B 1 226 ? 3.188 66.729 108.350 1.00 83.02 206 ARG B O 1
ATOM 4308 N N . PHE B 1 227 ? 2.492 68.478 107.100 1.00 78.85 207 PHE B N 1
ATOM 4309 C CA . PHE B 1 227 ? 3.544 69.379 107.563 1.00 74.89 207 PHE B CA 1
ATOM 4310 C C . PHE B 1 227 ? 2.978 70.596 108.263 1.00 77.10 207 PHE B C 1
ATOM 4311 O O . PHE B 1 227 ? 2.157 71.309 107.695 1.00 76.93 207 PHE B O 1
ATOM 4319 N N . ALA B 1 228 ? 3.443 70.854 109.492 1.00 72.67 208 ALA B N 1
ATOM 4320 C CA . ALA B 1 228 ? 3.049 72.041 110.246 1.00 70.92 208 ALA B CA 1
ATOM 4321 C C . ALA B 1 228 ? 4.246 72.973 110.318 1.00 72.11 208 ALA B C 1
ATOM 4322 O O . ALA B 1 228 ? 5.275 72.602 110.886 1.00 70.62 208 ALA B O 1
ATOM 4324 N N . PHE B 1 229 ? 4.149 74.140 109.661 1.00 67.44 209 PHE B N 1
ATOM 4325 C CA . PHE B 1 229 ? 5.235 75.114 109.642 1.00 65.17 209 PHE B CA 1
ATOM 4326 C C . PHE B 1 229 ? 5.013 76.095 110.777 1.00 70.30 209 PHE B C 1
ATOM 4327 O O . PHE B 1 229 ? 4.382 77.139 110.610 1.00 71.61 209 PHE B O 1
ATOM 4335 N N . VAL B 1 230 ? 5.488 75.705 111.970 1.00 67.15 210 VAL B N 1
ATOM 4336 C CA . VAL B 1 230 ? 5.297 76.416 113.237 1.00 65.22 210 VAL B CA 1
ATOM 4337 C C . VAL B 1 230 ? 6.414 77.416 113.554 1.00 68.16 210 VAL B C 1
ATOM 4338 O O . VAL B 1 230 ? 6.279 78.184 114.513 1.00 69.36 210 VAL B O 1
ATOM 4342 N N . GLY B 1 231 ? 7.483 77.422 112.762 1.00 62.88 211 GLY B N 1
ATOM 4343 C CA . GLY B 1 231 ? 8.585 78.352 112.980 1.00 61.68 211 GLY B CA 1
ATOM 4344 C C . GLY B 1 231 ? 9.308 78.141 114.294 1.00 64.33 211 GLY B C 1
ATOM 4345 O O . GLY B 1 231 ? 9.560 77.003 114.680 1.00 64.30 211 GLY B O 1
ATOM 4346 N N . ARG B 1 232 ? 9.653 79.231 114.996 1.00 62.16 212 ARG B N 1
ATOM 4347 C CA . ARG B 1 232 ? 10.419 79.154 116.242 1.00 62.38 212 ARG B CA 1
ATOM 4348 C C . ARG B 1 232 ? 9.913 80.123 117.308 1.00 70.63 212 ARG B C 1
ATOM 4349 O O . ARG B 1 232 ? 9.557 81.242 116.985 1.00 70.18 212 ARG B O 1
ATOM 4357 N N . SER B 1 233 ? 9.817 79.646 118.578 1.00 73.09 213 SER B N 1
ATOM 4358 C CA . SER B 1 233 ? 9.423 80.404 119.771 1.00 104.76 213 SER B CA 1
ATOM 4359 C C . SER B 1 233 ? 8.162 81.261 119.531 1.00 141.02 213 SER B C 1
ATOM 4360 O O . SER B 1 233 ? 8.017 82.358 120.073 1.00 105.47 213 SER B O 1
ATOM 4363 N N . GLY B 1 241 ? 21.314 88.042 129.648 1.00 119.54 221 GLY B N 1
ATOM 4364 C CA . GLY B 1 241 ? 22.351 88.379 128.681 1.00 117.85 221 GLY B CA 1
ATOM 4365 C C . GLY B 1 241 ? 22.796 89.826 128.765 1.00 120.68 221 GLY B C 1
ATOM 4366 O O . GLY B 1 241 ? 22.071 90.717 128.309 1.00 120.19 221 GLY B O 1
ATOM 4367 N N . THR B 1 242 ? 24.008 90.069 129.330 1.00 116.23 222 THR B N 1
ATOM 4368 C CA . THR B 1 242 ? 24.562 91.419 129.516 1.00 115.74 222 THR B CA 1
ATOM 4369 C C . THR B 1 242 ? 25.710 91.748 128.517 1.00 113.90 222 THR B C 1
ATOM 4370 O O . THR B 1 242 ? 26.880 91.429 128.755 1.00 115.55 222 THR B O 1
ATOM 4374 N N . TRP B 1 243 ? 25.342 92.400 127.403 1.00 103.42 223 TRP B N 1
ATOM 4375 C CA . TRP B 1 243 ? 26.229 92.934 126.362 1.00 99.40 223 TRP B CA 1
ATOM 4376 C C . TRP B 1 243 ? 25.737 94.328 126.005 1.00 98.83 223 TRP B C 1
ATOM 4377 O O . TRP B 1 243 ? 24.548 94.506 125.701 1.00 97.66 223 TRP B O 1
ATOM 4388 N N . ARG B 1 244 ? 26.635 95.309 125.997 1.00 91.59 224 ARG B N 1
ATOM 4389 C CA . ARG B 1 244 ? 26.176 96.647 125.680 1.00 88.84 224 ARG B CA 1
ATOM 4390 C C . ARG B 1 244 ? 26.561 97.069 124.246 1.00 85.55 224 ARG B C 1
ATOM 4391 O O . ARG B 1 244 ? 27.720 96.911 123.842 1.00 85.21 224 ARG B O 1
ATOM 4399 N N . PRO B 1 245 ? 25.603 97.641 123.475 1.00 76.31 225 PRO B N 1
ATOM 4400 C CA . PRO B 1 245 ? 25.959 98.185 122.152 1.00 73.37 225 PRO B CA 1
ATOM 4401 C C . PRO B 1 245 ? 26.658 99.548 122.257 1.00 76.28 225 PRO B C 1
ATOM 4402 O O . PRO B 1 245 ? 26.567 100.207 123.306 1.00 77.01 225 PRO B O 1
ATOM 4406 N N . PRO B 1 246 ? 27.320 100.034 121.186 1.00 69.60 226 PRO B N 1
ATOM 4407 C CA . PRO B 1 246 ? 27.930 101.375 121.266 1.00 70.69 226 PRO B CA 1
ATOM 4408 C C . PRO B 1 246 ? 26.853 102.456 121.445 1.00 77.02 226 PRO B C 1
ATOM 4409 O O . PRO B 1 246 ? 25.766 102.338 120.877 1.00 78.14 226 PRO B O 1
ATOM 4413 N N . GLU B 1 247 ? 27.134 103.482 122.246 1.00 74.14 227 GLU B N 1
ATOM 4414 C CA . GLU B 1 247 ? 26.158 104.536 122.545 1.00 74.24 227 GLU B CA 1
ATOM 4415 C C . GLU B 1 247 ? 26.239 105.735 121.584 1.00 76.64 227 GLU B C 1
ATOM 4416 O O . GLU B 1 247 ? 25.309 106.545 121.549 1.00 76.02 227 GLU B O 1
ATOM 4422 N N . ASP B 1 248 ? 27.349 105.857 120.824 1.00 73.35 228 ASP B N 1
ATOM 4423 C CA . ASP B 1 248 ? 27.643 106.986 119.925 1.00 73.23 228 ASP B CA 1
ATOM 4424 C C . ASP B 1 248 ? 26.746 107.037 118.679 1.00 78.08 228 ASP B C 1
ATOM 4425 O O . ASP B 1 248 ? 26.626 108.096 118.053 1.00 79.83 228 ASP B O 1
ATOM 4430 N N . GLY B 1 249 ? 26.145 105.911 118.320 1.00 72.41 229 GLY B N 1
ATOM 4431 C CA . GLY B 1 249 ? 25.276 105.857 117.161 1.00 70.50 229 GLY B CA 1
ATOM 4432 C C . GLY B 1 249 ? 25.902 105.134 115.995 1.00 74.95 229 GLY B C 1
ATOM 4433 O O . GLY B 1 249 ? 25.329 105.116 114.901 1.00 72.75 229 GLY B O 1
ATOM 4434 N N . SER B 1 250 ? 27.058 104.490 116.236 1.00 74.45 230 SER B N 1
ATOM 44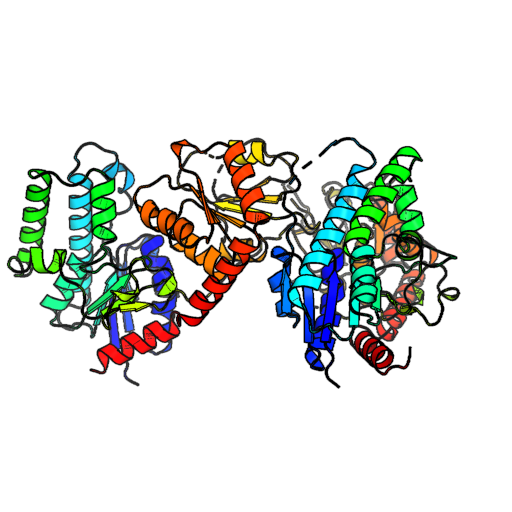35 C CA . 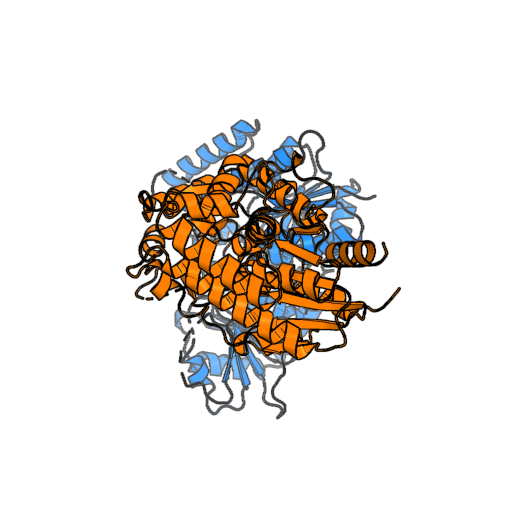SER B 1 250 ? 27.776 103.698 115.235 1.00 73.68 230 SER B CA 1
ATOM 4436 C C . SER B 1 250 ? 26.912 102.539 114.727 1.00 75.39 230 SER B C 1
ATOM 4437 O O . SER B 1 250 ? 26.334 101.819 115.553 1.00 74.69 230 SER B O 1
ATOM 4440 N N . PRO B 1 251 ? 26.800 102.349 113.388 1.00 69.96 231 PRO B N 1
ATOM 4441 C CA . PRO B 1 251 ? 26.039 101.195 112.864 1.00 67.47 231 PRO B CA 1
ATOM 4442 C C . PRO B 1 251 ? 26.747 99.900 113.227 1.00 70.54 231 PRO B C 1
ATOM 4443 O O . PRO B 1 251 ? 27.976 99.825 113.129 1.00 70.81 231 PRO B O 1
ATOM 4447 N N . VAL B 1 252 ? 25.982 98.898 113.687 1.00 65.47 232 VAL B N 1
ATOM 4448 C CA . VAL B 1 252 ? 26.532 97.631 114.164 1.00 63.84 232 VAL B CA 1
ATOM 4449 C C . VAL B 1 252 ? 26.273 96.510 113.179 1.00 68.02 232 VAL B C 1
ATOM 4450 O O . VAL B 1 252 ? 25.178 96.401 112.627 1.00 65.39 232 VAL B O 1
ATOM 4454 N N . VAL B 1 253 ? 27.294 95.657 113.005 1.00 67.15 233 VAL B N 1
ATOM 4455 C CA . VAL B 1 253 ? 27.268 94.464 112.179 1.00 67.72 233 VAL B CA 1
ATOM 4456 C C . VAL B 1 253 ? 27.819 93.313 113.010 1.00 75.97 233 VAL B C 1
ATOM 4457 O O . VAL B 1 253 ? 28.882 93.429 113.625 1.00 79.13 233 VAL B O 1
ATOM 4461 N N . LEU B 1 254 ? 27.054 92.228 113.079 1.00 71.19 234 LEU B N 1
ATOM 4462 C CA . LEU B 1 254 ? 27.431 91.021 113.788 1.00 70.16 234 LEU B CA 1
ATOM 4463 C C . LEU B 1 254 ? 27.979 90.025 112.776 1.00 72.68 234 LEU B C 1
ATOM 4464 O O . LEU B 1 254 ? 27.343 89.783 111.754 1.00 70.74 234 LEU B O 1
ATOM 4469 N N . ILE B 1 255 ? 29.182 89.500 113.037 1.00 70.87 235 ILE B N 1
ATOM 4470 C CA . ILE B 1 255 ? 29.856 88.531 112.180 1.00 71.00 235 ILE B CA 1
ATOM 4471 C C . ILE B 1 255 ? 30.027 87.226 112.951 1.00 80.13 235 ILE B C 1
ATOM 4472 O O . ILE B 1 255 ? 30.781 87.171 113.931 1.00 80.61 235 ILE B O 1
ATOM 4477 N N . SER B 1 256 ? 29.301 86.181 112.517 1.00 79.92 236 SER B N 1
ATOM 4478 C CA . SER B 1 256 ? 29.382 84.845 113.099 1.00 82.14 236 SER B CA 1
ATOM 4479 C C . SER B 1 256 ? 29.428 83.810 111.986 1.00 90.06 236 SER B C 1
ATOM 4480 O O . SER B 1 256 ? 28.389 83.385 111.469 1.00 87.56 236 SER B O 1
ATOM 4483 N N . LEU B 1 257 ? 30.650 83.437 111.596 1.00 93.73 237 LEU B N 1
ATOM 4484 C CA . LEU B 1 257 ? 30.885 82.463 110.526 1.00 96.57 237 LEU B CA 1
ATOM 4485 C C . LEU B 1 257 ? 31.196 81.068 111.109 1.00 106.83 237 LEU B C 1
ATOM 4486 O O . LEU B 1 257 ? 31.041 80.852 112.317 1.00 106.47 237 LEU B O 1
ATOM 4491 N N . GLY B 1 258 ? 31.572 80.134 110.235 1.00 108.20 238 GLY B N 1
ATOM 4492 C CA . GLY B 1 258 ? 31.832 78.739 110.581 1.00 110.74 238 GLY B CA 1
ATOM 4493 C C . GLY B 1 258 ? 33.053 78.451 111.431 1.00 119.70 238 GLY B C 1
ATOM 4494 O O . GLY B 1 258 ? 33.536 79.317 112.169 1.00 119.53 238 GLY B O 1
ATOM 4495 N N . THR B 1 259 ? 33.526 77.193 111.352 1.00 120.03 239 THR B N 1
ATOM 4496 C CA . THR B 1 259 ? 34.692 76.700 112.085 1.00 123.64 239 THR B CA 1
ATOM 4497 C C . THR B 1 259 ? 35.929 76.859 111.177 1.00 131.51 239 THR B C 1
ATOM 4498 O O . THR B 1 259 ? 36.496 75.874 110.684 1.00 133.19 239 THR B O 1
ATOM 4502 N N . THR B 1 260 ? 36.305 78.132 110.927 1.00 128.47 240 THR B N 1
ATOM 4503 C CA . THR B 1 260 ? 37.430 78.529 110.072 1.00 130.15 240 THR B CA 1
ATOM 4504 C C . THR B 1 260 ? 38.307 79.594 110.758 1.00 135.91 240 THR B C 1
ATOM 4505 O O . THR B 1 260 ? 37.783 80.549 111.345 1.00 133.45 240 THR B O 1
ATOM 4509 N N . PHE B 1 261 ? 39.646 79.426 110.659 1.00 135.82 241 PHE B N 1
ATOM 4510 C CA . PHE B 1 261 ? 40.650 80.334 111.222 1.00 163.57 241 PHE B CA 1
ATOM 4511 C C . PHE B 1 261 ? 41.896 80.373 110.326 1.00 159.79 241 PHE B C 1
ATOM 4512 O O . PHE B 1 261 ? 41.799 80.628 109.124 1.00 102.17 241 PHE B O 1
ATOM 4520 N N . TYR B 1 268 ? 39.395 85.572 108.858 1.00 127.50 248 TYR B N 1
ATOM 4521 C CA . TYR B 1 268 ? 38.563 86.355 109.772 1.00 125.17 248 TYR B CA 1
ATOM 4522 C C . TYR B 1 268 ? 39.257 87.646 110.192 1.00 130.01 248 TYR B C 1
ATOM 4523 O O . TYR B 1 268 ? 38.578 88.633 110.483 1.00 127.98 248 TYR B O 1
ATOM 4525 N N . ARG B 1 269 ? 40.605 87.651 110.217 1.00 129.17 249 ARG B N 1
ATOM 4526 C CA . ARG B 1 269 ? 41.383 88.856 110.538 1.00 130.08 249 ARG B CA 1
ATOM 4527 C C . ARG B 1 269 ? 41.235 89.891 109.409 1.00 130.66 249 ARG B C 1
ATOM 4528 O O . ARG B 1 269 ? 41.479 91.078 109.622 1.00 130.21 249 ARG B O 1
ATOM 4536 N N . GLN B 1 270 ? 40.808 89.419 108.216 1.00 124.73 250 GLN B N 1
ATOM 4537 C CA . GLN B 1 270 ? 40.543 90.212 107.016 1.00 123.04 250 GLN B CA 1
ATOM 4538 C C . GLN B 1 270 ? 39.393 91.186 107.273 1.00 121.94 250 GLN B C 1
ATOM 4539 O O . GLN B 1 270 ? 39.461 92.336 106.838 1.00 120.88 250 GLN B O 1
ATOM 4545 N N . CYS B 1 271 ? 38.348 90.717 108.002 1.00 115.18 251 CYS B N 1
ATOM 4546 C CA . CYS B 1 271 ? 37.151 91.486 108.365 1.00 111.80 251 CYS B CA 1
ATOM 4547 C C . CYS B 1 271 ? 37.523 92.646 109.268 1.00 113.44 251 CYS B C 1
ATOM 4548 O O . CYS B 1 271 ? 37.024 93.754 109.071 1.00 111.60 251 CYS B O 1
ATOM 4551 N N . ALA B 1 272 ? 38.386 92.388 110.270 1.00 109.41 252 ALA B N 1
ATOM 4552 C CA . ALA B 1 272 ? 38.817 93.427 111.195 1.00 109.45 252 ALA B CA 1
ATOM 4553 C C . ALA B 1 272 ? 39.591 94.509 110.450 1.00 113.42 252 ALA B C 1
ATOM 4554 O O . ALA B 1 272 ? 39.302 95.691 110.638 1.00 113.49 252 ALA B O 1
ATOM 4556 N N . GLU B 1 273 ? 40.502 94.108 109.542 1.00 109.68 253 GLU B N 1
ATOM 4557 C CA . GLU B 1 273 ? 41.286 95.043 108.742 1.00 111.02 253 GLU B CA 1
ATOM 4558 C C . GLU B 1 273 ? 40.427 95.747 107.680 1.00 110.37 253 GLU B C 1
ATOM 4559 O O . GLU B 1 273 ? 40.744 96.873 107.292 1.00 111.19 253 GLU B O 1
ATOM 4565 N N . ALA B 1 274 ? 39.333 95.096 107.238 1.00 102.65 254 ALA B N 1
ATOM 4566 C CA . ALA B 1 274 ? 38.396 95.646 106.255 1.00 100.86 254 ALA B CA 1
ATOM 4567 C C . ALA B 1 274 ? 37.570 96.791 106.850 1.00 100.67 254 ALA B C 1
ATOM 4568 O O . ALA B 1 274 ? 37.453 97.846 106.230 1.00 101.88 254 ALA B O 1
ATOM 4570 N N . PHE B 1 275 ? 37.022 96.592 108.054 1.00 92.45 255 PHE B N 1
ATOM 4571 C CA . PHE B 1 275 ? 36.183 97.584 108.710 1.00 90.39 255 PHE B CA 1
ATOM 4572 C C . PHE B 1 275 ? 36.985 98.609 109.526 1.00 94.81 255 PHE B C 1
ATOM 4573 O O . PHE B 1 275 ? 36.393 99.520 110.107 1.00 93.22 255 PHE B O 1
ATOM 4581 N N . ALA B 1 276 ? 38.321 98.494 109.534 1.00 93.79 256 ALA B N 1
ATOM 4582 C CA . ALA B 1 276 ? 39.196 99.457 110.208 1.00 95.60 256 ALA B CA 1
ATOM 4583 C C . ALA B 1 276 ? 39.082 100.833 109.532 1.00 99.51 256 ALA B C 1
ATOM 4584 O O . ALA B 1 276 ? 39.115 100.922 108.298 1.00 100.20 256 ALA B O 1
ATOM 4586 N N . GLY B 1 277 ? 38.854 101.867 110.342 1.00 94.70 257 GLY B N 1
ATOM 4587 C CA . GLY B 1 277 ? 38.711 103.239 109.868 1.00 95.55 257 GLY B CA 1
ATOM 4588 C C . GLY B 1 277 ? 37.328 103.606 109.374 1.00 97.42 257 GLY B C 1
ATOM 4589 O O . GLY B 1 277 ? 37.074 104.770 109.061 1.00 98.00 257 GLY B O 1
ATOM 4590 N N . THR B 1 278 ? 36.429 102.617 109.288 1.00 92.28 258 THR B N 1
ATOM 4591 C CA . THR B 1 278 ? 35.045 102.795 108.842 1.00 90.21 258 THR B CA 1
ATOM 4592 C C . THR B 1 278 ? 34.166 103.181 110.058 1.00 90.82 258 THR B C 1
ATOM 4593 O O . THR B 1 278 ? 34.581 102.948 111.197 1.00 89.64 258 THR B O 1
ATOM 4597 N N . PRO B 1 279 ? 32.956 103.759 109.866 1.00 85.50 259 PRO B N 1
ATOM 4598 C CA . PRO B 1 279 ? 32.132 104.117 111.033 1.00 83.84 259 PRO B CA 1
ATOM 4599 C C . PRO B 1 279 ? 31.394 102.919 111.640 1.00 85.32 259 PRO B C 1
ATOM 4600 O O . PRO B 1 279 ? 30.658 103.091 112.610 1.00 84.98 259 PRO B O 1
ATOM 4604 N N . TRP B 1 280 ? 31.611 101.710 111.097 1.00 80.94 260 TRP B N 1
ATOM 4605 C CA . TRP B 1 280 ? 30.977 100.484 111.576 1.00 79.30 260 TRP B CA 1
ATOM 4606 C C . TRP B 1 280 ? 31.522 100.020 112.916 1.00 80.73 260 TRP B C 1
ATOM 4607 O O . TRP B 1 280 ? 32.722 100.148 113.177 1.00 81.88 260 TRP B O 1
ATOM 4618 N N . HIS B 1 281 ? 30.633 99.456 113.755 1.00 73.27 261 HIS B N 1
ATOM 4619 C CA . HIS B 1 281 ? 30.999 98.757 114.981 1.00 71.42 261 HIS B CA 1
ATOM 4620 C C . HIS B 1 281 ? 30.820 97.274 114.676 1.00 72.69 261 HIS B C 1
ATOM 4621 O O . HIS B 1 281 ? 29.725 96.848 114.284 1.00 69.84 261 HIS B O 1
ATOM 4628 N N . VAL B 1 282 ? 31.920 96.512 114.743 1.00 69.45 262 VAL B N 1
ATOM 4629 C CA . VAL B 1 282 ? 31.933 95.103 114.367 1.00 68.09 262 VAL B CA 1
ATOM 4630 C C . VAL B 1 282 ? 31.966 94.213 115.590 1.00 74.85 262 VAL B C 1
ATOM 4631 O O . VAL B 1 282 ? 32.900 94.291 116.377 1.00 76.73 262 VAL B O 1
ATOM 4635 N N . VAL B 1 283 ? 30.963 93.348 115.733 1.00 71.96 263 VAL B N 1
ATOM 4636 C CA . VAL B 1 283 ? 30.921 92.352 116.799 1.00 73.80 263 VAL B CA 1
ATOM 4637 C C . VAL B 1 283 ? 31.278 91.028 116.143 1.00 81.00 263 VAL B C 1
ATOM 4638 O O . VAL B 1 283 ? 30.620 90.635 115.184 1.00 80.24 263 VAL B O 1
ATOM 4642 N N . MET B 1 284 ? 32.359 90.391 116.587 1.00 81.91 264 MET B N 1
ATOM 4643 C CA . MET B 1 284 ? 32.827 89.130 116.009 1.00 83.71 264 MET B CA 1
ATOM 4644 C C . MET B 1 284 ? 32.704 87.972 116.993 1.00 88.27 264 MET B C 1
ATOM 4645 O O . MET B 1 284 ? 33.129 88.084 118.141 1.00 89.14 264 MET B O 1
ATOM 4650 N N . ALA B 1 285 ? 32.052 86.891 116.546 1.00 84.93 265 ALA B N 1
ATOM 4651 C CA . ALA B 1 285 ? 31.821 85.676 117.326 1.00 85.63 265 ALA B CA 1
ATOM 4652 C C . ALA B 1 285 ? 32.783 84.569 116.851 1.00 90.52 265 ALA B C 1
ATOM 4653 O O . ALA B 1 285 ? 32.819 84.245 115.657 1.00 89.76 265 ALA B O 1
ATOM 4655 N N . LEU B 1 286 ? 33.602 84.039 117.777 1.00 88.11 266 LEU B N 1
ATOM 4656 C CA . LEU B 1 286 ? 34.635 83.046 117.466 1.00 103.83 266 LEU B CA 1
ATOM 4657 C C . LEU B 1 286 ? 34.348 81.703 118.167 1.00 137.27 266 LEU B C 1
ATOM 4658 O O . LEU B 1 286 ? 35.233 81.064 118.743 1.00 106.01 266 LEU B O 1
ATOM 4663 N N . GLY B 1 296 ? 44.922 88.793 116.692 1.00 121.48 276 GLY B N 1
ATOM 4664 C CA . GLY B 1 296 ? 45.635 89.444 117.786 1.00 124.06 276 GLY B CA 1
ATOM 4665 C C . GLY B 1 296 ? 45.345 90.931 117.903 1.00 127.89 276 GLY B C 1
ATOM 4666 O O . GLY B 1 296 ? 44.581 91.339 118.786 1.00 126.10 276 GLY B O 1
ATOM 4667 N N . PRO B 1 297 ? 45.929 91.779 117.017 1.00 125.63 277 PRO B N 1
ATOM 4668 C CA . PRO B 1 297 ? 45.671 93.230 117.104 1.00 124.18 277 PRO B CA 1
ATOM 4669 C C . PRO B 1 297 ? 44.394 93.645 116.359 1.00 121.35 277 PRO B C 1
ATOM 4670 O O . PRO B 1 297 ? 44.290 93.477 115.139 1.00 119.42 277 PRO B O 1
ATOM 4674 N N . LEU B 1 298 ? 43.421 94.197 117.109 1.00 114.45 278 LEU B N 1
ATOM 4675 C CA . LEU B 1 298 ? 42.116 94.627 116.595 1.00 110.24 278 LEU B CA 1
ATOM 4676 C C . LEU B 1 298 ? 41.976 96.151 116.543 1.00 112.31 278 LEU B C 1
ATOM 4677 O O . LEU B 1 298 ? 42.435 96.834 117.459 1.00 113.61 278 LEU B O 1
ATOM 4682 N N . PRO B 1 299 ? 41.245 96.702 115.548 1.00 105.69 279 PRO B N 1
ATOM 4683 C CA . PRO B 1 299 ? 40.972 98.148 115.560 1.00 105.23 279 PRO B CA 1
ATOM 4684 C C . PRO B 1 299 ? 39.989 98.496 116.696 1.00 106.07 279 PRO B C 1
ATOM 4685 O O . PRO B 1 299 ? 39.328 97.585 117.209 1.00 104.52 279 PRO B O 1
ATOM 4689 N N . PRO B 1 300 ? 39.880 99.772 117.140 1.00 101.13 280 PRO B N 1
ATOM 4690 C CA . PRO B 1 300 ? 38.981 100.084 118.271 1.00 99.81 280 PRO B CA 1
ATOM 4691 C C . PRO B 1 300 ? 37.495 99.799 118.019 1.00 99.33 280 PRO B C 1
ATOM 4692 O O . PRO B 1 300 ? 36.761 99.517 118.970 1.00 98.90 280 PRO B O 1
ATOM 4696 N N . ASN B 1 301 ? 37.055 99.874 116.752 1.00 92.09 281 ASN B N 1
ATOM 4697 C CA . ASN B 1 301 ? 35.663 99.666 116.370 1.00 88.89 281 ASN B CA 1
ATOM 4698 C C . ASN B 1 301 ? 35.293 98.177 116.216 1.00 88.97 281 ASN B C 1
ATOM 4699 O O . ASN B 1 301 ? 34.107 97.860 116.087 1.00 85.59 281 ASN B O 1
ATOM 4704 N N . VAL B 1 302 ? 36.292 97.276 116.234 1.00 85.62 282 VAL B N 1
ATOM 4705 C CA . VAL B 1 302 ? 36.064 95.836 116.098 1.00 84.14 282 VAL B CA 1
ATOM 4706 C C . VAL B 1 302 ? 36.136 95.161 117.486 1.00 89.52 282 VAL B C 1
ATOM 4707 O O . VAL B 1 302 ? 37.147 95.255 118.194 1.00 92.05 282 VAL B O 1
ATOM 4711 N N . GLU B 1 303 ? 35.032 94.503 117.859 1.00 83.69 283 GLU B N 1
ATOM 4712 C CA . GLU B 1 303 ? 34.801 93.798 119.121 1.00 83.84 283 GLU B CA 1
ATOM 4713 C C . GLU B 1 303 ? 34.859 92.289 118.864 1.00 89.24 283 GLU B C 1
ATOM 4714 O O . GLU B 1 303 ? 34.256 91.829 117.894 1.00 87.12 283 GLU B O 1
ATOM 4720 N N . ALA B 1 304 ? 35.591 91.524 119.693 1.00 89.29 284 ALA B N 1
ATOM 4721 C CA . ALA B 1 304 ? 35.705 90.071 119.498 1.00 90.12 284 ALA B CA 1
ATOM 4722 C C . ALA B 1 304 ? 35.396 89.288 120.763 1.00 95.13 284 ALA B C 1
ATOM 4723 O O . ALA B 1 304 ? 35.810 89.680 121.852 1.00 96.46 284 ALA B O 1
ATOM 4725 N N . HIS B 1 305 ? 34.652 88.186 120.611 1.00 91.33 285 HIS B N 1
ATOM 4726 C CA . HIS B 1 305 ? 34.243 87.282 121.692 1.00 92.97 285 HIS B CA 1
ATOM 4727 C C . HIS B 1 305 ? 34.231 85.841 121.204 1.00 98.01 285 HIS B C 1
ATOM 4728 O O . HIS B 1 305 ? 33.920 85.607 120.036 1.00 95.91 285 HIS B O 1
ATOM 4735 N N . ARG B 1 306 ? 34.519 84.870 122.095 1.00 98.06 286 ARG B N 1
ATOM 4736 C CA . ARG B 1 306 ? 34.485 83.453 121.725 1.00 99.23 286 ARG B CA 1
ATOM 4737 C C . ARG B 1 306 ? 33.025 83.010 121.565 1.00 101.28 286 ARG B C 1
ATOM 4738 O O . ARG B 1 306 ? 32.669 82.387 120.557 1.00 99.93 286 ARG B O 1
ATOM 4746 N N . TRP B 1 307 ? 32.167 83.420 122.506 1.00 96.80 287 TRP B N 1
ATOM 4747 C CA . TRP B 1 307 ? 30.742 83.133 122.423 1.00 95.10 287 TRP B CA 1
ATOM 4748 C C . TRP B 1 307 ? 29.945 84.425 122.485 1.00 95.42 287 TRP B C 1
ATOM 4749 O O . TRP B 1 307 ? 30.297 85.329 123.242 1.00 95.18 287 TRP B O 1
ATOM 4760 N N . VAL B 1 308 ? 28.858 84.493 121.699 1.00 90.22 288 VAL B N 1
ATOM 4761 C CA . VAL B 1 308 ? 27.948 85.640 121.609 1.00 88.28 288 VAL B CA 1
ATOM 4762 C C . VAL B 1 308 ? 26.492 85.149 121.482 1.00 88.78 288 VAL B C 1
ATOM 4763 O O . VAL B 1 308 ? 26.236 84.155 120.801 1.00 88.65 288 VAL B O 1
ATOM 4767 N N . SER B 1 309 ? 25.549 85.835 122.155 1.00 82.82 289 SER B N 1
ATOM 4768 C CA . SER B 1 309 ? 24.118 85.549 122.004 1.00 80.34 289 SER B CA 1
ATOM 4769 C C . SER B 1 309 ? 23.615 86.324 120.782 1.00 81.92 289 SER B C 1
ATOM 4770 O O . SER B 1 309 ? 23.401 87.540 120.876 1.00 81.56 289 SER B O 1
ATOM 4773 N N . LEU B 1 310 ? 23.514 85.641 119.618 1.00 76.25 290 LEU B N 1
ATOM 4774 C CA . LEU B 1 310 ? 23.073 86.240 118.358 1.00 74.40 290 LEU B CA 1
ATOM 4775 C C . LEU B 1 310 ? 21.773 87.073 118.542 1.00 75.55 290 LEU B C 1
ATOM 4776 O O . LEU B 1 310 ? 21.818 88.273 118.255 1.00 73.69 290 LEU B O 1
ATOM 4781 N N . PRO B 1 311 ? 20.675 86.533 119.148 1.00 70.98 291 PRO B N 1
ATOM 4782 C CA . PRO B 1 311 ? 19.467 87.361 119.336 1.00 70.72 291 PRO B CA 1
ATOM 4783 C C . PRO B 1 311 ? 19.670 88.630 120.175 1.00 73.20 291 PRO B C 1
ATOM 4784 O O . PRO B 1 311 ? 19.047 89.650 119.874 1.00 74.22 291 PRO B O 1
ATOM 4788 N N . ALA B 1 312 ? 20.539 88.584 121.191 1.00 67.33 292 ALA B N 1
ATOM 4789 C CA . ALA B 1 312 ? 20.816 89.731 122.064 1.00 66.96 292 ALA B CA 1
ATOM 4790 C C . ALA B 1 312 ? 21.529 90.847 121.310 1.00 70.37 292 ALA B C 1
ATOM 4791 O O . ALA B 1 312 ? 21.178 92.013 121.487 1.00 71.48 292 ALA B O 1
ATOM 4793 N N . VAL B 1 313 ? 22.516 90.490 120.463 1.00 64.23 293 VAL B N 1
ATOM 4794 C CA . VAL B 1 313 ? 23.290 91.455 119.678 1.00 62.09 293 VAL B CA 1
ATOM 4795 C C . VAL B 1 313 ? 22.445 91.991 118.505 1.00 62.44 293 VAL B C 1
ATOM 4796 O O . VAL B 1 313 ? 22.467 93.194 118.256 1.00 61.40 293 VAL B O 1
ATOM 4800 N N . LEU B 1 314 ? 21.672 91.115 117.824 1.00 56.94 294 LEU B N 1
ATOM 4801 C CA . LEU B 1 314 ? 20.834 91.496 116.682 1.00 54.72 294 LEU B CA 1
ATOM 4802 C C . LEU B 1 314 ? 19.743 92.507 117.061 1.00 58.14 294 LEU B C 1
ATOM 4803 O O . LEU B 1 314 ? 19.246 93.218 116.180 1.00 58.65 294 LEU B O 1
ATOM 4808 N N . GLU B 1 315 ? 19.421 92.628 118.360 1.00 53.96 295 GLU B N 1
ATOM 4809 C CA . GLU B 1 315 ? 18.476 93.631 118.856 1.00 55.73 295 GLU B CA 1
ATOM 4810 C C . GLU B 1 315 ? 19.079 95.036 118.641 1.00 64.57 295 GLU B C 1
ATOM 4811 O O . GLU B 1 315 ? 18.347 96.014 118.459 1.00 66.10 295 GLU B O 1
ATOM 4817 N N . HIS B 1 316 ? 20.423 95.091 118.605 1.00 62.52 296 HIS B N 1
ATOM 4818 C CA . HIS B 1 316 ? 21.200 96.300 118.458 1.00 64.58 296 HIS B CA 1
ATOM 4819 C C . HIS B 1 316 ? 22.197 96.265 117.276 1.00 68.20 296 HIS B C 1
ATOM 4820 O O . HIS B 1 316 ? 23.198 96.972 117.318 1.00 68.53 296 HIS B O 1
ATOM 4827 N N . ALA B 1 317 ? 21.917 95.488 116.223 1.00 66.59 297 ALA B N 1
ATOM 4828 C CA . ALA B 1 317 ? 22.726 95.439 114.992 1.00 67.03 297 ALA B CA 1
ATOM 4829 C C . ALA B 1 317 ? 21.811 95.477 113.777 1.00 71.16 297 ALA B C 1
ATOM 4830 O O . ALA B 1 317 ? 20.741 94.887 113.811 1.00 71.74 297 ALA B O 1
ATOM 4832 N N . ARG B 1 318 ? 22.201 96.195 112.730 1.00 67.23 298 ARG B N 1
ATOM 4833 C CA . ARG B 1 318 ? 21.363 96.317 111.534 1.00 66.62 298 ARG B CA 1
ATOM 4834 C C . ARG B 1 318 ? 21.612 95.220 110.488 1.00 69.12 298 ARG B C 1
ATOM 4835 O O . ARG B 1 318 ? 20.914 95.216 109.478 1.00 70.88 298 ARG B O 1
ATOM 4843 N N . LEU B 1 319 ? 22.620 94.347 110.678 1.00 63.47 299 LEU B N 1
ATOM 4844 C CA . LEU B 1 319 ? 22.971 93.315 109.703 1.00 62.70 299 LEU B CA 1
ATOM 4845 C C . LEU B 1 319 ? 23.731 92.165 110.353 1.00 66.23 299 LEU B C 1
ATOM 4846 O O . LEU B 1 319 ? 24.546 92.399 111.247 1.00 65.30 299 LEU B O 1
ATOM 4851 N N . LEU B 1 320 ? 23.491 90.924 109.871 1.00 62.94 300 LEU B N 1
ATOM 4852 C CA . LEU B 1 320 ? 24.195 89.721 110.316 1.00 61.54 300 LEU B CA 1
ATOM 4853 C C . LEU B 1 320 ? 25.023 89.131 109.175 1.00 66.81 300 LEU B C 1
ATOM 4854 O O . LEU B 1 320 ? 24.521 88.966 108.065 1.00 67.02 300 LEU B O 1
ATOM 4859 N N . VAL B 1 321 ? 26.298 88.844 109.442 1.00 64.31 301 VAL B N 1
ATOM 4860 C CA . VAL B 1 321 ? 27.157 88.151 108.485 1.00 65.61 301 VAL B CA 1
ATOM 4861 C C . VAL B 1 321 ? 27.222 86.723 108.991 1.00 71.66 301 VAL B C 1
ATOM 4862 O O . VAL B 1 321 ? 27.724 86.487 110.096 1.00 73.26 301 VAL B O 1
ATOM 4866 N N . THR B 1 322 ? 26.593 85.796 108.258 1.00 68.19 302 THR B N 1
ATOM 4867 C CA . THR B 1 322 ? 26.426 84.421 108.720 1.00 68.73 302 THR B CA 1
ATOM 4868 C C . THR B 1 322 ? 26.985 83.382 107.756 1.00 76.37 302 THR B C 1
ATOM 4869 O O . THR B 1 322 ? 27.079 83.622 106.547 1.00 77.18 302 THR B O 1
ATOM 4873 N N . HIS B 1 323 ? 27.319 82.202 108.312 1.00 74.64 303 HIS B N 1
ATOM 4874 C CA . HIS B 1 323 ? 27.787 81.039 107.568 1.00 76.95 303 HIS B CA 1
ATOM 4875 C C . HIS B 1 323 ? 26.609 80.343 106.874 1.00 78.92 303 HIS B C 1
ATOM 4876 O O . HIS B 1 323 ? 26.836 79.547 105.965 1.00 81.54 303 HIS B O 1
ATOM 4883 N N . GLY B 1 324 ? 25.379 80.626 107.319 1.00 70.42 304 GLY B N 1
ATOM 4884 C CA . GLY B 1 324 ? 24.167 80.111 106.693 1.00 69.05 304 GLY B CA 1
ATOM 4885 C C . GLY B 1 324 ? 23.313 79.123 107.460 1.00 72.43 304 GLY B C 1
ATOM 4886 O O . GLY B 1 324 ? 22.290 78.680 106.935 1.00 71.71 304 GLY B O 1
ATOM 4887 N N . GLY B 1 325 ? 23.728 78.770 108.680 1.00 69.16 305 GLY B N 1
ATOM 4888 C CA . GLY B 1 325 ? 23.000 77.849 109.546 1.00 69.06 305 GLY B CA 1
ATOM 4889 C C . GLY B 1 325 ? 21.580 78.306 109.782 1.00 72.75 305 GLY B C 1
ATOM 4890 O O . GLY B 1 325 ? 21.344 79.495 110.003 1.00 69.26 305 GLY B O 1
ATOM 4891 N N . ILE B 1 326 ? 20.615 77.373 109.715 1.00 73.29 306 ILE B N 1
ATOM 4892 C CA . ILE B 1 326 ? 19.193 77.717 109.849 1.00 73.18 306 ILE B CA 1
ATOM 4893 C C . ILE B 1 326 ? 18.873 78.412 111.210 1.00 74.81 306 ILE B C 1
ATOM 4894 O O . ILE B 1 326 ? 18.027 79.313 111.226 1.00 73.53 306 ILE B O 1
ATOM 4899 N N . GLY B 1 327 ? 19.604 78.059 112.277 1.00 68.93 307 GLY B N 1
ATOM 4900 C CA . GLY B 1 327 ? 19.466 78.691 113.587 1.00 67.54 307 GLY B CA 1
ATOM 4901 C C . GLY B 1 327 ? 19.796 80.173 113.562 1.00 69.47 307 GLY B C 1
ATOM 4902 O O . GLY B 1 327 ? 19.056 80.991 114.120 1.00 67.61 307 GLY B O 1
ATOM 4903 N N . ALA B 1 328 ? 20.893 80.522 112.856 1.00 64.84 308 ALA B N 1
ATOM 4904 C CA . ALA B 1 328 ? 21.387 81.884 112.687 1.00 62.49 308 ALA B CA 1
ATOM 4905 C C . ALA B 1 328 ? 20.491 82.669 111.724 1.00 67.14 308 ALA B C 1
ATOM 4906 O O . ALA B 1 328 ? 20.193 83.835 111.985 1.00 67.57 308 ALA B O 1
ATOM 4908 N N . VAL B 1 329 ? 20.076 82.033 110.606 1.00 63.69 309 VAL B N 1
ATOM 4909 C CA . VAL B 1 329 ? 19.171 82.605 109.605 1.00 63.31 309 VAL B CA 1
ATOM 4910 C C . VAL B 1 329 ? 17.835 82.931 110.302 1.00 67.49 309 VAL B C 1
ATOM 4911 O O . VAL B 1 329 ? 17.344 84.043 110.151 1.00 67.15 309 VAL B O 1
ATOM 4915 N N . MET B 1 330 ? 17.316 82.007 111.146 1.00 65.89 310 MET B N 1
ATOM 4916 C CA . MET B 1 330 ? 16.080 82.212 111.911 1.00 66.46 310 MET B CA 1
ATOM 4917 C C . MET B 1 330 ? 16.216 83.364 112.853 1.00 68.70 310 MET B C 1
ATOM 4918 O O . MET B 1 330 ? 15.244 84.081 113.086 1.00 67.48 310 MET B O 1
ATOM 4923 N N . ASP B 1 331 ? 17.413 83.509 113.441 1.00 64.99 311 ASP B N 1
ATOM 4924 C CA . ASP B 1 331 ? 17.674 84.582 114.385 1.00 64.49 311 ASP B CA 1
ATOM 4925 C C . ASP B 1 331 ? 17.531 85.916 113.672 1.00 67.19 311 ASP B C 1
ATOM 4926 O O . ASP B 1 331 ? 16.715 86.738 114.098 1.00 68.83 311 ASP B O 1
ATOM 4931 N N . ALA B 1 332 ? 18.232 86.085 112.527 1.00 59.89 312 ALA B N 1
ATOM 4932 C CA . ALA B 1 332 ? 18.160 87.288 111.721 1.00 58.23 312 ALA B CA 1
ATOM 4933 C C . ALA B 1 332 ? 16.714 87.589 111.287 1.00 61.10 312 ALA B C 1
ATOM 4934 O O . ALA B 1 332 ? 16.251 88.716 111.457 1.00 62.52 312 ALA B O 1
ATOM 4936 N N . LEU B 1 333 ? 15.999 86.581 110.781 1.00 55.25 313 LEU B N 1
ATOM 4937 C CA . LEU B 1 333 ? 14.615 86.713 110.343 1.00 56.00 313 LEU B CA 1
ATOM 4938 C C . LEU B 1 333 ? 13.706 87.204 111.457 1.00 61.47 313 LEU B C 1
ATOM 4939 O O . LEU B 1 333 ? 12.888 88.081 111.214 1.00 63.32 313 LEU B O 1
ATOM 4944 N N . THR B 1 334 ? 13.863 86.664 112.670 1.00 58.63 314 THR B N 1
ATOM 4945 C CA . THR B 1 334 ? 13.073 87.042 113.852 1.00 58.69 314 THR B CA 1
ATOM 4946 C C . THR B 1 334 ? 13.394 88.472 114.272 1.00 61.83 314 THR B C 1
ATOM 4947 O O . THR B 1 334 ? 12.497 89.196 114.714 1.00 62.27 314 THR B O 1
ATOM 4951 N N . ALA B 1 335 ? 14.674 88.871 114.128 1.00 56.88 315 ALA B N 1
ATOM 4952 C CA . ALA B 1 335 ? 15.141 90.198 114.496 1.00 56.35 315 ALA B CA 1
ATOM 4953 C C . ALA B 1 335 ? 14.840 91.232 113.378 1.00 63.28 315 ALA B C 1
ATOM 4954 O O . ALA B 1 335 ? 14.909 92.438 113.621 1.00 63.04 315 ALA B O 1
ATOM 4956 N N . GLY B 1 336 ? 14.436 90.748 112.203 1.00 61.68 316 GLY B N 1
ATOM 4957 C CA . GLY B 1 336 ? 14.144 91.586 111.048 1.00 62.41 316 GLY B CA 1
ATOM 4958 C C . GLY B 1 336 ? 15.405 92.216 110.501 1.00 65.34 316 GLY B C 1
ATOM 4959 O O . GLY B 1 336 ? 15.432 93.413 110.205 1.00 66.72 316 GLY B O 1
ATOM 4960 N N . ARG B 1 337 ? 16.469 91.420 110.399 1.00 60.01 317 ARG B N 1
ATOM 4961 C CA . ARG B 1 337 ? 17.730 91.942 109.916 1.00 60.28 317 ARG B CA 1
ATOM 4962 C C . ARG B 1 337 ? 18.165 91.239 108.642 1.00 66.88 317 ARG B C 1
ATOM 4963 O O . ARG B 1 337 ? 18.200 90.003 108.607 1.00 65.81 317 ARG B O 1
ATOM 4971 N N . PRO B 1 338 ? 18.548 91.994 107.584 1.00 65.23 318 PRO B N 1
ATOM 4972 C CA . PRO B 1 338 ? 19.070 91.326 106.379 1.00 65.33 318 PRO B CA 1
ATOM 4973 C C . PRO B 1 338 ? 20.406 90.659 106.693 1.00 67.39 318 PRO B C 1
ATOM 4974 O O . PRO B 1 338 ? 21.072 91.036 107.673 1.00 66.33 318 PRO B O 1
ATOM 4978 N N . MET B 1 339 ? 20.802 89.680 105.883 1.00 62.70 319 MET B N 1
ATOM 4979 C CA . MET B 1 339 ? 22.057 89.018 106.177 1.00 62.63 319 MET B CA 1
ATOM 4980 C C . MET B 1 339 ? 22.922 88.829 104.957 1.00 67.93 319 MET B C 1
ATOM 4981 O O . MET B 1 339 ? 22.432 88.838 103.833 1.00 68.23 319 MET B O 1
ATOM 4986 N N . VAL B 1 340 ? 24.233 88.728 105.195 1.00 66.16 320 VAL B N 1
ATOM 4987 C CA . VAL B 1 340 ? 25.236 88.419 104.184 1.00 67.61 320 VAL B CA 1
ATOM 4988 C C . VAL B 1 340 ? 25.643 86.983 104.491 1.00 73.18 320 VAL B C 1
ATOM 4989 O O . VAL B 1 340 ? 26.119 86.709 105.599 1.00 72.45 320 VAL B O 1
ATOM 4993 N N . VAL B 1 341 ? 25.340 86.053 103.569 1.00 70.11 321 VAL B N 1
ATOM 4994 C CA . VAL B 1 341 ? 25.631 84.630 103.763 1.00 69.85 321 VAL B CA 1
ATOM 4995 C C . VAL B 1 341 ? 26.901 84.245 103.008 1.00 75.55 321 VAL B C 1
ATOM 4996 O O . VAL B 1 341 ? 27.049 84.547 101.829 1.00 76.07 321 VAL B O 1
ATOM 5000 N N . VAL B 1 342 ? 27.827 83.609 103.710 1.00 74.31 322 VAL B N 1
ATOM 5001 C CA . VAL B 1 342 ? 29.064 83.092 103.134 1.00 76.65 322 VAL B CA 1
ATOM 5002 C C . VAL B 1 342 ? 29.018 81.580 103.380 1.00 82.59 322 VAL B C 1
ATOM 5003 O O . VAL B 1 342 ? 29.292 81.138 104.499 1.00 80.06 322 VAL B O 1
ATOM 5007 N N . PRO B 1 343 ? 28.543 80.789 102.386 1.00 83.52 323 PRO B N 1
ATOM 5008 C CA . PRO B 1 343 ? 28.396 79.340 102.607 1.00 85.16 323 PRO B CA 1
ATOM 5009 C C . PRO B 1 343 ? 29.696 78.555 102.398 1.00 94.62 323 PRO B C 1
ATOM 5010 O O . PRO B 1 343 ? 30.066 78.250 101.265 1.00 96.88 323 PRO B O 1
ATOM 5014 N N . PHE B 1 344 ? 30.377 78.214 103.505 1.00 93.07 324 PHE B N 1
ATOM 5015 C CA . PHE B 1 344 ? 31.625 77.447 103.491 1.00 96.54 324 PHE B CA 1
ATOM 5016 C C . PHE B 1 344 ? 31.385 75.935 103.397 1.00 101.41 324 PHE B C 1
ATOM 5017 O O . PHE B 1 344 ? 32.237 75.207 102.892 1.00 103.25 324 PHE B O 1
ATOM 5025 N N . THR B 1 345 ? 30.259 75.464 103.945 1.00 97.19 325 THR B N 1
ATOM 5026 C CA . THR B 1 345 ? 29.898 74.044 104.005 1.00 98.64 325 THR B CA 1
ATOM 5027 C C . THR B 1 345 ? 28.725 73.728 103.079 1.00 99.81 325 THR B C 1
ATOM 5028 O O . THR B 1 345 ? 27.964 74.618 102.712 1.00 98.16 325 THR B O 1
ATOM 5032 N N . PHE B 1 346 ? 28.561 72.452 102.748 1.00 96.68 326 PHE B N 1
ATOM 5033 C CA . PHE B 1 346 ? 27.519 71.949 101.858 1.00 96.79 326 PHE B CA 1
ATOM 5034 C C . PHE B 1 346 ? 26.103 72.037 102.438 1.00 97.89 326 PHE B C 1
ATOM 5035 O O . PHE B 1 346 ? 25.151 72.218 101.680 1.00 97.51 326 PHE B O 1
ATOM 5043 N N . ASP B 1 347 ? 25.958 71.846 103.759 1.00 91.96 327 ASP B N 1
ATOM 5044 C CA . ASP B 1 347 ? 24.668 71.806 104.450 1.00 88.68 327 ASP B CA 1
ATOM 5045 C C . ASP B 1 347 ? 23.904 73.134 104.422 1.00 87.18 327 ASP B C 1
ATOM 5046 O O . ASP B 1 347 ? 22.684 73.116 104.581 1.00 85.44 327 ASP B O 1
ATOM 5051 N N . VAL B 1 348 ? 24.596 74.265 104.192 1.00 81.48 328 VAL B N 1
ATOM 5052 C CA . VAL B 1 348 ? 23.995 75.608 104.261 1.00 78.47 328 VAL B CA 1
ATOM 5053 C C . VAL B 1 348 ? 23.656 76.188 102.882 1.00 82.27 328 VAL B C 1
ATOM 5054 O O . VAL B 1 348 ? 22.960 77.209 102.807 1.00 80.68 328 VAL B O 1
ATOM 5058 N N . LYS B 1 349 ? 24.153 75.543 101.803 1.00 80.68 329 LYS B N 1
ATOM 5059 C CA . LYS B 1 349 ? 23.930 75.954 100.418 1.00 80.60 329 LYS B CA 1
ATOM 5060 C C . LYS B 1 349 ? 22.429 76.139 100.101 1.00 81.80 329 LYS B C 1
ATOM 5061 O O . LYS B 1 349 ? 22.112 77.210 99.587 1.00 81.94 329 LYS B O 1
ATOM 5067 N N . PRO B 1 350 ? 21.476 75.220 100.455 1.00 75.99 330 PRO B N 1
ATOM 5068 C CA . PRO B 1 350 ? 20.048 75.515 100.199 1.00 74.53 330 PRO B CA 1
ATOM 5069 C C . PRO B 1 350 ? 19.557 76.766 100.929 1.00 76.58 330 PRO B C 1
ATOM 5070 O O . PRO B 1 350 ? 18.779 77.501 100.336 1.00 77.49 330 PRO B O 1
ATOM 5074 N N . MET B 1 351 ? 20.016 77.031 102.181 1.00 70.29 331 MET B N 1
ATOM 5075 C CA . MET B 1 351 ? 19.623 78.231 102.943 1.00 67.77 331 MET B CA 1
ATOM 5076 C C . MET B 1 351 ? 20.175 79.464 102.277 1.00 73.34 331 MET B C 1
ATOM 5077 O O . MET B 1 351 ? 19.444 80.436 102.091 1.00 73.01 331 MET B O 1
ATOM 5082 N N . ALA B 1 352 ? 21.455 79.407 101.876 1.00 71.25 332 ALA B N 1
ATOM 5083 C CA . ALA B 1 352 ? 22.124 80.483 101.158 1.00 71.73 332 ALA B CA 1
ATOM 5084 C C . ALA B 1 352 ? 21.365 80.828 99.870 1.00 77.20 332 ALA B C 1
ATOM 5085 O O . ALA B 1 352 ? 21.060 82.000 99.622 1.00 77.89 332 ALA B O 1
ATOM 5087 N N . ARG B 1 353 ? 21.004 79.799 99.092 1.00 73.38 333 ARG B N 1
ATOM 5088 C CA . ARG B 1 353 ? 20.250 79.949 97.852 1.00 74.21 333 ARG B CA 1
ATOM 5089 C C . ARG B 1 353 ? 18.876 80.583 98.145 1.00 77.31 333 ARG B C 1
ATOM 5090 O O . ARG B 1 353 ? 18.486 81.517 97.447 1.00 78.35 333 ARG B O 1
ATOM 5098 N N . ARG B 1 354 ? 18.202 80.141 99.228 1.00 70.59 334 ARG B N 1
ATOM 5099 C CA . ARG B 1 354 ? 16.880 80.625 99.614 1.00 68.88 334 ARG B CA 1
ATOM 5100 C C . ARG B 1 354 ? 16.907 82.082 100.078 1.00 74.14 334 ARG B C 1
ATOM 5101 O O . ARG B 1 354 ? 15.989 82.836 99.726 1.00 75.99 334 ARG B O 1
ATOM 5109 N N . VAL B 1 355 ? 17.939 82.488 100.855 1.00 68.94 335 VAL B N 1
ATOM 5110 C CA . VAL B 1 355 ? 18.058 83.877 101.330 1.00 67.22 335 VAL B CA 1
ATOM 5111 C C . VAL B 1 355 ? 18.188 84.799 100.096 1.00 71.97 335 VAL B C 1
ATOM 5112 O O . VAL B 1 355 ? 17.490 85.812 99.997 1.00 71.95 335 VAL B O 1
ATOM 5116 N N . GLY B 1 356 ? 19.041 84.395 99.164 1.00 69.25 336 GLY B N 1
ATOM 5117 C CA . GLY B 1 356 ? 19.266 85.099 97.913 1.00 70.68 336 GLY B CA 1
ATOM 5118 C C . GLY B 1 356 ? 18.034 85.207 97.038 1.00 75.62 336 GLY B C 1
ATOM 5119 O O . GLY B 1 356 ? 17.664 86.313 96.651 1.00 76.19 336 GLY B O 1
ATOM 5120 N N . GLU B 1 357 ? 17.364 84.088 96.738 1.00 73.28 337 GLU B N 1
ATOM 5121 C CA . GLU B 1 357 ? 16.197 84.152 95.851 1.00 75.05 337 GLU B CA 1
ATOM 5122 C C . GLU B 1 357 ? 15.005 84.911 96.469 1.00 76.85 337 GLU B C 1
ATOM 5123 O O . GLU B 1 357 ? 14.198 85.445 95.708 1.00 80.10 337 GLU B O 1
ATOM 5129 N N . LEU B 1 358 ? 14.912 85.010 97.809 1.00 67.12 338 LEU B N 1
ATOM 5130 C CA . LEU B 1 358 ? 13.806 85.747 98.421 1.00 65.47 338 LEU B CA 1
ATOM 5131 C C . LEU B 1 358 ? 14.163 87.220 98.645 1.00 72.26 338 LEU B C 1
ATOM 5132 O O . LEU B 1 358 ? 13.291 88.015 99.026 1.00 71.84 338 LEU B O 1
ATOM 5137 N N . GLY B 1 359 ? 15.425 87.567 98.366 1.00 69.65 339 GLY B N 1
ATOM 5138 C CA . GLY B 1 359 ? 15.958 88.911 98.522 1.00 69.38 339 GLY B CA 1
ATOM 5139 C C . GLY B 1 359 ? 16.036 89.324 99.971 1.00 74.74 339 GLY B C 1
ATOM 5140 O O . GLY B 1 359 ? 15.835 90.494 100.294 1.00 75.33 339 GLY B O 1
ATOM 5141 N N . LEU B 1 360 ? 16.321 88.358 100.858 1.00 71.30 340 LEU B N 1
ATOM 5142 C CA . LEU B 1 360 ? 16.447 88.611 102.300 1.00 68.94 340 LEU B CA 1
ATOM 5143 C C . LEU B 1 360 ? 17.896 88.919 102.662 1.00 74.11 340 LEU B C 1
ATOM 5144 O O . LEU B 1 360 ? 18.203 89.209 103.820 1.00 72.67 340 LEU B O 1
ATOM 5149 N N . GLY B 1 361 ? 18.764 88.884 101.659 1.00 71.95 341 GLY B N 1
ATOM 5150 C CA . GLY B 1 361 ? 20.182 89.142 101.835 1.00 71.70 341 GLY B CA 1
ATOM 5151 C C . GLY B 1 361 ? 21.009 88.879 100.597 1.00 77.54 341 GLY B C 1
ATOM 5152 O O . GLY B 1 361 ? 20.468 88.703 99.506 1.00 77.81 341 GLY B O 1
ATOM 5153 N N . THR B 1 362 ? 22.334 88.853 100.775 1.00 73.96 342 THR B N 1
ATOM 5154 C CA . THR B 1 362 ? 23.330 88.687 99.726 1.00 74.68 342 THR B CA 1
ATOM 5155 C C . THR B 1 362 ? 24.167 87.455 100.019 1.00 78.57 342 THR B C 1
ATOM 5156 O O . THR B 1 362 ? 24.531 87.197 101.167 1.00 77.15 342 THR B O 1
ATOM 5160 N N . VAL B 1 363 ? 24.488 86.707 98.977 1.00 76.78 343 VAL B N 1
ATOM 5161 C CA . VAL B 1 363 ? 25.321 85.528 99.124 1.00 76.64 343 VAL B CA 1
ATOM 5162 C C . VAL B 1 363 ? 26.699 85.840 98.565 1.00 85.07 343 VAL B C 1
ATOM 5163 O O . VAL B 1 363 ? 26.819 86.143 97.372 1.00 87.79 343 VAL B O 1
ATOM 5167 N N . VAL B 1 364 ? 27.729 85.781 99.420 1.00 81.74 344 VAL B N 1
ATOM 5168 C CA . VAL B 1 364 ? 29.119 85.949 98.993 1.00 84.42 344 VAL B CA 1
ATOM 5169 C C . VAL B 1 364 ? 29.737 84.546 98.939 1.00 91.39 344 VAL B C 1
ATOM 5170 O O . VAL B 1 364 ? 29.858 83.917 99.987 1.00 89.69 344 VAL B O 1
ATOM 5174 N N . PRO B 1 365 ? 30.058 84.000 97.738 1.00 92.36 345 PRO B N 1
ATOM 5175 C CA . PRO B 1 365 ? 30.639 82.645 97.680 1.00 94.19 345 PRO B CA 1
ATOM 5176 C C . PRO B 1 365 ? 31.970 82.574 98.418 1.00 99.78 345 PRO B C 1
ATOM 5177 O O . PRO B 1 365 ? 32.738 83.541 98.387 1.00 99.84 345 PRO B O 1
ATOM 5181 N N . ALA B 1 366 ? 32.232 81.440 99.095 1.00 98.01 346 ALA B N 1
ATOM 5182 C CA . ALA B 1 366 ? 33.450 81.219 99.883 1.00 99.65 346 ALA B CA 1
ATOM 5183 C C . ALA B 1 366 ? 34.724 81.399 99.053 1.00 110.07 346 ALA B C 1
ATOM 5184 O O . ALA B 1 366 ? 35.745 81.823 99.597 1.00 110.73 346 ALA B O 1
ATOM 5186 N N . ALA B 1 367 ? 34.653 81.116 97.737 1.00 110.79 347 ALA B N 1
ATOM 5187 C CA . ALA B 1 367 ? 35.769 81.277 96.808 1.00 114.96 347 ALA B CA 1
ATOM 5188 C C . ALA B 1 367 ? 36.057 82.753 96.532 1.00 120.77 347 ALA B C 1
ATOM 5189 O O . ALA B 1 367 ? 37.206 83.114 96.274 1.00 123.85 347 ALA B O 1
ATOM 5191 N N . GLU B 1 368 ? 35.011 83.598 96.586 1.00 114.99 348 GLU B N 1
ATOM 5192 C CA . GLU B 1 368 ? 35.080 85.033 96.302 1.00 114.77 348 GLU B CA 1
ATOM 5193 C C . GLU B 1 368 ? 35.247 85.884 97.569 1.00 116.42 348 GLU B C 1
ATOM 5194 O O . GLU B 1 368 ? 35.320 87.114 97.474 1.00 115.11 348 GLU B O 1
ATOM 5200 N N . PHE B 1 369 ? 35.298 85.240 98.746 1.00 112.43 349 PHE B N 1
ATOM 5201 C CA . PHE B 1 369 ? 35.384 85.949 100.016 1.00 110.15 349 PHE B CA 1
ATOM 5202 C C . PHE B 1 369 ? 36.762 86.554 100.266 1.00 113.27 349 PHE B C 1
ATOM 5203 O O . PHE B 1 369 ? 37.776 85.850 100.286 1.00 114.72 349 PHE B O 1
ATOM 5211 N N . THR B 1 370 ? 36.763 87.876 100.486 1.00 107.29 350 THR B N 1
ATOM 5212 C CA . THR B 1 370 ? 37.881 88.731 100.893 1.00 107.19 350 THR B CA 1
ATOM 5213 C C . THR B 1 370 ? 37.298 89.781 101.834 1.00 106.57 350 THR B C 1
ATOM 5214 O O . THR B 1 370 ? 36.074 89.937 101.885 1.00 103.37 350 THR B O 1
ATOM 5218 N N . GLY B 1 371 ? 38.161 90.495 102.551 1.00 102.78 351 GLY B N 1
ATOM 5219 C CA . GLY B 1 371 ? 37.744 91.558 103.459 1.00 100.19 351 GLY B CA 1
ATOM 5220 C C . GLY B 1 371 ? 36.944 92.636 102.757 1.00 102.78 351 GLY B C 1
ATOM 5221 O O . GLY B 1 371 ? 35.868 93.019 103.232 1.00 99.73 351 GLY B O 1
ATOM 5222 N N . ALA B 1 372 ? 37.448 93.081 101.578 1.00 101.18 352 ALA B N 1
ATOM 5223 C CA . ALA B 1 372 ? 36.851 94.105 100.717 1.00 100.76 352 ALA B CA 1
ATOM 5224 C C . ALA B 1 372 ? 35.442 93.726 100.256 1.00 101.70 352 ALA B C 1
ATOM 5225 O O . ALA B 1 372 ? 34.520 94.523 100.430 1.00 100.27 352 ALA B O 1
ATOM 5227 N N . ARG B 1 373 ? 35.268 92.507 99.705 1.00 97.54 353 ARG B N 1
ATOM 5228 C CA . ARG B 1 373 ? 33.971 92.030 99.221 1.00 96.17 353 ARG B CA 1
ATOM 5229 C C . ARG B 1 373 ? 32.932 92.016 100.346 1.00 96.33 353 ARG B C 1
ATOM 5230 O O . ARG B 1 373 ? 31.786 92.403 100.110 1.00 95.76 353 ARG B O 1
ATOM 5238 N N . LEU B 1 374 ? 33.339 91.618 101.565 1.00 89.42 354 LEU B N 1
ATOM 5239 C CA . LEU B 1 374 ? 32.454 91.601 102.723 1.00 85.56 354 LEU B CA 1
ATOM 5240 C C . LEU B 1 374 ? 31.974 93.029 103.045 1.00 86.69 354 LEU B C 1
ATOM 5241 O O . LEU B 1 374 ? 30.766 93.272 103.064 1.00 83.84 354 LEU B O 1
ATOM 5246 N N . ARG B 1 375 ? 32.914 93.983 103.214 1.00 83.94 355 ARG B N 1
ATOM 5247 C CA . ARG B 1 375 ? 32.570 95.379 103.497 1.00 83.22 355 ARG B CA 1
ATOM 5248 C C . ARG B 1 375 ? 31.645 95.912 102.392 1.00 86.07 355 ARG B C 1
ATOM 5249 O O . ARG B 1 375 ? 30.609 96.518 102.694 1.00 83.15 355 ARG B O 1
ATOM 5257 N N . GLU B 1 376 ? 31.980 95.587 101.124 1.00 84.48 356 GLU B N 1
ATOM 5258 C CA . GLU B 1 376 ? 31.187 95.967 99.961 1.00 86.06 356 GLU B CA 1
ATOM 5259 C C . GLU B 1 376 ? 29.759 95.403 100.087 1.00 88.48 356 GLU B C 1
ATOM 5260 O O . GLU B 1 376 ? 28.802 96.160 99.924 1.00 88.12 356 GLU B O 1
ATOM 5266 N N . ALA B 1 377 ? 29.628 94.097 100.447 1.00 82.81 357 ALA B N 1
ATOM 5267 C CA . ALA B 1 377 ? 28.344 93.404 100.607 1.00 80.20 357 ALA B CA 1
ATOM 5268 C C . ALA B 1 377 ? 27.495 94.049 101.694 1.00 81.88 357 ALA B C 1
ATOM 5269 O O . ALA B 1 377 ? 26.329 94.383 101.451 1.00 81.28 357 ALA B O 1
ATOM 5271 N N . VAL B 1 378 ? 28.106 94.243 102.883 1.00 76.15 358 VAL B N 1
ATOM 5272 C CA . VAL B 1 378 ? 27.497 94.805 104.085 1.00 73.35 358 VAL B CA 1
ATOM 5273 C C . VAL B 1 378 ? 26.956 96.207 103.801 1.00 78.47 358 VAL B C 1
ATOM 5274 O O . VAL B 1 378 ? 25.751 96.410 103.929 1.00 76.29 358 VAL B O 1
ATOM 5278 N N . GLU B 1 379 ? 27.829 97.147 103.368 1.00 78.11 359 GLU B N 1
ATOM 5279 C CA . GLU B 1 379 ? 27.459 98.537 103.073 1.00 79.68 359 GLU B CA 1
ATOM 5280 C C . GLU B 1 379 ? 26.356 98.627 102.020 1.00 83.87 359 GLU B C 1
ATOM 5281 O O . GLU B 1 379 ? 25.497 99.506 102.107 1.00 83.30 359 GLU B O 1
ATOM 5287 N N . ASP B 1 380 ? 26.363 97.701 101.055 1.00 81.60 360 ASP B N 1
ATOM 5288 C CA . ASP B 1 380 ? 25.376 97.661 99.982 1.00 83.33 360 ASP B CA 1
ATOM 5289 C C . ASP B 1 380 ? 24.011 97.215 100.490 1.00 82.58 360 ASP B C 1
ATOM 5290 O O . ASP B 1 380 ? 23.012 97.892 100.246 1.00 83.09 360 ASP B O 1
ATOM 5295 N N . LEU B 1 381 ? 23.968 96.096 101.203 1.00 75.28 361 LEU B N 1
ATOM 5296 C CA . LEU B 1 381 ? 22.739 95.528 101.748 1.00 72.97 361 LEU B CA 1
ATOM 5297 C C . LEU B 1 381 ? 22.164 96.370 102.916 1.00 77.34 361 LEU B C 1
ATOM 5298 O O . LEU B 1 381 ? 20.933 96.405 103.093 1.00 75.60 361 LEU B O 1
ATOM 5303 N N . ALA B 1 382 ? 23.048 97.072 103.680 1.00 75.03 362 ALA B N 1
ATOM 5304 C CA . ALA B 1 382 ? 22.650 97.912 104.819 1.00 74.89 362 ALA B CA 1
ATOM 5305 C C . ALA B 1 382 ? 21.819 99.099 104.369 1.00 80.79 362 ALA B C 1
ATOM 5306 O O . ALA B 1 382 ? 20.845 99.440 105.050 1.00 80.91 362 ALA B O 1
ATOM 5308 N N . GLY B 1 383 ? 22.197 99.687 103.227 1.00 77.75 363 GLY B N 1
ATOM 5309 C CA . GLY B 1 383 ? 21.512 100.824 102.630 1.00 78.56 363 GLY B CA 1
ATOM 5310 C C . GLY B 1 383 ? 20.426 100.450 101.645 1.00 82.35 363 GLY B C 1
ATOM 5311 O O . GLY B 1 383 ? 19.886 101.330 100.974 1.00 85.64 363 GLY B O 1
ATOM 5312 N N . ASP B 1 384 ? 20.090 99.152 101.538 1.00 76.05 364 ASP B N 1
ATOM 5313 C CA . ASP B 1 384 ? 19.063 98.669 100.604 1.00 75.73 364 ASP B CA 1
ATOM 5314 C C . ASP B 1 384 ? 17.688 98.652 101.288 1.00 77.31 364 ASP B C 1
ATOM 5315 O O . ASP B 1 384 ? 17.420 97.788 102.126 1.00 76.24 364 ASP B O 1
ATOM 5320 N N . ARG B 1 385 ? 16.825 99.602 100.927 1.00 71.95 365 ARG B N 1
ATOM 5321 C CA . ARG B 1 385 ? 15.501 99.728 101.532 1.00 73.21 365 ARG B CA 1
ATOM 5322 C C . ARG B 1 385 ? 14.526 98.639 101.031 1.00 77.88 365 ARG B C 1
ATOM 5323 O O . ARG B 1 385 ? 13.604 98.263 101.762 1.00 78.90 365 ARG B O 1
ATOM 5331 N N . ALA B 1 386 ? 14.745 98.119 99.815 1.00 73.96 366 ALA B N 1
ATOM 5332 C CA . ALA B 1 386 ? 13.933 97.054 99.226 1.00 72.23 366 ALA B CA 1
ATOM 5333 C C . ALA B 1 386 ? 14.136 95.751 100.001 1.00 73.98 366 ALA B C 1
ATOM 5334 O O . ALA B 1 386 ? 13.161 95.120 100.420 1.00 73.48 366 ALA B O 1
ATOM 5336 N N . ALA B 1 387 ? 15.407 95.387 100.239 1.00 68.82 367 ALA B N 1
ATOM 5337 C CA . ALA B 1 387 ? 15.759 94.208 101.017 1.00 67.38 367 ALA B CA 1
ATOM 5338 C C . ALA B 1 387 ? 15.178 94.329 102.430 1.00 71.51 367 ALA B C 1
ATOM 5339 O O . ALA B 1 387 ? 14.467 93.424 102.857 1.00 70.39 367 ALA B O 1
ATOM 5341 N N . LEU B 1 388 ? 15.377 95.491 103.097 1.00 68.43 368 LEU B N 1
ATOM 5342 C CA . LEU B 1 388 ? 14.859 95.722 104.444 1.00 68.33 368 LEU B CA 1
ATOM 5343 C C . LEU B 1 388 ? 13.341 95.482 104.534 1.00 72.05 368 LEU B C 1
ATOM 5344 O O . LEU B 1 388 ? 12.904 94.775 105.445 1.00 71.20 368 LEU B O 1
ATOM 5349 N N . GLU B 1 389 ? 12.559 95.991 103.571 1.00 68.80 369 GLU B N 1
ATOM 5350 C CA . GLU B 1 389 ? 11.113 95.782 103.577 1.00 69.11 369 GLU B CA 1
ATOM 5351 C C . GLU B 1 389 ? 10.749 94.314 103.409 1.00 72.40 369 GLU B C 1
ATOM 5352 O O . GLU B 1 389 ? 9.807 93.857 104.059 1.00 74.08 369 GLU B O 1
ATOM 5358 N N . ARG B 1 390 ? 11.510 93.562 102.590 1.00 65.52 370 ARG B N 1
ATOM 5359 C CA . ARG B 1 390 ? 11.279 92.124 102.427 1.00 63.62 370 ARG B CA 1
ATOM 5360 C C . ARG B 1 390 ? 11.593 91.344 103.723 1.00 68.58 370 ARG B C 1
ATOM 5361 O O . ARG B 1 390 ? 10.867 90.405 104.065 1.00 70.12 370 ARG B O 1
ATOM 5369 N N . VAL B 1 391 ? 12.671 91.741 104.437 1.00 62.91 371 VAL B N 1
ATOM 5370 C CA . VAL B 1 391 ? 13.094 91.105 105.680 1.00 61.38 371 VAL B CA 1
ATOM 5371 C C . VAL B 1 391 ? 12.034 91.365 106.745 1.00 68.49 371 VAL B C 1
ATOM 5372 O O . VAL B 1 391 ? 11.620 90.444 107.463 1.00 68.66 371 VAL B O 1
ATOM 5376 N N . LEU B 1 392 ? 11.531 92.604 106.761 1.00 66.98 372 LEU B N 1
ATOM 5377 C CA . LEU B 1 392 ? 10.480 93.033 107.669 1.00 68.17 372 LEU B CA 1
ATOM 5378 C C . LEU B 1 392 ? 9.200 92.242 107.434 1.00 74.61 372 LEU B C 1
ATOM 5379 O O . LEU B 1 392 ? 8.552 91.857 108.403 1.00 76.08 372 LEU B O 1
ATOM 5384 N N . ARG B 1 393 ? 8.860 91.950 106.174 1.00 71.22 373 ARG B N 1
ATOM 5385 C CA . ARG B 1 393 ? 7.658 91.173 105.905 1.00 71.89 373 ARG B CA 1
ATOM 5386 C C . ARG B 1 393 ? 7.872 89.705 106.273 1.00 74.97 373 ARG B C 1
ATOM 5387 O O . ARG B 1 393 ? 6.934 89.066 106.741 1.00 76.18 373 ARG B O 1
ATOM 5395 N N . MET B 1 394 ? 9.110 89.199 106.140 1.00 68.78 374 MET B N 1
ATOM 5396 C CA . MET B 1 394 ? 9.463 87.838 106.505 1.00 67.45 374 MET B CA 1
ATOM 5397 C C . MET B 1 394 ? 9.426 87.664 108.028 1.00 67.70 374 MET B C 1
ATOM 5398 O O . MET B 1 394 ? 9.088 86.583 108.516 1.00 64.48 374 MET B O 1
ATOM 5403 N N . ARG B 1 395 ? 9.746 88.740 108.769 1.00 65.56 375 ARG B N 1
ATOM 5404 C CA . ARG B 1 395 ? 9.703 88.751 110.231 1.00 65.74 375 ARG B CA 1
ATOM 5405 C C . ARG B 1 395 ? 8.254 88.563 110.715 1.00 73.14 375 ARG B C 1
ATOM 5406 O O . ARG B 1 395 ? 8.007 87.813 111.668 1.00 73.91 375 ARG B O 1
ATOM 5414 N N . GLU B 1 396 ? 7.304 89.184 110.016 1.00 71.32 376 GLU B N 1
ATOM 5415 C CA . GLU B 1 396 ? 5.893 89.076 110.339 1.00 73.46 376 GLU B CA 1
ATOM 5416 C C . GLU B 1 396 ? 5.422 87.632 110.123 1.00 79.06 376 GLU B C 1
ATOM 5417 O O . GLU B 1 396 ? 4.734 87.085 110.998 1.00 79.78 376 GLU B O 1
ATOM 5423 N N . HIS B 1 397 ? 5.870 86.991 109.012 1.00 74.48 377 HIS B N 1
ATOM 5424 C CA . HIS B 1 397 ? 5.568 85.590 108.696 1.00 74.45 377 HIS B CA 1
ATOM 5425 C C . HIS B 1 397 ? 6.059 84.663 109.816 1.00 75.34 377 HIS B C 1
ATOM 5426 O O . HIS B 1 397 ? 5.329 83.770 110.258 1.00 74.90 377 HIS B O 1
ATOM 5433 N N . ALA B 1 398 ? 7.318 84.874 110.236 1.00 69.44 378 ALA B N 1
ATOM 5434 C CA . ALA B 1 398 ? 7.973 84.130 111.297 1.00 67.78 378 ALA B CA 1
ATOM 5435 C C . ALA B 1 398 ? 7.185 84.249 112.619 1.00 74.40 378 ALA B C 1
ATOM 5436 O O . ALA B 1 398 ? 6.988 83.240 113.314 1.00 76.41 378 ALA B O 1
ATOM 5438 N N . ALA B 1 399 ? 6.691 85.461 112.930 1.00 70.33 379 ALA B N 1
ATOM 5439 C CA . ALA B 1 399 ? 5.917 85.732 114.142 1.00 69.53 379 ALA B CA 1
ATOM 5440 C C . ALA B 1 399 ? 4.552 85.041 114.107 1.00 73.75 379 ALA B C 1
ATOM 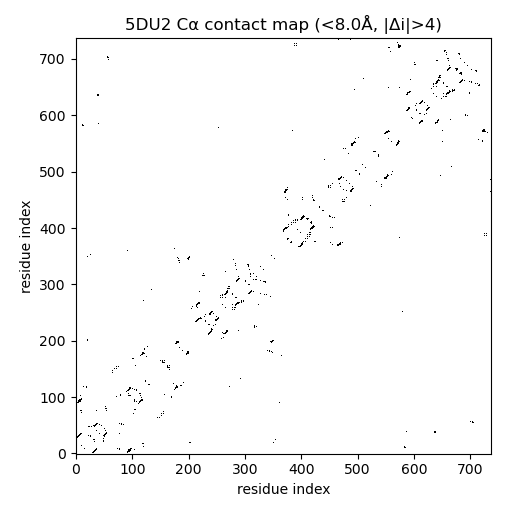5441 O O . ALA B 1 399 ? 4.086 84.537 115.133 1.00 76.35 379 ALA B O 1
ATOM 5443 N N . ARG B 1 400 ? 3.947 84.971 112.921 1.00 68.31 380 ARG B N 1
ATOM 5444 C CA . ARG B 1 400 ? 2.632 84.377 112.658 1.00 68.03 380 ARG B CA 1
ATOM 5445 C C . ARG B 1 400 ? 2.654 82.842 112.623 1.00 71.33 380 ARG B C 1
ATOM 5446 O O . ARG B 1 400 ? 1.585 82.222 112.627 1.00 72.61 380 ARG B O 1
ATOM 5454 N N . ALA B 1 401 ? 3.857 82.234 112.539 1.00 65.86 381 ALA B N 1
ATOM 5455 C CA . ALA B 1 401 ? 4.027 80.790 112.408 1.00 65.82 381 ALA B CA 1
ATOM 5456 C C . ALA B 1 401 ? 3.398 79.973 113.595 1.00 74.28 381 ALA B C 1
ATOM 5457 O O . ALA B 1 401 ? 2.901 78.854 113.392 1.00 74.78 381 ALA B O 1
ATOM 5459 N N . GLY B 1 402 ? 3.376 80.553 114.791 1.00 71.09 382 GLY B N 1
ATOM 5460 C CA . GLY B 1 402 ? 2.735 79.900 115.923 1.00 70.62 382 GLY B CA 1
ATOM 5461 C C . GLY B 1 402 ? 3.654 79.402 117.015 1.00 73.34 382 GLY B C 1
ATOM 5462 O O . GLY B 1 402 ? 3.198 79.183 118.145 1.00 74.78 382 GLY B O 1
ATOM 5463 N N . GLY B 1 403 ? 4.936 79.222 116.675 1.00 66.34 383 GLY B N 1
ATOM 5464 C CA . GLY B 1 403 ? 5.975 78.763 117.599 1.00 64.17 383 GLY B CA 1
ATOM 5465 C C . GLY B 1 403 ? 5.636 77.484 118.345 1.00 66.11 383 GLY B C 1
ATOM 5466 O O . GLY B 1 403 ? 4.779 76.695 117.908 1.00 66.01 383 GLY B O 1
ATOM 5467 N N . ALA B 1 404 ? 6.291 77.297 119.512 1.00 60.01 384 ALA B N 1
ATOM 5468 C CA . ALA B 1 404 ? 6.107 76.132 120.397 1.00 57.00 384 ALA B CA 1
ATOM 5469 C C . ALA B 1 404 ? 4.659 75.943 120.837 1.00 60.46 384 ALA B C 1
ATOM 5470 O O . ALA B 1 404 ? 4.240 74.804 121.009 1.00 60.29 384 ALA B O 1
ATOM 5472 N N . ALA B 1 405 ? 3.891 77.032 121.009 1.00 58.17 385 ALA B N 1
ATOM 5473 C CA . ALA B 1 405 ? 2.509 76.902 121.466 1.00 59.77 385 ALA B CA 1
ATOM 5474 C C . ALA B 1 405 ? 1.654 76.154 120.442 1.00 66.70 385 ALA B C 1
ATOM 5475 O O . ALA B 1 405 ? 0.976 75.195 120.823 1.00 66.24 385 ALA B O 1
ATOM 5477 N N . ARG B 1 406 ? 1.756 76.533 119.138 1.00 65.64 386 ARG B N 1
ATOM 5478 C CA . ARG B 1 406 ? 1.033 75.872 118.049 1.00 66.53 386 ARG B CA 1
ATOM 5479 C C . ARG B 1 406 ? 1.542 74.434 117.862 1.00 69.80 386 ARG B C 1
ATOM 5480 O O . ARG B 1 406 ? 0.725 73.531 117.653 1.00 70.19 386 ARG B O 1
ATOM 5488 N N . ALA B 1 407 ? 2.884 74.221 117.962 1.00 64.37 387 ALA B N 1
ATOM 5489 C CA . ALA B 1 407 ? 3.474 72.881 117.849 1.00 63.39 387 ALA B CA 1
ATOM 5490 C C . ALA B 1 407 ? 2.783 71.898 118.834 1.00 68.29 387 ALA B C 1
ATOM 5491 O O . ALA B 1 407 ? 2.339 70.818 118.429 1.00 69.04 387 ALA B O 1
ATOM 5493 N N . ALA B 1 408 ? 2.611 72.328 120.092 1.00 64.58 388 ALA B N 1
ATOM 5494 C CA . ALA B 1 408 ? 1.942 71.554 121.130 1.00 65.88 388 ALA B CA 1
ATOM 5495 C C . ALA B 1 408 ? 0.472 71.321 120.768 1.00 72.57 388 ALA B C 1
ATOM 5496 O O . ALA B 1 408 ? 0.025 70.170 120.807 1.00 71.49 388 ALA B O 1
ATOM 5498 N N . ASP B 1 409 ? -0.239 72.386 120.312 1.00 70.84 389 ASP B N 1
ATOM 5499 C CA . ASP B 1 409 ? -1.627 72.307 119.839 1.00 72.59 389 ASP B CA 1
ATOM 5500 C C . ASP B 1 409 ? -1.752 71.269 118.697 1.00 78.63 389 ASP B C 1
ATOM 5501 O O . ASP B 1 409 ? -2.719 70.495 118.662 1.00 81.12 389 ASP B O 1
ATOM 5506 N N . VAL B 1 410 ? -0.757 71.244 117.782 1.00 73.93 390 VAL B N 1
ATOM 5507 C CA . VAL B 1 410 ? -0.722 70.329 116.638 1.00 74.70 390 VAL B CA 1
ATOM 5508 C C . VAL B 1 410 ? -0.531 68.899 117.147 1.00 79.40 390 VAL B C 1
ATOM 5509 O O . VAL B 1 410 ? -1.302 68.013 116.767 1.00 79.07 390 VAL B O 1
ATOM 5513 N N . LEU B 1 411 ? 0.482 68.691 118.019 1.00 77.74 391 LEU B N 1
ATOM 5514 C CA . LEU B 1 411 ? 0.824 67.377 118.583 1.00 79.18 391 LEU B CA 1
ATOM 5515 C C . LEU B 1 411 ? -0.318 66.793 119.405 1.00 84.08 391 LEU B C 1
ATOM 5516 O O . LEU B 1 411 ? -0.551 65.579 119.339 1.00 85.16 391 LEU B O 1
ATOM 5521 N N . GLU B 1 412 ? -1.050 67.650 120.143 1.00 79.92 392 GLU B N 1
ATOM 5522 C CA . GLU B 1 412 ? -2.199 67.199 120.925 1.00 80.49 392 GLU B CA 1
ATOM 5523 C C . GLU B 1 412 ? -3.334 66.798 120.005 1.00 87.20 392 GLU B C 1
ATOM 5524 O O . GLU B 1 412 ? -3.976 65.776 120.257 1.00 87.80 392 GLU B O 1
ATOM 5530 N N . ALA B 1 413 ? -3.563 67.586 118.929 1.00 84.81 393 ALA B N 1
ATOM 5531 C CA . ALA B 1 413 ? -4.604 67.317 117.938 1.00 86.52 393 ALA B CA 1
ATOM 5532 C C . ALA B 1 413 ? -4.361 65.972 117.236 1.00 92.04 393 ALA B C 1
ATOM 5533 O O . ALA B 1 413 ? -5.294 65.170 117.091 1.00 94.66 393 ALA B O 1
ATOM 5535 N N . TYR B 1 414 ? -3.097 65.708 116.873 1.00 85.84 394 TYR B N 1
ATOM 5536 C CA . TYR B 1 414 ? -2.641 64.471 116.244 1.00 85.65 394 TYR B CA 1
ATOM 5537 C C . TYR B 1 414 ? -2.943 63.251 117.123 1.00 94.69 394 TYR B C 1
ATOM 5538 O O . TYR B 1 414 ? -3.496 62.264 116.632 1.00 96.23 394 TYR B O 1
ATOM 5547 N N . LEU B 1 415 ? -2.602 63.334 118.427 1.00 92.50 395 LEU B N 1
ATOM 5548 C CA . LEU B 1 415 ? -2.806 62.247 119.383 1.00 93.47 395 LEU B CA 1
ATOM 5549 C C . LEU B 1 415 ? -4.283 62.070 119.766 1.00 101.49 395 LEU B C 1
ATOM 5550 O O . LEU B 1 415 ? -4.653 60.999 120.249 1.00 102.19 395 LEU B O 1
ATOM 5555 N N . ALA B 1 416 ? -5.127 63.086 119.511 1.00 99.95 396 ALA B N 1
ATOM 5556 C CA . ALA B 1 416 ? -6.564 63.028 119.791 1.00 101.93 396 ALA B CA 1
ATOM 5557 C C . ALA B 1 416 ? -7.328 62.196 118.731 1.00 109.36 396 ALA B C 1
ATOM 5558 O O . ALA B 1 416 ? -8.498 61.863 118.945 1.00 110.31 396 ALA B O 1
ATOM 5560 N N . ARG B 1 417 ? -6.695 61.937 117.562 1.00 106.38 397 ARG B N 1
ATOM 5561 C CA . ARG B 1 417 ? -7.295 61.195 116.449 1.00 129.00 397 ARG B CA 1
ATOM 5562 C C . ARG B 1 417 ? -6.572 59.854 116.207 1.00 171.76 397 ARG B C 1
ATOM 5563 O O . ARG B 1 417 ? -5.384 59.708 116.503 1.00 136.36 397 ARG B O 1
#

Foldseek 3Di:
DAFEEEEQEEEDCLFPVQCLLLLLLSLVVPHAYEYEYAPVCQVVSVVSRYHYQHFDQDPDDVDLLVVLVVLVSRLLRSLVSQCVVCPPNQTQEQEYEPRSLLSRVLSCVLSVHAYEYEAQAADDDPVHGLVVLVCVQSPHDDPVSCVVSLVVSLVSSVVSPCSVCSVCSVPPDGQAYEYQQFLVLHDVSVVDDPRYQDLHADDQDDDDPPLQAEEEEEEDQDDQQQQVLCAPPSYQYEYEYVPGHPSYHYDPDDDLLVVLLRHQEYEYLQRPVNVSSCLLSLHAYEHEPPDSSRVVRLVSCVVLLLAHYQYVVRDGNNVVSVRCVVSSPDPPNSVSSVVSNVSSVVSNHSNVVSVVVVCVSVVVD/DDAFEEEEQEEEDCLFPVQCLLLLLLSQVVPHAYEYEYAPVCQVVNVVSRYHYQHWDAPVVCQVVQLPDDDNLRNLVSLVVRLLRSLVSQCVVCPPNQTQEQEYEPRSLLSRVLSCVLSVHAYEYEALAADDDPVRHLPQQLCVQSPHDDPVSVVVSLVSQLVSSVVSPRSVCSVVSVHDDGQAYEYQQFLVLYDVSVVDDPRYQDLHADDDDDDDPPPQAEEEEEEDQDPCVQQQVLCAPPSYQYEYACPDGHPSYHYDPHDDLLVVLLRHQEYEYLQRSVNVSSCLLSLHAYEHEPPGSSRVVSLVSSVVLLLAHYQYVVRDGNNVVVVRCVVSSPDPPNSVSSVVSNVSSVVSNHSNVVSVVVVVVSVD

Nearest PDB structures (foldseek):
  5du2-assembly2_B  TM=1.003E+00  e=4.101E-74  Actinomadura verrucosospora
  5du2-assembly1_A  TM=9.825E-01  e=4.168E-68  Actinomadura verrucosospora
  3iaa-assembly1_A  TM=9.504E-01  e=2.145E-43  Micromonospora echinospora
  3ia7-assembly2_A  TM=9.173E-01  e=1.101E-40  Micromonospora echinospora
  6kqx-assembly1_A  TM=8.831E-01  e=2.368E-27  Bacillus subtilis subsp. subtilis str. 168

Solvent-accessible surface area: 33593 Å² total; per-residue (Å²): 127,70,36,72,2,0,0,0,3,17,6,34,23,53,14,0,76,17,2,31,38,5,0,42,26,1,30,188,81,45,11,73,1,3,0,0,0,5,5,9,9,16,20,30,0,71,160,16,39,10,65,17,0,19,8,26,65,56,167,52,112,150,42,77,1,92,81,54,56,96,78,4,35,54,1,44,13,1,0,143,10,0,65,81,97,25,39,182,96,14,0,51,0,0,0,0,4,53,59,0,23,4,0,0,6,0,0,13,28,46,16,167,90,52,4,0,32,3,8,20,9,2,0,30,5,139,78,26,11,36,56,129,33,26,85,128,64,93,67,25,61,65,137,120,2,137,43,61,25,83,60,67,16,13,89,9,0,40,66,56,63,18,140,137,84,18,52,72,2,64,154,77,41,2,68,6,4,0,0,4,0,1,75,47,0,0,23,33,48,127,50,7,67,146,81,11,7,7,0,1,62,47,134,197,50,217,41,38,182,121,66,30,40,7,0,0,2,17,24,21,148,106,80,198,100,6,7,133,4,0,42,87,33,100,24,26,0,0,9,13,58,99,190,82,24,142,27,9,42,53,72,186,130,17,41,22,79,38,2,0,125,88,1,116,0,0,0,0,48,0,15,24,31,12,0,6,42,0,0,75,25,0,55,5,0,0,0,0,26,71,73,79,52,5,86,0,11,3,103,29,0,31,106,48,16,2,12,42,50,0,54,43,105,105,49,64,3,54,68,0,84,91,1,0,104,103,9,19,66,52,165,44,1,76,61,89,0,62,138,10,93,98,40,12,81,142,8,29,9,9,47,88,0,0,73,29,2,49,42,10,28,70,205,140,124,162,58,82,32,74,2,0,0,0,2,10,7,57,99,55,13,0,78,16,2,31,47,6,0,24,26,2,29,172,84,46,11,74,2,4,0,0,0,3,87,140,33,22,34,48,0,85,195,14,39,10,67,18,4,84,10,127,42,29,30,119,34,41,80,68,8,104,95,77,142,60,85,3,110,24,47,62,46,69,2,47,14,1,37,15,0,2,145,18,0,66,81,98,25,39,183,98,14,0,52,0,0,0,0,4,46,58,0,23,6,0,0,6,0,0,13,30,56,20,174,90,57,5,0,30,2,7,18,7,2,0,34,18,133,110,31,35,23,60,128,34,43,60,108,86,76,69,34,45,76,147,121,1,119,35,65,24,84,57,84,16,14,78,12,2,36,65,64,61,16,134,128,95,24,48,74,5,62,132,78,16,2,80,5,3,0,0,4,0,1,76,47,0,0,22,34,50,128,56,6,66,175,82,10,6,7,1,1,62,115,117,123,48,109,22,28,105,104,25,28,30,2,0,0,3,16,31,35,151,81,255,48,213,85,0,6,134,9,0,36,87,32,91,6,28,0,0,11,21,94,113,134,88,24,142,28,9,39,36,55,195,203,19,35,24,79,36,2,0,58,28,0,24,0,0,0,0,51,0,15,23,31,12,0,6,41,0,0,85,24,0,16,4,0,0,0,0,16,71,68,55,46,4,82,1,11,3,106,29,0,32,106,51,15,2,12,42,50,0,54,43,105,105,30,67,8,59,68,0,76,98,1,0,62,105,9,7,34,51,86,57,1,12,65,85,0,47,122,11,98,112,48,14,85,159,8,31,6,14,50,90,0,0,72,30,2,42,52,23,32,92,196